Protein AF-0000000087421391 (afdb_homodimer)

Structure (mmCIF, N/CA/C/O backbone):
data_AF-0000000087421391-model_v1
#
loop_
_entity.id
_entity.type
_entity.pdbx_description
1 polymer 'L-lysine cyclodeaminase'
#
loop_
_atom_site.group_PDB
_atom_site.id
_atom_site.type_symbol
_atom_site.label_atom_id
_atom_site.label_alt_id
_atom_site.label_comp_id
_atom_site.label_asym_id
_atom_site.label_entity_id
_atom_site.label_seq_id
_atom_site.pdbx_PDB_ins_code
_atom_site.Cartn_x
_atom_site.Cartn_y
_atom_site.Cartn_z
_atom_site.occupancy
_atom_site.B_iso_or_equiv
_atom_site.auth_seq_id
_atom_site.auth_comp_id
_atom_site.auth_asym_id
_atom_site.auth_atom_id
_atom_site.pdbx_PDB_model_num
ATOM 1 N N . MET A 1 1 ? 13.844 -12.445 12.852 1 53.72 1 MET A N 1
ATOM 2 C CA . MET A 1 1 ? 13.945 -11.016 13.148 1 53.72 1 MET A CA 1
ATOM 3 C C . MET A 1 1 ? 12.586 -10.438 13.508 1 53.72 1 MET A C 1
ATOM 5 O O . MET A 1 1 ? 11.555 -10.891 12.992 1 53.72 1 MET A O 1
ATOM 9 N N . THR A 1 2 ? 12.477 -9.758 14.711 1 73.94 2 THR A N 1
ATOM 10 C CA . THR A 1 2 ? 11.211 -9.219 15.172 1 73.94 2 THR A CA 1
ATOM 11 C C . THR A 1 2 ? 10.891 -7.906 14.461 1 73.94 2 THR A C 1
ATOM 13 O O . THR A 1 2 ? 11.766 -7.059 14.289 1 73.94 2 THR A O 1
ATOM 16 N N . ILE A 1 3 ? 9.828 -7.77 13.797 1 81.69 3 ILE A N 1
ATOM 17 C CA . ILE A 1 3 ? 9.375 -6.562 13.109 1 81.69 3 ILE A CA 1
ATOM 18 C C . ILE A 1 3 ? 8.734 -5.609 14.117 1 81.69 3 ILE A C 1
ATOM 20 O O . ILE A 1 3 ? 7.715 -5.934 14.727 1 81.69 3 ILE A O 1
ATOM 24 N N . PRO A 1 4 ? 9.359 -4.414 14.344 1 91.31 4 PRO A N 1
ATOM 25 C CA . PRO A 1 4 ? 8.75 -3.463 15.273 1 91.31 4 PRO A CA 1
ATOM 26 C C . PRO A 1 4 ? 7.355 -3.02 14.836 1 91.31 4 PRO A C 1
ATOM 28 O O . PRO A 1 4 ? 7.176 -2.576 13.695 1 91.31 4 PRO A O 1
ATOM 31 N N . LEU A 1 5 ? 6.387 -3.213 15.648 1 93.69 5 LEU A N 1
ATOM 32 C CA . LEU A 1 5 ? 5.008 -2.793 15.43 1 93.69 5 LEU A CA 1
ATOM 33 C C . LEU A 1 5 ? 4.574 -1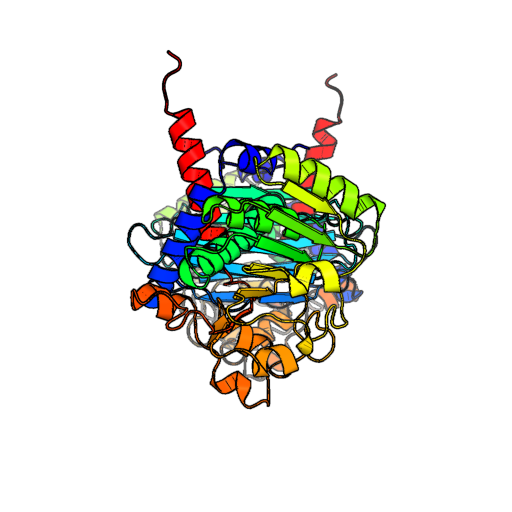.781 16.484 1 93.69 5 LEU A C 1
ATOM 35 O O . LEU A 1 5 ? 4.676 -2.049 17.688 1 93.69 5 LEU A O 1
ATOM 39 N N . PHE A 1 6 ? 4.133 -0.63 16.047 1 94.88 6 PHE A N 1
ATOM 40 C CA . PHE A 1 6 ? 3.711 0.442 16.938 1 94.88 6 PHE A CA 1
ATOM 41 C C . PHE A 1 6 ? 2.227 0.743 16.766 1 94.88 6 PHE A C 1
ATOM 43 O O . PHE A 1 6 ? 1.688 0.603 15.664 1 94.88 6 PHE A O 1
ATOM 50 N N . THR A 1 7 ? 1.595 1.166 17.828 1 93.75 7 THR A N 1
ATOM 51 C CA . THR A 1 7 ? 0.168 1.471 17.828 1 93.75 7 THR A CA 1
ATOM 52 C C . THR A 1 7 ? -0.075 2.926 18.219 1 93.75 7 THR A C 1
ATOM 54 O O . THR A 1 7 ? 0.871 3.664 18.5 1 93.75 7 THR A O 1
ATOM 57 N N . ASP A 1 8 ? -1.325 3.291 18.266 1 93.94 8 ASP A N 1
ATOM 58 C CA . ASP A 1 8 ? -1.699 4.637 18.688 1 93.94 8 ASP A CA 1
ATOM 59 C C . ASP A 1 8 ? -1.192 4.93 20.109 1 93.94 8 ASP A C 1
ATOM 61 O O . ASP A 1 8 ? -0.839 6.07 20.422 1 93.94 8 ASP A O 1
ATOM 65 N N . ASP A 1 9 ? -1.149 3.926 20.922 1 94.69 9 ASP A N 1
ATOM 66 C CA . ASP A 1 9 ? -0.61 4.105 22.266 1 94.69 9 ASP A CA 1
ATOM 67 C C . ASP A 1 9 ? 0.862 4.508 22.219 1 94.69 9 ASP A C 1
ATOM 69 O O . ASP A 1 9 ? 1.299 5.375 22.969 1 94.69 9 ASP A O 1
ATOM 73 N N . ASP A 1 10 ? 1.593 3.877 21.344 1 94.94 10 ASP A N 1
ATOM 74 C CA . ASP A 1 10 ? 2.998 4.234 21.172 1 94.94 10 ASP A CA 1
ATOM 75 C C . ASP A 1 10 ? 3.143 5.668 20.656 1 94.94 10 ASP A C 1
ATOM 77 O O . ASP A 1 10 ? 4 6.418 21.141 1 94.94 10 ASP A O 1
ATOM 81 N N . VAL A 1 11 ? 2.324 6.066 19.688 1 96.38 11 VAL A N 1
ATOM 82 C CA . VAL A 1 11 ? 2.365 7.418 19.156 1 96.38 11 VAL A CA 1
ATOM 83 C C . VAL A 1 11 ? 2.098 8.43 20.266 1 96.38 11 VAL A C 1
ATOM 85 O O . VAL A 1 11 ? 2.834 9.414 20.406 1 96.38 11 VAL A O 1
ATOM 88 N N . ARG A 1 12 ? 1.116 8.133 21.062 1 95.62 12 ARG A N 1
ATOM 89 C CA . ARG A 1 12 ? 0.687 9.023 22.141 1 95.62 12 ARG A CA 1
ATOM 90 C C . ARG A 1 12 ? 1.8 9.227 23.156 1 95.62 12 ARG A C 1
ATOM 92 O O . ARG A 1 12 ? 1.996 10.336 23.656 1 95.62 12 ARG A O 1
ATOM 99 N N . HIS A 1 13 ? 2.578 8.234 23.406 1 95.88 13 HIS A N 1
ATOM 100 C CA . HIS A 1 13 ? 3.488 8.273 24.547 1 95.88 13 HIS A CA 1
ATOM 101 C C . HIS A 1 13 ? 4.914 8.57 24.109 1 95.88 13 HIS A C 1
ATOM 103 O O . HIS A 1 13 ? 5.742 9.016 24.906 1 95.88 13 HIS A O 1
ATOM 109 N N . LYS A 1 14 ? 5.176 8.352 22.812 1 96.44 14 LYS A N 1
ATOM 110 C CA . LYS A 1 14 ? 6.582 8.422 22.422 1 96.44 14 LYS A CA 1
ATOM 111 C C . LYS A 1 14 ? 6.82 9.562 21.438 1 96.44 14 LYS A C 1
ATOM 113 O O . LYS A 1 14 ? 7.965 9.93 21.172 1 96.44 14 LYS A O 1
ATOM 118 N N . LEU A 1 15 ? 5.797 10.156 20.906 1 97.5 15 LEU A N 1
ATOM 119 C CA . LEU A 1 15 ? 5.918 11.211 19.922 1 97.5 15 LEU A CA 1
ATOM 120 C C . LEU A 1 15 ? 5.168 12.469 20.359 1 97.5 15 LEU A C 1
ATOM 122 O O . LEU A 1 15 ? 3.941 12.531 20.266 1 97.5 15 LEU A O 1
ATOM 126 N N . ASP A 1 16 ? 5.902 13.453 20.797 1 97.62 16 ASP A N 1
ATOM 127 C CA . ASP A 1 16 ? 5.238 14.688 21.219 1 97.62 16 ASP A CA 1
ATOM 128 C C . ASP A 1 16 ? 5.09 15.656 20.047 1 97.62 16 ASP A C 1
ATOM 130 O O . ASP A 1 16 ? 5.75 15.5 19.016 1 97.62 16 ASP A O 1
ATOM 134 N N . MET A 1 17 ? 4.27 16.609 20.172 1 98.25 17 MET A N 1
ATOM 135 C CA . MET A 1 17 ? 3.906 17.5 19.078 1 98.25 17 MET A CA 1
ATOM 136 C C . MET A 1 17 ? 5.086 18.391 18.672 1 98.25 17 MET A C 1
ATOM 138 O O . MET A 1 17 ? 5.332 18.594 17.484 1 98.25 17 MET A O 1
ATOM 142 N N . PRO A 1 18 ? 5.859 18.953 19.594 1 98.5 18 PRO A N 1
ATOM 143 C CA . PRO A 1 18 ? 7.031 19.719 19.172 1 98.5 18 PRO A CA 1
ATOM 144 C C . PRO A 1 18 ? 7.977 18.922 18.281 1 98.5 18 PRO A C 1
ATOM 146 O O . PRO A 1 18 ? 8.477 19.453 17.281 1 98.5 18 PRO A O 1
ATOM 149 N N . THR A 1 19 ? 8.156 17.672 18.625 1 98.5 19 THR A N 1
ATOM 150 C CA . THR A 1 19 ? 8.992 16.812 17.797 1 98.5 19 THR A CA 1
ATOM 151 C C . THR A 1 19 ? 8.352 16.609 16.422 1 98.5 19 THR A C 1
ATOM 153 O O . THR A 1 19 ? 9.039 16.672 15.398 1 98.5 19 THR A O 1
ATOM 156 N N . ALA A 1 20 ? 7.07 16.344 16.391 1 98.69 20 ALA A N 1
ATOM 157 C CA . ALA A 1 20 ? 6.359 16.172 15.133 1 98.69 20 ALA A CA 1
ATOM 158 C C . ALA A 1 20 ? 6.484 17.422 14.258 1 98.69 20 ALA A C 1
ATOM 160 O O . ALA A 1 20 ? 6.711 17.312 13.047 1 98.69 20 ALA A O 1
ATOM 161 N N . ILE A 1 21 ? 6.371 18.609 14.859 1 98.69 21 ILE A N 1
ATOM 162 C CA . ILE A 1 21 ? 6.492 19.875 14.133 1 98.69 21 ILE A CA 1
ATOM 163 C C . ILE A 1 21 ? 7.898 20 13.547 1 98.69 21 ILE A C 1
ATOM 165 O O . ILE A 1 21 ? 8.062 20.406 12.398 1 98.69 21 ILE A O 1
ATOM 169 N N . GLU A 1 22 ? 8.867 19.656 14.336 1 98.31 22 GLU A N 1
ATOM 170 C CA . GLU A 1 22 ? 10.25 19.688 13.859 1 98.31 22 GLU A CA 1
ATOM 171 C C . GLU A 1 22 ? 10.43 18.781 12.641 1 98.31 22 GLU A C 1
ATOM 173 O O . GLU A 1 22 ? 11.047 19.188 11.648 1 98.31 22 GLU A O 1
ATOM 178 N N . VAL A 1 23 ? 9.883 17.594 12.688 1 98.25 23 VAL A N 1
ATOM 179 C CA . VAL A 1 23 ? 9.992 16.625 11.594 1 98.25 23 VAL A CA 1
ATOM 180 C C . VAL A 1 23 ? 9.305 17.188 10.352 1 98.25 23 VAL A C 1
ATOM 182 O O . VAL A 1 23 ? 9.828 17.078 9.234 1 98.25 23 VAL A O 1
ATOM 185 N N . MET A 1 24 ? 8.125 17.781 10.531 1 98.12 24 MET A N 1
ATOM 186 C CA . MET A 1 24 ? 7.398 18.328 9.391 1 98.12 24 MET A CA 1
ATOM 187 C C . MET A 1 24 ? 8.133 19.531 8.805 1 98.12 24 MET A C 1
ATOM 189 O O . MET A 1 24 ? 8.156 19.719 7.586 1 98.12 24 MET A O 1
ATOM 193 N N . GLN A 1 25 ? 8.711 20.391 9.656 1 97.25 25 GLN A N 1
ATOM 194 C CA . GLN A 1 25 ? 9.5 21.5 9.148 1 97.25 25 GLN A CA 1
ATOM 195 C C . GLN A 1 25 ? 10.688 21 8.32 1 97.25 25 GLN A C 1
ATOM 197 O O . GLN A 1 25 ? 10.984 21.562 7.262 1 97.25 25 GLN A O 1
ATOM 202 N N . GLN A 1 26 ? 11.328 19.969 8.812 1 96.56 26 GLN A N 1
ATOM 203 C CA . GLN A 1 26 ? 12.422 19.344 8.062 1 96.56 26 GLN A CA 1
ATOM 204 C C . GLN A 1 26 ? 11.93 18.781 6.73 1 96.56 26 GLN A C 1
ATOM 206 O O . GLN A 1 26 ? 12.641 18.828 5.73 1 96.56 26 GLN A O 1
ATOM 211 N N . ALA A 1 27 ? 10.75 18.219 6.746 1 97.06 27 ALA A N 1
ATOM 212 C CA . ALA A 1 27 ? 10.156 17.703 5.516 1 97.06 27 ALA A CA 1
ATOM 213 C C . ALA A 1 27 ? 10.008 18.797 4.469 1 97.06 27 ALA A C 1
ATOM 215 O O . ALA A 1 27 ? 10.32 18.594 3.293 1 97.06 27 ALA A O 1
ATOM 216 N N . PHE A 1 28 ? 9.539 19.953 4.871 1 96.69 28 PHE A N 1
ATOM 217 C CA . PHE A 1 28 ? 9.414 21.078 3.949 1 96.69 28 PHE A CA 1
ATOM 218 C C . PHE A 1 28 ? 10.781 21.531 3.461 1 96.69 28 PHE A C 1
ATOM 220 O O . PHE A 1 28 ? 10.93 21.938 2.305 1 96.69 28 PHE A O 1
ATOM 227 N N . GLY A 1 29 ? 11.758 21.578 4.348 1 94.94 29 GLY A N 1
ATOM 228 C CA . GLY A 1 29 ? 13.125 21.844 3.924 1 94.94 29 GLY A CA 1
ATOM 229 C C . GLY A 1 29 ? 13.617 20.875 2.861 1 94.94 29 GLY A C 1
ATOM 230 O O . GLY A 1 29 ? 14.219 21.281 1.867 1 94.94 29 GLY A O 1
ATOM 231 N N . ARG A 1 30 ? 13.367 19.578 3.07 1 95.19 30 ARG A N 1
ATOM 232 C CA . ARG A 1 30 ? 13.734 18.562 2.1 1 95.19 30 ARG A CA 1
ATOM 233 C C . ARG A 1 30 ? 13.031 18.781 0.768 1 95.19 30 ARG A C 1
ATOM 235 O O . ARG A 1 30 ? 13.617 18.578 -0.296 1 95.19 30 ARG A O 1
ATOM 242 N N . GLN A 1 31 ? 11.75 19.109 0.862 1 94.31 31 GLN A N 1
ATOM 243 C CA . GLN A 1 31 ? 10.992 19.406 -0.351 1 94.31 31 GLN A CA 1
ATOM 244 C C . GLN A 1 31 ? 11.648 20.531 -1.147 1 94.31 31 GLN A C 1
ATOM 246 O O . GLN A 1 31 ? 11.805 20.438 -2.365 1 94.31 31 GLN A O 1
ATOM 251 N N . ALA A 1 32 ? 12.047 21.594 -0.491 1 93.38 32 ALA A N 1
ATOM 252 C CA . ALA A 1 32 ? 12.695 22.734 -1.134 1 93.38 32 ALA A CA 1
ATOM 253 C C . ALA A 1 32 ? 14.039 22.344 -1.732 1 93.38 32 ALA A C 1
ATOM 255 O O . ALA A 1 32 ? 14.414 22.828 -2.799 1 93.38 32 ALA A O 1
ATOM 256 N N . ALA A 1 33 ? 14.75 21.484 -1.057 1 94.19 33 ALA A N 1
ATOM 257 C CA . ALA A 1 33 ? 16.078 21.078 -1.474 1 94.19 33 ALA A CA 1
ATOM 258 C C . ALA A 1 33 ? 16.016 20 -2.553 1 94.19 33 ALA A C 1
ATOM 260 O O . ALA A 1 33 ? 17.031 19.609 -3.125 1 94.19 33 ALA A O 1
ATOM 261 N N . GLY A 1 34 ? 14.836 19.422 -2.771 1 93.69 34 GLY A N 1
ATOM 262 C CA . GLY A 1 34 ? 14.672 18.375 -3.76 1 93.69 34 GLY A CA 1
ATOM 263 C C . GLY A 1 34 ? 15.031 17 -3.23 1 93.69 34 GLY A C 1
ATOM 264 O O . GLY A 1 34 ? 15.32 16.078 -4.008 1 93.69 34 GLY A O 1
ATOM 265 N N . THR A 1 35 ? 15.039 16.859 -1.914 1 95.94 35 THR A N 1
ATOM 266 C CA . THR A 1 35 ? 15.43 15.578 -1.334 1 95.94 35 THR A CA 1
ATOM 267 C C . THR A 1 35 ? 14.242 14.906 -0.654 1 95.94 35 THR A C 1
ATOM 269 O O . THR A 1 35 ? 14.414 14.055 0.221 1 95.94 35 THR A O 1
ATOM 272 N N . LEU A 1 36 ? 13.039 15.305 -0.972 1 95.69 36 LEU A N 1
ATOM 273 C CA . LEU A 1 36 ? 11.797 14.648 -0.575 1 95.69 36 LEU A CA 1
ATOM 274 C C . LEU A 1 36 ? 11.016 14.172 -1.796 1 95.69 36 LEU A C 1
ATOM 276 O O . LEU A 1 36 ? 10.656 14.977 -2.66 1 95.69 36 LEU A O 1
ATOM 280 N N . ALA A 1 37 ? 10.844 12.906 -1.908 1 94.31 37 ALA A N 1
ATOM 281 C CA . ALA A 1 37 ? 9.891 12.367 -2.875 1 94.31 37 ALA A CA 1
ATOM 282 C C . ALA A 1 37 ? 8.508 12.211 -2.25 1 94.31 37 ALA A C 1
ATOM 284 O O . ALA A 1 37 ? 8.336 11.453 -1.294 1 94.31 37 ALA A O 1
ATOM 285 N N . ALA A 1 38 ? 7.586 12.906 -2.701 1 92.31 38 ALA A N 1
ATOM 286 C CA . ALA A 1 38 ? 6.227 12.898 -2.166 1 92.31 38 ALA A CA 1
ATOM 287 C C . ALA A 1 38 ? 5.195 12.992 -3.287 1 92.31 38 ALA A C 1
ATOM 289 O O . ALA A 1 38 ? 4.492 14 -3.412 1 92.31 38 ALA A O 1
ATOM 290 N N . PRO A 1 39 ? 5.039 11.938 -4.043 1 90.69 39 PRO A N 1
ATOM 291 C CA . PRO A 1 39 ? 4.086 11.977 -5.152 1 90.69 39 PRO A CA 1
ATOM 292 C C . PRO A 1 39 ? 2.633 12.047 -4.68 1 90.69 39 PRO A C 1
ATOM 294 O O . PRO A 1 39 ? 2.367 11.977 -3.479 1 90.69 39 PRO A O 1
ATOM 297 N N . ALA A 1 40 ? 1.736 12.258 -5.637 1 87.75 40 ALA A N 1
ATOM 298 C CA . ALA A 1 40 ? 0.306 12.281 -5.34 1 87.75 40 ALA A CA 1
ATOM 299 C C . ALA A 1 40 ? -0.17 10.93 -4.824 1 87.75 40 ALA A C 1
ATOM 301 O O . ALA A 1 40 ? 0.485 9.906 -5.043 1 87.75 40 ALA A O 1
ATOM 302 N N . ARG A 1 41 ? -1.308 10.93 -4.238 1 90.56 41 ARG A N 1
ATOM 303 C CA . ARG A 1 41 ? -1.895 9.727 -3.654 1 90.56 41 ARG A CA 1
ATOM 304 C C . ARG A 1 41 ? -2.246 8.711 -4.738 1 90.56 41 ARG A C 1
ATOM 306 O O . ARG A 1 41 ? -2.564 9.086 -5.867 1 90.56 41 ARG A O 1
ATOM 313 N N . LEU A 1 42 ? -2.145 7.391 -4.414 1 92.19 42 LEU A N 1
ATOM 314 C CA . LEU A 1 42 ? -2.646 6.285 -5.223 1 92.19 42 LEU A CA 1
ATOM 315 C C . LEU A 1 42 ? -3.943 5.734 -4.637 1 92.19 42 LEU A C 1
ATOM 317 O O . LEU A 1 42 ? -4.137 5.746 -3.42 1 92.19 42 LEU A O 1
ATOM 321 N N . GLN A 1 43 ? -4.785 5.273 -5.523 1 91.69 43 GLN A N 1
ATOM 322 C CA . GLN A 1 43 ? -6.055 4.727 -5.059 1 91.69 43 GLN A CA 1
ATOM 323 C C . GLN A 1 43 ? -6.398 3.434 -5.793 1 91.69 43 GLN A C 1
ATOM 325 O O . GLN A 1 43 ? -6.082 3.285 -6.977 1 91.69 43 GLN A O 1
ATOM 330 N N . ALA A 1 44 ? -7 2.486 -5.125 1 92.44 44 ALA A N 1
ATOM 331 C CA . ALA A 1 44 ? -7.57 1.264 -5.684 1 92.44 44 ALA A CA 1
ATOM 332 C C . ALA A 1 44 ? -9.031 1.106 -5.285 1 92.44 44 ALA A C 1
ATOM 334 O O . ALA A 1 44 ? -9.359 1.032 -4.098 1 92.44 44 ALA A O 1
ATOM 335 N N . ASP A 1 45 ? -9.906 1.076 -6.289 1 91.31 45 ASP A N 1
ATOM 336 C CA . ASP A 1 45 ? -11.32 0.796 -6.059 1 91.31 45 ASP A CA 1
ATOM 337 C C . ASP A 1 45 ? -11.602 -0.704 -6.121 1 91.31 45 ASP A C 1
ATOM 339 O O . ASP A 1 45 ? -11.367 -1.342 -7.148 1 91.31 45 ASP A O 1
ATOM 343 N N . LEU A 1 46 ? -12.102 -1.305 -5.078 1 92.81 46 LEU A N 1
ATOM 344 C CA . LEU A 1 46 ? -12.281 -2.75 -4.977 1 92.81 46 LEU A CA 1
ATOM 345 C C . LEU A 1 46 ? -13.75 -3.105 -4.77 1 92.81 46 LEU A C 1
ATOM 347 O O . LEU A 1 46 ? -14.062 -4.09 -4.098 1 92.81 46 LEU A O 1
ATOM 351 N N . GLU A 1 47 ? -14.625 -2.289 -5.254 1 88.38 47 GLU A N 1
ATOM 352 C CA . GLU A 1 47 ? -16.078 -2.498 -5.258 1 88.38 47 GLU A CA 1
ATOM 353 C C . GLU A 1 47 ? -16.641 -2.414 -3.846 1 88.38 47 GLU A C 1
ATOM 355 O O . GLU A 1 47 ? -17.578 -1.639 -3.59 1 88.38 47 GLU A O 1
ATOM 360 N N . VAL A 1 48 ? -16.062 -3.152 -2.902 1 89 48 VAL A N 1
ATOM 361 C CA . VAL A 1 48 ? -16.594 -3.217 -1.542 1 89 48 VAL A CA 1
ATOM 362 C C . VAL A 1 48 ? -15.852 -2.219 -0.654 1 89 48 VAL A C 1
ATOM 364 O O . VAL A 1 48 ? -16.156 -2.092 0.535 1 89 48 VAL A O 1
ATOM 367 N N . GLY A 1 49 ? -14.922 -1.539 -1.237 1 88.44 49 GLY A N 1
ATOM 368 C CA . GLY A 1 49 ? -14.125 -0.542 -0.542 1 88.44 49 GLY A CA 1
ATOM 369 C C . GLY A 1 49 ? -13.039 0.064 -1.408 1 88.44 49 GLY A C 1
ATOM 370 O O . GLY A 1 49 ? -12.867 -0.329 -2.564 1 88.44 49 GLY A O 1
ATOM 371 N N . LYS A 1 50 ? -12.406 1.049 -0.84 1 90.56 50 LYS A N 1
ATOM 372 C CA . LYS A 1 50 ? -11.312 1.726 -1.529 1 90.56 50 LYS A CA 1
ATOM 373 C C . LYS A 1 50 ? -10.078 1.82 -0.638 1 90.56 50 LYS A C 1
ATOM 375 O O . LYS A 1 50 ? -10.195 2.053 0.567 1 90.56 50 LYS A O 1
ATOM 380 N N . LEU A 1 51 ? -8.953 1.531 -1.208 1 92.38 51 LEU A N 1
ATOM 381 C CA . LEU A 1 51 ? -7.684 1.754 -0.522 1 92.38 51 LEU A CA 1
ATOM 382 C C . LEU A 1 51 ? -6.965 2.975 -1.09 1 92.38 51 LEU A C 1
ATOM 384 O O . LEU A 1 51 ? -6.895 3.146 -2.309 1 92.38 51 LEU A O 1
ATOM 388 N N . VAL A 1 52 ? -6.496 3.816 -0.209 1 92.25 52 VAL A N 1
ATOM 389 C CA . VAL A 1 52 ? -5.715 4.984 -0.598 1 92.25 52 VAL A CA 1
ATOM 390 C C . VAL A 1 52 ? -4.297 4.867 -0.045 1 92.25 52 VAL A C 1
ATOM 392 O O . VAL A 1 52 ? -4.105 4.559 1.134 1 92.25 52 VAL A O 1
ATOM 395 N N . PHE A 1 53 ? -3.303 5.109 -0.936 1 95 53 PHE A N 1
ATOM 396 C CA . PHE A 1 53 ? -1.901 5.031 -0.539 1 95 53 PHE A CA 1
ATOM 397 C C . PHE A 1 53 ? -1.228 6.391 -0.663 1 95 53 PHE A C 1
ATOM 399 O O . PHE A 1 53 ? -1.3 7.035 -1.713 1 95 53 PHE A O 1
ATOM 406 N N . THR A 1 54 ? -0.639 6.859 0.408 1 95.38 54 THR A N 1
ATOM 407 C CA . THR A 1 54 ? 0.33 7.949 0.344 1 95.38 54 THR A CA 1
ATOM 408 C C . THR A 1 54 ? 1.753 7.414 0.489 1 95.38 54 THR A C 1
ATOM 410 O O . THR A 1 54 ? 2.029 6.602 1.372 1 95.38 54 THR A O 1
ATOM 413 N N . THR A 1 55 ? 2.615 7.773 -0.468 1 95.94 55 THR A N 1
ATOM 414 C CA . THR A 1 55 ? 3.984 7.27 -0.464 1 95.94 55 THR A CA 1
ATOM 415 C C . THR A 1 55 ? 4.98 8.414 -0.347 1 95.94 55 THR A C 1
ATOM 417 O O . THR A 1 55 ? 4.711 9.531 -0.803 1 95.94 55 THR A O 1
ATOM 420 N N . GLY A 1 56 ? 6.102 8.133 0.283 1 95.62 56 GLY A N 1
ATOM 421 C CA . GLY A 1 56 ? 7.117 9.156 0.451 1 95.62 56 GLY A CA 1
ATOM 422 C C . GLY A 1 56 ? 8.492 8.594 0.745 1 95.62 56 GLY A C 1
ATOM 423 O O . GLY A 1 56 ? 8.625 7.441 1.16 1 95.62 56 GLY A O 1
ATOM 424 N N . ALA A 1 57 ? 9.523 9.438 0.5 1 96.12 57 ALA A N 1
ATOM 425 C CA . ALA A 1 57 ? 10.906 9.055 0.771 1 96.12 57 ALA A CA 1
ATOM 426 C C . ALA A 1 57 ? 11.758 10.273 1.095 1 96.12 57 ALA A C 1
ATOM 428 O O . ALA A 1 57 ? 11.617 11.328 0.464 1 96.12 57 ALA A O 1
ATOM 429 N N . ALA A 1 58 ? 12.484 10.203 2.146 1 96.69 58 ALA A N 1
ATOM 430 C CA . ALA A 1 58 ? 13.664 11.055 2.291 1 96.69 58 ALA A CA 1
ATOM 431 C C . ALA A 1 58 ? 14.836 10.516 1.483 1 96.69 58 ALA A C 1
ATOM 433 O O . ALA A 1 58 ? 15.328 9.422 1.757 1 96.69 58 ALA A O 1
ATOM 434 N N . THR A 1 59 ? 15.32 11.258 0.508 1 94.44 59 THR A N 1
ATOM 435 C CA . THR A 1 59 ? 16.281 10.711 -0.436 1 94.44 59 THR A CA 1
ATOM 436 C C . THR A 1 59 ? 17.703 11.086 -0.035 1 94.44 59 THR A C 1
ATOM 438 O O . THR A 1 59 ? 18.672 10.617 -0.635 1 94.44 59 THR A O 1
ATOM 441 N N . ASP A 1 60 ? 17.797 12.039 0.957 1 93.5 60 ASP A N 1
ATOM 442 C CA . ASP A 1 60 ? 19.109 12.336 1.512 1 93.5 60 ASP A CA 1
ATOM 443 C C . ASP A 1 60 ? 19.625 11.195 2.383 1 93.5 60 ASP A C 1
ATOM 445 O O . ASP A 1 60 ? 18.891 10.242 2.65 1 93.5 60 ASP A O 1
ATOM 449 N N . THR A 1 61 ? 20.891 11.172 2.852 1 88.19 61 THR A N 1
ATOM 450 C CA . THR A 1 61 ? 21.5 10.07 3.588 1 88.19 61 THR A CA 1
ATOM 451 C C . THR A 1 61 ? 21.422 10.312 5.094 1 88.19 61 THR A C 1
ATOM 453 O O . THR A 1 61 ? 21.766 11.391 5.574 1 88.19 61 THR A O 1
ATOM 456 N N . PRO A 1 62 ? 20.938 9.383 5.754 1 90.75 62 PRO A N 1
ATOM 457 C CA . PRO A 1 62 ? 20.438 8.07 5.355 1 90.75 62 PRO A CA 1
ATOM 458 C C . PRO A 1 62 ? 19.047 8.141 4.734 1 90.75 62 PRO A C 1
ATOM 460 O O . PRO A 1 62 ? 18.172 8.867 5.227 1 90.75 62 PRO A O 1
ATOM 463 N N . SER A 1 63 ? 18.812 7.371 3.686 1 93.44 63 SER A N 1
ATOM 464 C CA . SER A 1 63 ? 17.547 7.406 2.955 1 93.44 63 SER A CA 1
ATOM 465 C C . SER A 1 63 ? 16.594 6.316 3.441 1 93.44 63 SER A C 1
ATOM 467 O O . SER A 1 63 ? 17.031 5.285 3.949 1 93.44 63 SER A O 1
ATOM 469 N N . TYR A 1 64 ? 15.398 6.586 3.363 1 94.19 64 TYR A N 1
ATOM 470 C CA . TYR A 1 64 ? 14.328 5.645 3.654 1 94.19 64 TYR A CA 1
ATOM 471 C C . TYR A 1 64 ? 13.055 6.012 2.893 1 94.19 64 TYR A C 1
ATOM 473 O O . TYR A 1 64 ? 12.938 7.117 2.365 1 94.19 64 TYR A O 1
ATOM 481 N N . LEU A 1 65 ? 12.188 5.094 2.717 1 95.12 65 LEU A N 1
ATOM 482 C CA . LEU A 1 65 ? 10.93 5.301 2.01 1 95.12 65 LEU A CA 1
ATOM 483 C C . LEU A 1 65 ? 9.812 4.48 2.641 1 95.12 65 LEU A C 1
ATOM 485 O O . LEU A 1 65 ? 10.062 3.625 3.49 1 95.12 65 LEU A O 1
ATOM 489 N N . GLY A 1 66 ? 8.617 4.77 2.287 1 96.5 66 GLY A N 1
ATOM 490 C CA . GLY A 1 66 ? 7.488 4.031 2.828 1 96.5 66 GLY A CA 1
ATOM 491 C C . GLY A 1 66 ? 6.152 4.504 2.291 1 96.5 66 GLY A C 1
ATOM 492 O O . GLY A 1 66 ? 6.086 5.078 1.202 1 96.5 66 GLY A O 1
ATOM 493 N N . PHE A 1 67 ? 5.105 4.055 3.062 1 96.5 67 PHE A N 1
ATOM 494 C CA . PHE A 1 67 ? 3.754 4.414 2.65 1 96.5 67 PHE A CA 1
ATOM 495 C C . PHE A 1 67 ? 2.809 4.418 3.844 1 96.5 67 PHE A C 1
ATOM 497 O O . PHE A 1 67 ? 3.123 3.854 4.895 1 96.5 67 PHE A O 1
ATOM 504 N N . ARG A 1 68 ? 1.75 5.043 3.674 1 96.75 68 ARG A N 1
ATOM 505 C CA . ARG A 1 68 ? 0.558 4.922 4.508 1 96.75 68 ARG A CA 1
ATOM 506 C C . ARG A 1 68 ? -0.644 4.477 3.682 1 96.75 68 ARG A C 1
ATOM 508 O O . ARG A 1 68 ? -0.83 4.93 2.551 1 96.75 68 ARG A O 1
ATOM 515 N N . VAL A 1 69 ? -1.441 3.57 4.289 1 95.19 69 VAL A N 1
ATOM 516 C CA . VAL A 1 69 ? -2.676 3.152 3.631 1 95.19 69 VAL A CA 1
ATOM 517 C C . VAL A 1 69 ? -3.861 3.373 4.566 1 95.19 69 VAL A C 1
ATOM 519 O O . VAL A 1 69 ? -3.752 3.162 5.777 1 95.19 69 VAL A O 1
ATOM 522 N N . TYR A 1 70 ? -4.902 3.793 4.055 1 87.38 70 TYR A N 1
ATOM 523 C CA . TYR A 1 70 ? -6.16 3.885 4.789 1 87.38 70 TYR A CA 1
ATOM 524 C C . TYR A 1 70 ? -7.344 3.602 3.871 1 87.38 70 TYR A C 1
ATOM 526 O O . TYR A 1 70 ? -7.238 3.73 2.65 1 87.38 70 TYR A O 1
ATOM 534 N N . ASP A 1 71 ? -8.273 2.883 4.43 1 74.62 71 ASP A N 1
ATOM 535 C CA . ASP A 1 71 ? -9.461 2.527 3.662 1 74.62 71 ASP A CA 1
ATOM 536 C C . ASP A 1 71 ? -10.469 3.674 3.65 1 74.62 71 ASP A C 1
ATOM 538 O O . ASP A 1 71 ? -10.508 4.48 4.582 1 74.62 71 ASP A O 1
ATOM 542 N N . VAL A 1 72 ? -11.016 3.729 2.521 1 62.31 72 VAL A N 1
ATOM 543 C CA . VAL A 1 72 ? -12.078 4.723 2.416 1 62.31 72 VAL A CA 1
ATOM 544 C C . VAL A 1 72 ? -13.438 4.02 2.338 1 62.31 72 VAL A C 1
ATOM 546 O O . VAL A 1 72 ? -14.047 3.957 1.271 1 62.31 72 VAL A O 1
ATOM 549 N N . THR A 1 73 ? -13.438 2.912 3.133 1 58.97 73 THR A N 1
ATOM 550 C CA . THR A 1 73 ? -14.781 2.336 3.127 1 58.97 73 THR A CA 1
ATOM 551 C C . THR A 1 73 ? -15.781 3.295 3.756 1 58.97 73 THR A C 1
ATOM 553 O O . THR A 1 73 ? -15.398 4.234 4.457 1 58.97 73 THR A O 1
ATOM 556 N N . GLN A 1 74 ? -16.859 3.377 3.246 1 53.47 74 GLN A N 1
ATOM 557 C CA . GLN A 1 74 ? -17.938 4.266 3.643 1 53.47 74 GLN A CA 1
ATOM 558 C C . GLN A 1 74 ? -18.109 4.293 5.16 1 53.47 74 GLN A C 1
ATOM 560 O O . GLN A 1 74 ? -18.766 5.18 5.703 1 53.47 74 GLN A O 1
ATOM 565 N N . LEU A 1 75 ? -17.484 3.273 5.797 1 49.12 75 LEU A N 1
ATOM 566 C CA . LEU A 1 75 ? -17.844 3.254 7.211 1 49.12 75 LEU A CA 1
ATOM 567 C C . LEU A 1 75 ? -16.812 4.027 8.039 1 49.12 75 LEU A C 1
ATOM 569 O O . LEU A 1 75 ? -15.617 3.732 7.988 1 49.12 75 LEU A O 1
ATOM 573 N N . HIS A 1 76 ? -16.969 5.289 8.07 1 50.84 76 HIS A N 1
ATOM 574 C CA . HIS A 1 76 ? -16.219 6.039 9.07 1 50.84 76 HIS A CA 1
ATOM 575 C C . HIS A 1 76 ? -16.281 5.348 10.43 1 50.84 76 HIS A C 1
ATOM 577 O O . HIS A 1 76 ? -17 5.781 11.328 1 50.84 76 HIS A O 1
ATOM 583 N N . SER A 1 77 ? -15.93 4.094 10.398 1 53.81 77 SER A N 1
ATOM 584 C CA . SER A 1 77 ? -16.047 3.359 11.656 1 53.81 77 SER A CA 1
ATOM 585 C C . SER A 1 77 ? -14.836 3.594 12.547 1 53.81 77 SER A C 1
ATOM 587 O O . SER A 1 77 ? -13.719 3.791 12.055 1 53.81 77 SER A O 1
ATOM 589 N N . PRO A 1 78 ? -15.109 3.916 13.727 1 54.72 78 PRO A N 1
ATOM 590 C CA . PRO A 1 78 ? -14.039 4.059 14.719 1 54.72 78 PRO A CA 1
ATOM 591 C C . PRO A 1 78 ? -12.969 2.971 14.586 1 54.72 78 PRO A C 1
ATOM 593 O O . PRO A 1 78 ? -11.828 3.17 15.016 1 54.72 78 PRO A O 1
ATOM 596 N N . GLY A 1 79 ? -13.25 1.914 13.805 1 58.19 79 GLY A N 1
ATOM 597 C CA . GLY A 1 79 ? -12.312 0.802 13.703 1 58.19 79 GLY A CA 1
ATOM 598 C C . GLY A 1 79 ? -11.453 0.86 12.453 1 58.19 79 GLY A C 1
ATOM 599 O O . GLY A 1 79 ? -10.719 -0.084 12.156 1 58.19 79 GLY A O 1
ATOM 600 N N . ARG A 1 80 ? -11.508 2.016 11.898 1 69.06 80 ARG A N 1
ATOM 601 C CA . ARG A 1 80 ? -10.766 2.127 10.648 1 69.06 80 ARG A CA 1
ATOM 602 C C . ARG A 1 80 ? -9.266 2.105 10.906 1 69.06 80 ARG A C 1
ATOM 604 O O . ARG A 1 80 ? -8.758 2.879 11.719 1 69.06 80 ARG A O 1
ATOM 611 N N . ALA A 1 81 ? -8.742 1.109 10.242 1 79 81 ALA A N 1
ATOM 612 C CA . ALA A 1 81 ? -7.309 0.955 10.492 1 79 81 ALA A CA 1
ATOM 613 C C . ALA A 1 81 ? -6.488 1.668 9.422 1 79 81 ALA A C 1
ATOM 615 O O . ALA A 1 81 ? -6.91 1.761 8.266 1 79 81 ALA A O 1
ATOM 616 N N . GLU A 1 82 ? -5.543 2.371 9.875 1 91.19 82 GLU A N 1
ATOM 617 C CA . GLU A 1 82 ? -4.473 2.92 9.047 1 91.19 82 GLU A CA 1
ATOM 618 C C . GLU A 1 82 ? -3.139 2.25 9.359 1 91.19 82 GLU A C 1
ATOM 620 O O . GLU A 1 82 ? -2.891 1.847 10.492 1 91.19 82 GLU A O 1
ATOM 625 N N . LEU A 1 83 ? -2.434 2.1 8.266 1 95 83 LEU A N 1
ATOM 626 C CA . LEU A 1 83 ? -1.133 1.454 8.398 1 95 83 LEU A CA 1
ATOM 627 C C . LEU A 1 83 ? -0.053 2.254 7.68 1 95 83 LEU A C 1
ATOM 629 O O . LEU A 1 83 ? -0.247 2.68 6.539 1 95 83 LEU A O 1
ATOM 633 N N . THR A 1 84 ? 1.036 2.561 8.445 1 97.12 84 THR A N 1
ATOM 634 C CA . THR A 1 84 ? 2.215 3.189 7.855 1 97.12 84 THR A CA 1
ATOM 635 C C . THR A 1 84 ? 3.434 2.283 7.992 1 97.12 84 THR A C 1
ATOM 637 O O . THR A 1 84 ? 3.721 1.776 9.078 1 97.12 84 THR A O 1
ATOM 640 N N . ALA A 1 85 ? 4.094 2.061 6.895 1 96.44 85 ALA A N 1
ATOM 641 C CA . ALA A 1 85 ? 5.297 1.231 6.914 1 96.44 85 ALA A CA 1
ATOM 642 C C . ALA A 1 85 ? 6.508 2.008 6.398 1 96.44 85 ALA A C 1
ATOM 644 O O . ALA A 1 85 ? 6.387 2.814 5.477 1 96.44 85 ALA A O 1
ATOM 645 N N . VAL A 1 86 ? 7.652 1.745 7.043 1 95.94 86 VAL A N 1
ATOM 646 C CA . VAL A 1 86 ? 8.906 2.393 6.664 1 95.94 86 VAL A CA 1
ATOM 647 C C . VAL A 1 86 ? 9.93 1.336 6.273 1 95.94 86 VAL A C 1
ATOM 649 O O . VAL A 1 86 ? 10.102 0.333 6.973 1 95.94 86 VAL A O 1
ATOM 652 N N . PHE A 1 87 ? 10.617 1.58 5.188 1 92.94 87 PHE A N 1
ATOM 653 C CA . PHE A 1 87 ? 11.641 0.668 4.695 1 92.94 87 PHE A CA 1
ATOM 654 C C . PHE A 1 87 ? 12.992 1.365 4.621 1 92.94 87 PHE A C 1
ATOM 656 O O . PHE A 1 87 ? 13.078 2.543 4.266 1 92.94 87 PHE A O 1
ATOM 663 N N . ASN A 1 88 ? 13.992 0.574 4.938 1 90.5 88 ASN A N 1
ATOM 664 C CA . ASN A 1 88 ? 15.359 1.027 4.684 1 90.5 88 ASN A CA 1
ATOM 665 C C . ASN A 1 88 ? 15.727 0.896 3.211 1 90.5 88 ASN A C 1
ATOM 667 O O . ASN A 1 88 ? 15.539 -0.163 2.609 1 90.5 88 ASN A O 1
ATOM 671 N N . THR A 1 89 ? 16.266 1.958 2.648 1 88.38 89 THR A N 1
ATOM 672 C CA . THR A 1 89 ? 16.516 1.943 1.213 1 88.38 89 THR A CA 1
ATOM 673 C C . THR A 1 89 ? 17.766 1.128 0.9 1 88.38 89 THR A C 1
ATOM 675 O O . THR A 1 89 ? 17.953 0.665 -0.229 1 88.38 89 THR A O 1
ATOM 678 N N . ASP A 1 90 ? 18.688 0.999 1.809 1 84.25 90 ASP A N 1
ATOM 679 C CA . ASP A 1 90 ? 19.969 0.344 1.584 1 84.25 90 ASP A CA 1
ATOM 680 C C . ASP A 1 90 ? 19.781 -1.146 1.302 1 84.25 90 ASP A C 1
ATOM 682 O O . ASP A 1 90 ? 20.453 -1.705 0.431 1 84.25 90 ASP A O 1
ATOM 686 N N . ASP A 1 91 ? 18.844 -1.724 2.061 1 83.25 91 ASP A N 1
ATOM 687 C CA . ASP A 1 91 ? 18.734 -3.172 1.924 1 83.25 91 ASP A CA 1
ATOM 688 C C . ASP A 1 91 ? 17.281 -3.592 1.701 1 83.25 91 ASP A C 1
ATOM 690 O O . ASP A 1 91 ? 16.984 -4.781 1.546 1 83.25 91 ASP A O 1
ATOM 694 N N . GLY A 1 92 ? 16.391 -2.621 1.758 1 85.69 92 GLY A N 1
ATOM 695 C CA . GLY A 1 92 ? 15 -2.926 1.513 1 85.69 92 GLY A CA 1
ATOM 696 C C . GLY A 1 92 ? 14.297 -3.512 2.723 1 85.69 92 GLY A C 1
ATOM 697 O O . GLY A 1 92 ? 13.148 -3.961 2.625 1 85.69 92 GLY A O 1
ATOM 698 N N . ALA A 1 93 ? 14.961 -3.486 3.873 1 87.44 93 ALA A N 1
ATOM 699 C CA . ALA A 1 93 ? 14.398 -4.082 5.082 1 87.44 93 ALA A CA 1
ATOM 700 C C . ALA A 1 93 ? 13.281 -3.211 5.652 1 87.44 93 ALA A C 1
ATOM 702 O O . ALA A 1 93 ? 13.359 -1.981 5.594 1 87.44 93 ALA A O 1
ATOM 703 N N . LEU A 1 94 ? 12.289 -3.859 6.188 1 91.94 94 LEU A N 1
ATOM 704 C CA . LEU A 1 94 ? 11.227 -3.174 6.914 1 91.94 94 LEU A CA 1
ATOM 705 C C . LEU A 1 94 ? 11.734 -2.65 8.25 1 91.94 94 LEU A C 1
ATOM 707 O O . LEU A 1 94 ? 12.172 -3.43 9.102 1 91.94 94 LEU A O 1
ATOM 711 N N . LYS A 1 95 ? 11.742 -1.327 8.445 1 92.69 95 LYS A N 1
ATOM 712 C CA . LYS A 1 95 ? 12.195 -0.716 9.695 1 92.69 95 LYS A CA 1
ATOM 713 C C . LYS A 1 95 ? 11.141 -0.841 10.789 1 92.69 95 LYS A C 1
ATOM 715 O O . LYS A 1 95 ? 11.477 -0.965 11.969 1 92.69 95 LYS A O 1
ATOM 720 N N . GLY A 1 96 ? 9.875 -0.745 10.328 1 94.81 96 GLY A N 1
ATOM 721 C CA . GLY A 1 96 ? 8.781 -0.836 11.281 1 94.81 96 GLY A CA 1
ATOM 722 C C . GLY A 1 96 ? 7.43 -0.502 10.672 1 94.81 96 GLY A C 1
ATOM 723 O O . GLY A 1 96 ? 7.355 -0.063 9.523 1 94.81 96 GLY A O 1
ATOM 724 N N . ILE A 1 97 ? 6.363 -0.795 11.453 1 95.75 97 ILE A N 1
ATOM 725 C CA . ILE A 1 97 ? 4.977 -0.559 11.055 1 95.75 97 ILE A CA 1
ATOM 726 C C . ILE A 1 97 ? 4.25 0.201 12.164 1 95.75 97 ILE A C 1
ATOM 728 O O . ILE A 1 97 ? 4.387 -0.125 13.344 1 95.75 97 ILE A O 1
ATOM 732 N N . VAL A 1 98 ? 3.545 1.202 11.781 1 96.19 98 VAL A N 1
ATOM 733 C CA . VAL A 1 98 ? 2.676 1.917 12.711 1 96.19 98 VAL A CA 1
ATOM 734 C C . VAL A 1 98 ? 1.215 1.699 12.328 1 96.19 98 VAL A C 1
ATOM 736 O O . VAL A 1 98 ? 0.824 1.955 11.18 1 96.19 98 VAL A O 1
ATOM 739 N N . VAL A 1 99 ? 0.418 1.228 13.32 1 94.25 99 VAL A N 1
ATOM 740 C CA . VAL A 1 99 ? -0.989 0.957 13.047 1 94.25 99 VAL A CA 1
ATOM 741 C C . VAL A 1 99 ? -1.867 1.888 13.875 1 94.25 99 VAL A C 1
ATOM 743 O O . VAL A 1 99 ? -1.686 2.002 15.094 1 94.25 99 VAL A O 1
ATOM 746 N N . GLY A 1 100 ? -2.809 2.508 13.172 1 92.25 100 GLY A N 1
ATOM 747 C CA . GLY A 1 100 ? -3.76 3.383 13.836 1 92.25 100 GLY A CA 1
ATOM 748 C C . GLY A 1 100 ? -3.865 4.754 13.195 1 92.25 100 GLY A C 1
ATOM 749 O O . GLY A 1 100 ? -2.975 5.164 12.445 1 92.25 100 GLY A O 1
ATOM 750 N N . PRO A 1 101 ? -4.844 5.477 13.492 1 90.75 101 PRO A N 1
ATOM 751 C CA . PRO A 1 101 ? -5.098 6.758 12.828 1 90.75 101 PRO A CA 1
ATOM 752 C C . PRO A 1 101 ? -4.332 7.914 13.461 1 90.75 101 PRO A C 1
ATOM 754 O O . PRO A 1 101 ? -4.242 8.992 12.875 1 90.75 101 PRO A O 1
ATOM 757 N N . LEU A 1 102 ? -3.736 7.785 14.625 1 94 102 LEU A N 1
ATOM 758 C CA . LEU A 1 102 ? -3.209 8.914 15.383 1 94 102 LEU A CA 1
ATOM 759 C C . LEU A 1 102 ? -1.976 9.5 14.703 1 94 102 LEU A C 1
ATOM 761 O O . LEU A 1 102 ? -1.763 10.711 14.734 1 94 102 LEU A O 1
ATOM 765 N N . LEU A 1 103 ? -1.132 8.672 14.133 1 96.44 103 LEU A N 1
ATOM 766 C CA . LEU A 1 103 ? 0.057 9.18 13.461 1 96.44 103 LEU A CA 1
ATOM 767 C C . LEU A 1 103 ? -0.319 10.188 12.375 1 96.44 103 LEU A C 1
ATOM 769 O O . LEU A 1 103 ? 0.308 11.242 12.258 1 96.44 103 LEU A O 1
ATOM 773 N N . GLY A 1 104 ? -1.34 9.828 11.609 1 94.62 104 GLY A N 1
ATOM 774 C CA . GLY A 1 104 ? -1.811 10.727 10.57 1 94.62 104 GLY A CA 1
ATOM 775 C C . GLY A 1 104 ? -2.355 12.031 11.117 1 94.62 104 GLY A C 1
ATOM 776 O O . GLY A 1 104 ? -2.088 13.102 10.57 1 94.62 104 GLY A O 1
ATOM 777 N N . ALA A 1 105 ? -3.062 11.922 12.188 1 93.88 105 ALA A N 1
ATOM 778 C CA . ALA A 1 105 ? -3.629 13.109 12.805 1 93.88 105 ALA A CA 1
ATOM 779 C C . ALA A 1 105 ? -2.529 14.031 13.328 1 93.88 105 ALA A C 1
ATOM 781 O O . ALA A 1 105 ? -2.578 15.25 13.125 1 93.88 105 ALA A O 1
ATOM 782 N N . VAL A 1 106 ? -1.574 13.438 14.008 1 97.06 106 VAL A N 1
ATOM 783 C CA . VAL A 1 106 ? -0.459 14.203 14.562 1 97.06 106 VAL A CA 1
ATOM 784 C C . VAL A 1 106 ? 0.321 14.867 13.43 1 97.06 106 VAL A C 1
ATOM 786 O O . VAL A 1 106 ? 0.677 16.047 13.516 1 97.06 106 VAL A O 1
ATOM 789 N N . ARG A 1 107 ? 0.53 14.102 12.398 1 97.56 107 ARG A N 1
ATOM 790 C CA . ARG A 1 107 ? 1.218 14.633 11.227 1 97.56 107 ARG A CA 1
ATOM 791 C C . ARG A 1 107 ? 0.466 15.828 10.648 1 97.56 107 ARG A C 1
ATOM 793 O O . ARG A 1 107 ? 1.072 16.844 10.32 1 97.56 107 ARG A O 1
ATOM 800 N N . THR A 1 108 ? -0.822 15.766 10.523 1 96.56 108 THR A N 1
ATOM 801 C CA . THR A 1 108 ? -1.64 16.844 9.984 1 96.56 108 THR A CA 1
ATOM 802 C C . THR A 1 108 ? -1.59 18.062 10.898 1 96.56 108 THR A C 1
ATOM 804 O O . THR A 1 108 ? -1.406 19.188 10.422 1 96.56 108 THR A O 1
ATOM 807 N N . GLY A 1 109 ? -1.712 17.828 12.156 1 97.88 109 GLY A N 1
ATOM 808 C CA . GLY A 1 109 ? -1.568 18.906 13.125 1 97.88 109 GLY A CA 1
ATOM 809 C C . GLY A 1 109 ? -0.213 19.578 13.062 1 97.88 109 GLY A C 1
ATOM 810 O O . GLY A 1 109 ? -0.127 20.812 13.102 1 97.88 109 GLY A O 1
ATOM 811 N N . ALA A 1 110 ? 0.802 18.781 12.961 1 98.62 110 ALA A N 1
ATOM 812 C CA . ALA A 1 110 ? 2.17 19.297 12.93 1 98.62 110 ALA A CA 1
ATOM 813 C C . ALA A 1 110 ? 2.395 20.172 11.711 1 98.62 110 ALA A C 1
ATOM 815 O O . ALA A 1 110 ? 3.064 21.203 11.797 1 98.62 110 ALA A O 1
ATOM 816 N N . ILE A 1 111 ? 1.861 19.797 10.594 1 98.38 111 ILE A N 1
ATOM 817 C CA . ILE A 1 111 ? 1.934 20.641 9.398 1 98.38 111 ILE A CA 1
ATOM 818 C C . ILE A 1 111 ? 1.252 21.984 9.664 1 98.38 111 ILE A C 1
ATOM 820 O O . ILE A 1 111 ? 1.789 23.031 9.32 1 98.38 111 ILE A O 1
ATOM 824 N N . GLY A 1 112 ? 0.11 21.891 10.242 1 98.38 112 GLY A N 1
ATOM 825 C CA . GLY A 1 112 ? -0.558 23.125 10.648 1 98.38 112 GLY A CA 1
ATOM 826 C C . GLY A 1 112 ? 0.276 23.969 11.594 1 98.38 112 GLY A C 1
ATOM 827 O O . GLY A 1 112 ? 0.275 25.203 11.492 1 98.38 112 GLY A O 1
ATOM 828 N N . GLY A 1 113 ? 0.958 23.344 12.516 1 98.44 113 GLY A N 1
ATOM 829 C CA . GLY A 1 113 ? 1.86 24.047 13.414 1 98.44 113 GLY A CA 1
ATOM 830 C C . GLY A 1 113 ? 2.982 24.766 12.695 1 98.44 113 GLY A C 1
ATOM 831 O O . GLY A 1 113 ? 3.322 25.891 13.039 1 98.44 113 GLY A O 1
ATOM 832 N N . VAL A 1 114 ? 3.551 24.109 11.719 1 98.06 114 VAL A N 1
ATOM 833 C CA . VAL A 1 114 ? 4.59 24.75 10.922 1 98.06 114 VAL A CA 1
ATOM 834 C C . VAL A 1 114 ? 4.027 25.984 10.234 1 98.06 114 VAL A C 1
ATOM 836 O O . VAL A 1 114 ? 4.676 27.031 10.211 1 98.06 114 VAL A O 1
ATOM 839 N N . ALA A 1 115 ? 2.844 25.859 9.68 1 97.75 115 ALA A N 1
ATOM 840 C CA . ALA A 1 115 ? 2.207 26.984 9.023 1 97.75 115 ALA A CA 1
ATOM 841 C C . ALA A 1 115 ? 2.002 28.141 10 1 97.75 115 ALA A C 1
ATOM 843 O O . ALA A 1 115 ? 2.326 29.297 9.688 1 97.75 115 ALA A O 1
ATOM 844 N N . VAL A 1 116 ? 1.503 27.906 11.188 1 97.56 116 VAL A N 1
ATOM 845 C CA . VAL A 1 116 ? 1.297 28.938 12.195 1 97.56 116 VAL A CA 1
ATOM 846 C C . VAL A 1 116 ? 2.635 29.578 12.562 1 97.56 116 VAL A C 1
ATOM 848 O O . VAL A 1 116 ? 2.738 30.797 12.633 1 97.56 116 VAL A O 1
ATOM 851 N N . LYS A 1 117 ? 3.635 28.797 12.734 1 96.44 117 LYS A N 1
ATOM 852 C CA . LYS A 1 117 ? 4.961 29.266 13.125 1 96.44 117 LYS A CA 1
ATOM 853 C C . LYS A 1 117 ? 5.516 30.25 12.102 1 96.44 117 LYS A C 1
ATOM 855 O O . LYS A 1 117 ? 6.098 31.281 12.477 1 96.44 117 LYS A O 1
ATOM 860 N N . TRP A 1 118 ? 5.277 29.984 10.898 1 95.69 118 TRP A N 1
ATOM 861 C CA . TRP A 1 118 ? 5.969 30.734 9.852 1 95.69 118 TRP A CA 1
ATOM 862 C C . TRP A 1 118 ? 5.082 31.844 9.305 1 95.69 118 TRP A C 1
ATOM 864 O O . TRP A 1 118 ? 5.578 32.812 8.703 1 95.69 118 TRP A O 1
ATOM 874 N N . LEU A 1 119 ? 3.738 31.672 9.5 1 95.44 119 LEU A N 1
ATOM 875 C CA . LEU A 1 119 ? 2.867 32.562 8.711 1 95.44 119 LEU A CA 1
ATOM 876 C C . LEU A 1 119 ? 2.078 33.5 9.625 1 95.44 119 LEU A C 1
ATOM 878 O O . LEU A 1 119 ? 1.515 34.469 9.156 1 95.44 119 LEU A O 1
ATOM 882 N N . SER A 1 120 ? 1.968 33.188 10.875 1 95 120 SER A N 1
ATOM 883 C CA . SER A 1 120 ? 1.236 34.062 11.773 1 95 120 SER A CA 1
ATOM 884 C C . SER A 1 120 ? 2.162 35.094 12.414 1 95 120 SER A C 1
ATOM 886 O O . SER A 1 120 ? 3.377 34.906 12.469 1 95 120 SER A O 1
ATOM 888 N N . ARG A 1 121 ? 1.613 36.156 12.875 1 92.88 121 ARG A N 1
ATOM 889 C CA . ARG A 1 121 ? 2.391 37.156 13.594 1 92.88 121 ARG A CA 1
ATOM 890 C C . ARG A 1 121 ? 2.949 36.594 14.898 1 92.88 121 ARG A C 1
ATOM 892 O O . ARG A 1 121 ? 2.26 35.844 15.602 1 92.88 121 ARG A O 1
ATOM 899 N N . PRO A 1 122 ? 4.156 36.938 15.25 1 91.12 122 PRO A N 1
ATOM 900 C CA . PRO A 1 122 ? 4.766 36.406 16.469 1 91.12 122 PRO A CA 1
ATOM 901 C C . PRO A 1 122 ? 4.043 36.844 17.734 1 91.12 122 PRO A C 1
ATOM 903 O O . PRO A 1 122 ? 4.129 36.188 18.766 1 91.12 122 PRO A O 1
ATOM 906 N N . ASP A 1 123 ? 3.283 37.969 17.609 1 92.62 123 ASP A N 1
ATOM 907 C CA . ASP A 1 123 ? 2.629 38.5 18.797 1 92.62 123 ASP A CA 1
ATOM 908 C C . ASP A 1 123 ? 1.154 38.094 18.844 1 92.62 123 ASP A C 1
ATOM 910 O O . ASP A 1 123 ? 0.364 38.719 19.562 1 92.62 123 ASP A O 1
ATOM 914 N N . ALA A 1 124 ? 0.795 37.156 18.016 1 95.19 124 ALA A N 1
ATOM 915 C CA . ALA A 1 124 ? -0.577 36.656 18.062 1 95.19 124 ALA A CA 1
ATOM 916 C C . ALA A 1 124 ? -0.964 36.219 19.469 1 95.19 124 ALA A C 1
ATOM 918 O O . ALA A 1 124 ? -0.188 35.531 20.156 1 95.19 124 ALA A O 1
ATOM 919 N N . ARG A 1 125 ? -2.195 36.562 19.891 1 96.94 125 ARG A N 1
ATOM 920 C CA . ARG A 1 125 ? -2.584 36.281 21.266 1 96.94 125 ARG A CA 1
ATOM 921 C C . ARG A 1 125 ? -3.893 35.5 21.328 1 96.94 125 ARG A C 1
ATOM 923 O O . ARG A 1 125 ? -4.18 34.844 22.328 1 96.94 125 ARG A O 1
ATOM 930 N N . VAL A 1 126 ? -4.668 35.594 20.297 1 98.5 126 VAL A N 1
ATOM 931 C CA . VAL A 1 126 ? -5.973 34.938 20.312 1 98.5 126 VAL A CA 1
ATOM 932 C C . VAL A 1 126 ? -6.027 33.844 19.25 1 98.5 126 VAL A C 1
ATOM 934 O O . VAL A 1 126 ? -5.832 34.125 18.062 1 98.5 126 VAL A O 1
ATOM 937 N N . LEU A 1 127 ? -6.285 32.625 19.688 1 98.75 127 LEU A N 1
ATOM 938 C CA . LEU A 1 127 ? -6.484 31.5 18.797 1 98.75 127 LEU A CA 1
ATOM 939 C C . LEU A 1 127 ? -7.969 31.188 18.656 1 98.75 127 LEU A C 1
ATOM 941 O O . LEU A 1 127 ? -8.672 30.984 19.641 1 98.75 127 LEU A O 1
ATOM 945 N N . GLY A 1 128 ? -8.453 31.234 17.469 1 98.88 128 GLY A N 1
ATOM 946 C CA . GLY A 1 128 ? -9.797 30.781 17.156 1 98.88 128 GLY A CA 1
ATOM 947 C C . GLY A 1 128 ? -9.82 29.406 16.5 1 98.88 128 GLY A C 1
ATOM 948 O O . GLY A 1 128 ? -8.984 29.125 15.641 1 98.88 128 GLY A O 1
ATOM 949 N N . ILE A 1 129 ? -10.742 28.578 16.891 1 98.81 129 ILE A N 1
ATOM 950 C CA . ILE A 1 129 ? -10.891 27.25 16.297 1 98.81 129 ILE A CA 1
ATOM 951 C C . ILE A 1 129 ? -12.352 27 15.938 1 98.81 129 ILE A C 1
ATOM 953 O O . ILE A 1 129 ? -13.234 27.109 16.781 1 98.81 129 ILE A O 1
ATOM 957 N N . LEU A 1 130 ? -12.578 26.812 14.695 1 98.75 130 LEU A N 1
ATOM 958 C CA . LEU A 1 130 ? -13.875 26.312 14.234 1 98.75 130 LEU A CA 1
ATOM 959 C C . LEU A 1 130 ? -13.828 24.812 13.992 1 98.75 130 LEU A C 1
ATOM 961 O O . LEU A 1 130 ? -13.18 24.344 13.047 1 98.75 130 LEU A O 1
ATOM 965 N N . GLY A 1 131 ? -14.562 24.047 14.805 1 98.06 131 GLY A N 1
ATOM 966 C CA . GLY A 1 131 ? -14.5 22.594 14.836 1 98.06 131 GLY A CA 1
ATOM 967 C C . GLY A 1 131 ? -14.008 22.047 16.156 1 98.06 131 GLY A C 1
ATOM 968 O O . GLY A 1 131 ? -13.18 22.672 16.828 1 98.06 131 GLY A O 1
ATOM 969 N N . SER A 1 132 ? -14.508 20.906 16.562 1 96.81 132 SER A N 1
ATOM 970 C CA . SER A 1 132 ? -14.133 20.297 17.844 1 96.81 132 SER A CA 1
ATOM 971 C C . SER A 1 132 ? -13.859 18.797 17.672 1 96.81 132 SER A C 1
ATOM 973 O O . SER A 1 132 ? -14.07 18.016 18.609 1 96.81 132 SER A O 1
ATOM 975 N N . GLY A 1 133 ? -13.523 18.391 16.469 1 92.12 133 GLY A N 1
ATOM 976 C CA . GLY A 1 133 ? -13.273 16.984 16.172 1 92.12 133 GLY A CA 1
ATOM 977 C C . GLY A 1 133 ? -11.828 16.578 16.391 1 92.12 133 GLY A C 1
ATOM 978 O O . GLY A 1 133 ? -11.086 17.266 17.094 1 92.12 133 GLY A O 1
ATOM 979 N N . TYR A 1 134 ? -11.539 15.469 15.805 1 87.81 134 TYR A N 1
ATOM 980 C CA . TYR A 1 134 ? -10.25 14.789 15.953 1 87.81 134 TYR A CA 1
ATOM 981 C C . TYR A 1 134 ? -9.117 15.664 15.43 1 87.81 134 TYR A C 1
ATOM 983 O O . TYR A 1 134 ? -8.102 15.836 16.109 1 87.81 134 TYR A O 1
ATOM 991 N N . GLN A 1 135 ? -9.273 16.297 14.328 1 93.69 135 GLN A N 1
ATOM 992 C CA . GLN A 1 135 ? -8.25 17.156 13.734 1 93.69 135 GLN A CA 1
ATOM 993 C C . GLN A 1 135 ? -8.07 18.438 14.539 1 93.69 135 GLN A C 1
ATOM 995 O O . GLN A 1 135 ? -6.953 18.922 14.703 1 93.69 135 GLN A O 1
ATOM 1000 N N . ALA A 1 136 ? -9.156 18.953 15.039 1 97.06 136 ALA A N 1
ATOM 1001 C CA . ALA A 1 136 ? -9.086 20.188 15.828 1 97.06 136 ALA A CA 1
ATOM 1002 C C . ALA A 1 136 ? -8.148 20.016 17.016 1 97.06 136 ALA A C 1
ATOM 1004 O O . ALA A 1 136 ? -7.406 20.938 17.359 1 97.06 136 ALA A O 1
ATOM 1005 N N . ARG A 1 137 ? -8.141 18.891 17.578 1 96.06 137 ARG A N 1
ATOM 1006 C CA . ARG A 1 137 ? -7.34 18.625 18.766 1 96.06 137 ARG A CA 1
ATOM 1007 C C . ARG A 1 137 ? -5.852 18.703 18.453 1 96.06 137 ARG A C 1
ATOM 1009 O O . ARG A 1 137 ? -5.09 19.359 19.156 1 96.06 137 ARG A O 1
ATOM 1016 N N . THR A 1 138 ? -5.434 18.031 17.391 1 97.38 138 THR A N 1
ATOM 1017 C CA . THR A 1 138 ? -4.016 18.031 17.047 1 97.38 138 THR A CA 1
ATOM 1018 C C . THR A 1 138 ? -3.586 19.406 16.547 1 97.38 138 THR A C 1
ATOM 1020 O O . THR A 1 138 ? -2.451 19.828 16.766 1 97.38 138 THR A O 1
ATOM 1023 N N . GLN A 1 139 ? -4.48 20.109 15.906 1 98.44 139 GLN A N 1
ATOM 1024 C CA . GLN A 1 139 ? -4.188 21.469 15.469 1 98.44 139 GLN A CA 1
ATOM 1025 C C . GLN A 1 139 ? -3.992 22.406 16.656 1 98.44 139 GLN A C 1
ATOM 1027 O O . GLN A 1 139 ? -3.1 23.25 16.656 1 98.44 139 GLN A O 1
ATOM 1032 N N . LEU A 1 140 ? -4.82 22.203 17.641 1 98.56 140 LEU A N 1
ATOM 1033 C CA . LEU A 1 140 ? -4.688 22.984 18.875 1 98.56 140 LEU A CA 1
ATOM 1034 C C . LEU A 1 140 ? -3.336 22.734 19.531 1 98.56 140 LEU A C 1
ATOM 1036 O O . LEU A 1 140 ? -2.611 23.672 19.859 1 98.56 140 LEU A O 1
ATOM 1040 N N . GLU A 1 141 ? -3.023 21.5 19.672 1 98.12 141 GLU A N 1
ATOM 1041 C CA . GLU A 1 141 ? -1.75 21.125 20.297 1 98.12 141 GLU A CA 1
ATOM 1042 C C . GLU A 1 141 ? -0.575 21.75 19.531 1 98.12 141 GLU A C 1
ATOM 1044 O O . GLU A 1 141 ? 0.367 22.25 20.141 1 98.12 141 GLU A O 1
ATOM 1049 N N . ALA A 1 142 ? -0.688 21.703 18.266 1 98.69 142 ALA A N 1
ATOM 1050 C CA . ALA A 1 142 ? 0.385 22.219 17.422 1 98.69 142 ALA A CA 1
ATOM 1051 C C . ALA A 1 142 ? 0.499 23.734 17.547 1 98.69 142 ALA A C 1
ATOM 1053 O O . ALA A 1 142 ? 1.6 24.266 17.703 1 98.69 142 ALA A O 1
ATOM 1054 N N . ALA A 1 143 ? -0.604 24.438 17.5 1 98.62 143 ALA A N 1
ATOM 1055 C CA . ALA A 1 143 ? -0.588 25.906 17.625 1 98.62 143 ALA A CA 1
ATOM 1056 C C . ALA A 1 143 ? 0.012 26.328 18.953 1 98.62 143 ALA A C 1
ATOM 1058 O O . ALA A 1 143 ? 0.841 27.234 19 1 98.62 143 ALA A O 1
ATOM 1059 N N . LEU A 1 144 ? -0.353 25.609 20.031 1 98.31 144 LEU A N 1
ATOM 1060 C CA . LEU A 1 144 ? 0.128 25.922 21.359 1 98.31 144 LEU A CA 1
ATOM 1061 C C . LEU A 1 144 ? 1.627 25.672 21.484 1 98.31 144 LEU A C 1
ATOM 1063 O O . LEU A 1 144 ? 2.295 26.234 22.344 1 98.31 144 LEU A O 1
ATOM 1067 N N . SER A 1 145 ? 2.152 24.828 20.641 1 98.19 145 SER A N 1
ATOM 1068 C CA . SER A 1 145 ? 3.564 24.469 20.688 1 98.19 145 SER A CA 1
ATOM 1069 C C . SER A 1 145 ? 4.434 25.547 20.047 1 98.19 145 SER A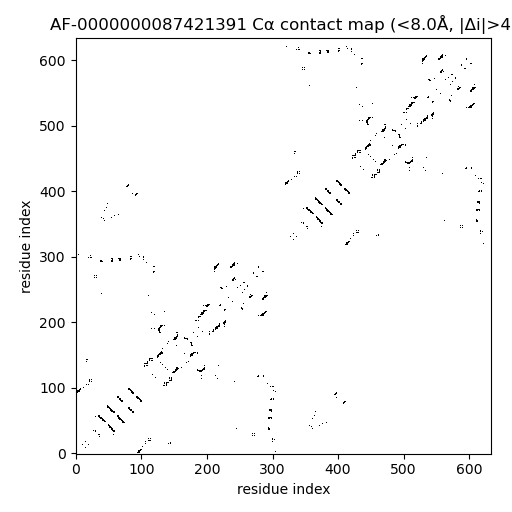 C 1
ATOM 1071 O O . SER A 1 145 ? 5.648 25.562 20.234 1 98.19 145 SER A O 1
ATOM 1073 N N . VAL A 1 146 ? 3.787 26.516 19.281 1 97.75 146 VAL A N 1
ATOM 1074 C CA . VAL A 1 146 ? 4.645 27.391 18.469 1 97.75 146 VAL A CA 1
ATOM 1075 C C . VAL A 1 146 ? 4.316 28.844 18.766 1 97.75 146 VAL A C 1
ATOM 1077 O O . VAL A 1 146 ? 5.07 29.75 18.391 1 97.75 146 VAL A O 1
ATOM 1080 N N . ARG A 1 147 ? 3.186 29.109 19.438 1 97.19 147 ARG A N 1
ATOM 1081 C CA . ARG A 1 147 ? 2.809 30.453 19.844 1 97.19 147 ARG A CA 1
ATOM 1082 C C . ARG A 1 147 ? 2.262 30.453 21.266 1 97.19 147 ARG A C 1
ATOM 1084 O O . ARG A 1 147 ? 1.726 29.453 21.734 1 97.19 147 ARG A O 1
ATOM 1091 N N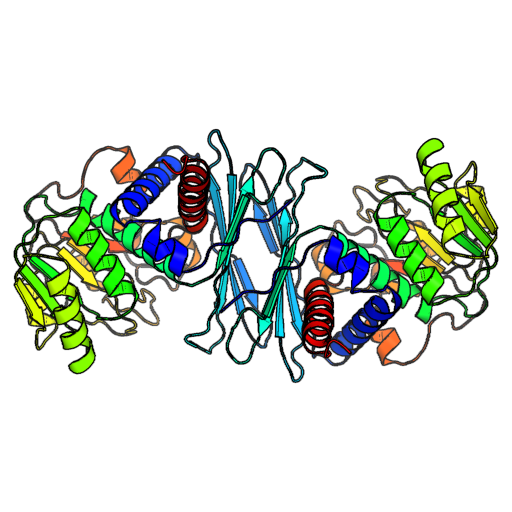 . SER A 1 148 ? 2.385 31.594 21.891 1 97.12 148 SER A N 1
ATOM 1092 C CA . SER A 1 148 ? 1.833 31.797 23.234 1 97.12 148 SER A CA 1
ATOM 1093 C C . SER A 1 148 ? 0.518 32.562 23.188 1 97.12 148 SER A C 1
ATOM 1095 O O . SER A 1 148 ? 0.516 33.781 23.047 1 97.12 148 SER A O 1
ATOM 1097 N N . PHE A 1 149 ? -0.552 31.891 23.328 1 98.19 149 PHE A N 1
ATOM 1098 C CA . PHE A 1 149 ? -1.873 32.5 23.297 1 98.19 149 PHE A CA 1
ATOM 1099 C C . PHE A 1 149 ? -2.365 32.812 24.703 1 98.19 149 PHE A C 1
ATOM 1101 O O . PHE A 1 149 ? -2.123 32.062 25.641 1 98.19 149 PHE A O 1
ATOM 1108 N N . SER A 1 150 ? -3.049 33.906 24.828 1 98.5 150 SER A N 1
ATOM 1109 C CA . SER A 1 150 ? -3.678 34.25 26.109 1 98.5 150 SER A CA 1
ATOM 1110 C C . SER A 1 150 ? -5.148 33.844 26.125 1 98.5 150 SER A C 1
ATOM 1112 O O . SER A 1 150 ? -5.75 33.688 27.188 1 98.5 150 SER A O 1
ATOM 1114 N N . GLU A 1 151 ? -5.672 33.719 24.891 1 98.69 151 GLU A N 1
ATOM 1115 C CA . GLU A 1 151 ? -7.086 33.406 24.75 1 98.69 151 GLU A CA 1
ATOM 1116 C C . GLU A 1 151 ? -7.316 32.406 23.594 1 98.69 151 GLU A C 1
ATOM 1118 O O . GLU A 1 151 ? -6.688 32.531 22.547 1 98.69 151 GLU A O 1
ATOM 1123 N N . ILE A 1 152 ? -8.211 31.469 23.875 1 98.81 152 ILE A N 1
ATOM 1124 C CA . ILE A 1 152 ? -8.633 30.5 22.859 1 98.81 152 ILE A CA 1
ATOM 1125 C C . ILE A 1 152 ? -10.156 30.484 22.781 1 98.81 152 ILE A C 1
ATOM 1127 O O . ILE A 1 152 ? -10.844 30.328 23.797 1 98.81 152 ILE A O 1
ATOM 1131 N N . ARG A 1 153 ? -10.664 30.703 21.609 1 98.81 153 ARG A N 1
ATOM 1132 C CA . ARG A 1 153 ? -12.102 30.656 21.359 1 98.81 153 ARG A CA 1
ATOM 1133 C C . ARG A 1 153 ? -12.453 29.516 20.406 1 98.81 153 ARG A C 1
ATOM 1135 O O . ARG A 1 153 ? -11.812 29.359 19.375 1 98.81 153 ARG A O 1
ATOM 1142 N N . VAL A 1 154 ? -13.438 28.75 20.781 1 98.69 154 VAL A N 1
ATOM 1143 C CA . VAL A 1 154 ? -13.797 27.578 19.969 1 98.69 154 VAL A CA 1
ATOM 1144 C C . VAL A 1 154 ? -15.297 27.609 19.688 1 98.69 154 VAL A C 1
ATOM 1146 O O . VAL A 1 154 ? -16.094 28.031 20.531 1 98.69 154 VAL A O 1
ATOM 1149 N N . HIS A 1 155 ? -15.617 27.188 18.516 1 98.69 155 HIS A N 1
ATOM 1150 C CA . HIS A 1 155 ? -17.016 26.969 18.172 1 98.69 155 HIS A CA 1
ATOM 1151 C C . HIS A 1 155 ? -17.188 25.75 17.266 1 98.69 155 HIS A C 1
ATOM 1153 O O . HIS A 1 155 ? -16.375 25.516 16.375 1 98.69 155 HIS A O 1
ATOM 1159 N N . SER A 1 156 ? -18.156 24.984 17.516 1 98.06 156 SER A N 1
ATOM 1160 C CA . SER A 1 156 ? -18.625 23.938 16.625 1 98.06 156 SER A CA 1
ATOM 1161 C C . SER A 1 156 ? -20.141 23.781 16.703 1 98.06 156 SER A C 1
ATOM 1163 O O . SER A 1 156 ? -20.781 24.344 17.594 1 98.06 156 SER A O 1
ATOM 1165 N N . ARG A 1 157 ? -20.766 23.047 15.836 1 94.06 157 ARG A N 1
ATOM 1166 C CA . ARG A 1 157 ? -22.219 22.906 15.727 1 94.06 157 ARG A CA 1
ATOM 1167 C C . ARG A 1 157 ? -22.812 22.234 16.953 1 94.06 157 ARG A C 1
ATOM 1169 O O . ARG A 1 157 ? -23.859 22.641 17.453 1 94.06 157 ARG A O 1
ATOM 1176 N N . SER A 1 158 ? -22.078 21.234 17.469 1 95.69 158 SER A N 1
ATOM 1177 C CA . SER A 1 158 ? -22.562 20.547 18.656 1 95.69 158 SER A CA 1
ATOM 1178 C C . SER A 1 158 ? -22.109 21.266 19.922 1 95.69 158 SER A C 1
ATOM 1180 O O . SER A 1 158 ? -20.922 21.281 20.25 1 95.69 158 SER A O 1
ATOM 1182 N N . VAL A 1 159 ? -23.062 21.656 20.703 1 96.25 159 VAL A N 1
ATOM 1183 C CA . VAL A 1 159 ? -22.781 22.406 21.922 1 96.25 159 VAL A CA 1
ATOM 1184 C C . VAL A 1 159 ? -22.016 21.531 22.906 1 96.25 159 VAL A C 1
ATOM 1186 O O . VAL A 1 159 ? -21.047 21.969 23.516 1 96.25 159 VAL A O 1
ATOM 1189 N N . GLU A 1 160 ? -22.469 20.344 22.969 1 97.25 160 GLU A N 1
ATOM 1190 C CA . GLU A 1 160 ? -21.859 19.406 23.906 1 97.25 160 GLU A CA 1
ATOM 1191 C C . GLU A 1 160 ? -20.406 19.094 23.516 1 97.25 160 GLU A C 1
ATOM 1193 O O . GLU A 1 160 ? -19.516 19.125 24.359 1 97.25 160 GLU A O 1
ATOM 1198 N N . ARG A 1 161 ? -20.188 18.859 22.266 1 96 161 ARG A N 1
ATOM 1199 C CA . ARG A 1 161 ? -18.844 18.547 21.781 1 96 161 ARG A CA 1
ATOM 1200 C C . ARG A 1 161 ? -17.938 19.766 21.906 1 96 161 ARG A C 1
ATOM 1202 O O . ARG A 1 161 ? -16.75 19.641 22.234 1 96 161 ARG A O 1
ATOM 1209 N N . CYS A 1 162 ? -18.5 20.922 21.641 1 97.75 162 CYS A N 1
ATOM 1210 C CA . CYS A 1 162 ? -17.75 22.172 21.75 1 97.75 162 CYS A CA 1
ATOM 1211 C C . CYS A 1 162 ? -17.297 22.391 23.188 1 97.75 162 CYS A C 1
ATOM 1213 O O . CYS A 1 162 ? -16.125 22.703 23.438 1 97.75 162 CYS A O 1
ATOM 1215 N N . ALA A 1 163 ? -18.188 22.172 24.109 1 98 163 ALA A N 1
ATOM 1216 C CA . ALA A 1 163 ? -17.891 22.359 25.531 1 98 163 ALA A CA 1
ATOM 1217 C C . ALA A 1 163 ? -16.844 21.359 26 1 98 163 ALA A C 1
ATOM 1219 O O . ALA A 1 163 ? -15.93 21.703 26.75 1 98 163 ALA A O 1
ATOM 1220 N N . ALA A 1 164 ? -17.031 20.172 25.594 1 97.88 164 ALA A N 1
ATOM 1221 C CA . ALA A 1 164 ? -16.078 19.125 25.953 1 97.88 164 ALA A CA 1
ATOM 1222 C C . ALA A 1 164 ? -14.68 19.438 25.422 1 97.88 164 ALA A C 1
ATOM 1224 O O . ALA A 1 164 ? -13.68 19.266 26.141 1 97.88 164 ALA A O 1
ATOM 1225 N N . PHE A 1 165 ? -14.648 19.859 24.25 1 97.88 165 PHE A N 1
ATOM 1226 C CA . PHE A 1 165 ? -13.383 20.25 23.641 1 97.88 165 PHE A CA 1
ATOM 1227 C C . PHE A 1 165 ? -12.734 21.375 24.422 1 97.88 165 PHE A C 1
ATOM 1229 O O . PHE A 1 165 ? -11.539 21.328 24.719 1 97.88 165 PHE A O 1
ATOM 1236 N N . ALA A 1 166 ? -13.484 22.406 24.703 1 98.31 166 ALA A N 1
ATOM 1237 C CA . ALA A 1 166 ? -12.969 23.547 25.438 1 98.31 166 ALA A CA 1
ATOM 1238 C C . ALA A 1 166 ? -12.422 23.125 26.797 1 98.31 166 ALA A C 1
ATOM 1240 O O . ALA A 1 166 ? -11.375 23.609 27.234 1 98.31 166 ALA A O 1
ATOM 1241 N N . LYS A 1 167 ? -13.125 22.25 27.438 1 97.81 167 LYS A N 1
ATOM 1242 C CA . LYS A 1 167 ? -12.68 21.734 28.734 1 97.81 167 LYS A CA 1
ATOM 1243 C C . LYS A 1 167 ? -11.344 21.016 28.609 1 97.81 167 LYS A C 1
ATOM 1245 O O . LYS A 1 167 ? -10.438 21.219 29.422 1 97.81 167 LYS A O 1
ATOM 1250 N N . GLN A 1 168 ? -11.258 20.219 27.625 1 96.81 168 GLN A N 1
ATOM 1251 C CA . GLN A 1 168 ? -10.008 19.5 27.391 1 96.81 168 GLN A CA 1
ATOM 1252 C C . GLN A 1 168 ? -8.875 20.469 27.047 1 96.81 168 GLN A C 1
ATOM 1254 O O . GLN A 1 168 ? -7.75 20.297 27.531 1 96.81 168 GLN A O 1
ATOM 1259 N N . ALA A 1 169 ? -9.195 21.375 26.219 1 97.25 169 ALA A N 1
ATOM 1260 C CA . ALA A 1 169 ? -8.203 22.375 25.828 1 97.25 169 ALA A CA 1
ATOM 1261 C C . ALA A 1 169 ? -7.676 23.125 27.047 1 97.25 169 ALA A C 1
ATOM 1263 O O . ALA A 1 169 ? -6.48 23.438 27.125 1 97.25 169 ALA A O 1
ATOM 1264 N N . SER A 1 170 ? -8.539 23.391 27.984 1 97.5 170 SER A N 1
ATOM 1265 C CA . SER A 1 170 ? -8.164 24.172 29.172 1 97.5 170 SER A CA 1
ATOM 1266 C C . SER A 1 170 ? -7.121 23.438 30 1 97.5 170 SER A C 1
ATOM 1268 O O . SER A 1 170 ? -6.34 24.062 30.719 1 97.5 170 SER A O 1
ATOM 1270 N N . LYS A 1 171 ? -7.051 22.172 29.859 1 96.69 171 LYS A N 1
ATOM 1271 C CA . LYS A 1 171 ? -6.094 21.375 30.609 1 96.69 171 LYS A CA 1
ATOM 1272 C C . LYS A 1 171 ? -4.711 21.422 29.969 1 96.69 171 LYS A C 1
ATOM 1274 O O . LYS A 1 171 ? -3.717 21.047 30.594 1 96.69 171 LYS A O 1
ATOM 1279 N N . MET A 1 172 ? -4.621 21.953 28.781 1 95 172 MET A N 1
ATOM 1280 C CA . MET A 1 172 ? -3.375 21.922 28.016 1 95 172 MET A CA 1
ATOM 1281 C C . MET A 1 172 ? -2.658 23.266 28.094 1 95 172 MET A C 1
ATOM 1283 O O . MET A 1 172 ? -1.536 23.406 27.609 1 95 172 MET A O 1
ATOM 1287 N N . THR A 1 173 ? -3.348 24.234 28.656 1 96.88 173 THR A N 1
ATOM 1288 C CA . THR A 1 173 ? -2.801 25.578 28.562 1 96.88 173 THR A CA 1
ATOM 1289 C C . THR A 1 173 ? -3.258 26.438 29.75 1 96.88 173 THR A C 1
ATOM 1291 O O . THR A 1 173 ? -4.195 26.062 30.453 1 96.88 173 THR A O 1
ATOM 1294 N N . THR A 1 174 ? -2.572 27.531 29.891 1 96.94 174 THR A N 1
ATOM 1295 C CA . THR A 1 174 ? -2.969 28.516 30.891 1 96.94 174 THR A CA 1
ATOM 1296 C C . THR A 1 174 ? -3.838 29.609 30.281 1 96.94 174 THR A C 1
ATOM 1298 O O . THR A 1 174 ? -4.387 30.438 31 1 96.94 174 THR A O 1
ATOM 1301 N N . ALA A 1 175 ? -4 29.578 28.984 1 97.94 175 ALA A N 1
ATOM 1302 C CA . ALA A 1 175 ? -4.859 30.547 28.312 1 97.94 175 ALA A CA 1
ATOM 1303 C C . ALA A 1 175 ? -6.316 30.375 28.75 1 97.94 175 ALA A C 1
ATOM 1305 O O . ALA A 1 175 ? -6.727 29.297 29.172 1 97.94 175 ALA A O 1
ATOM 1306 N N . THR A 1 176 ? -7.062 31.469 28.656 1 98.38 176 THR A N 1
ATOM 1307 C CA . THR A 1 176 ? -8.508 31.359 28.812 1 98.38 176 THR A CA 1
ATOM 1308 C C . THR A 1 176 ? -9.141 30.688 27.609 1 98.38 176 THR A C 1
ATOM 1310 O O . THR A 1 176 ? -8.922 31.109 26.469 1 98.38 176 THR A O 1
ATOM 1313 N N . VAL A 1 177 ? -9.859 29.656 27.875 1 98.56 177 VAL A N 1
ATOM 1314 C CA . VAL A 1 177 ? -10.516 28.922 26.797 1 98.56 177 VAL A CA 1
ATOM 1315 C C . VAL A 1 177 ? -12.031 29.109 26.891 1 98.56 177 VAL A C 1
ATOM 1317 O O . VAL A 1 177 ? -12.625 28.875 27.953 1 98.56 177 VAL A O 1
ATOM 1320 N N . GLN A 1 178 ? -12.625 29.484 25.812 1 98.06 178 GLN A N 1
ATOM 1321 C CA . GLN A 1 178 ? -14.055 29.766 25.812 1 98.06 178 GLN A CA 1
ATOM 1322 C C . GLN A 1 178 ? -14.758 29.016 24.672 1 98.06 178 GLN A C 1
ATOM 1324 O O . GLN A 1 178 ? -14.344 29.109 23.516 1 98.06 178 GLN A O 1
ATOM 1329 N N . ALA A 1 179 ? -15.789 28.25 25 1 98.5 179 ALA A N 1
ATOM 1330 C CA . ALA A 1 179 ? -16.734 27.75 24.016 1 98.5 179 ALA A CA 1
ATOM 1331 C C . ALA A 1 179 ? -17.719 28.844 23.594 1 98.5 179 ALA A C 1
ATOM 1333 O O . ALA A 1 179 ? -18.562 29.281 24.391 1 98.5 179 ALA A O 1
ATOM 1334 N N . CYS A 1 180 ? -17.641 29.234 22.375 1 98.5 180 CYS A N 1
ATOM 1335 C CA . CYS A 1 180 ? -18.438 30.359 21.906 1 98.5 180 CYS A CA 1
ATOM 1336 C C . CYS A 1 180 ? -19.766 29.891 21.344 1 98.5 180 CYS A C 1
ATOM 1338 O O . CYS A 1 180 ? -19.906 28.734 20.953 1 98.5 180 CYS A O 1
ATOM 1340 N N . ARG A 1 181 ? -20.703 30.781 21.203 1 97 181 ARG A N 1
ATOM 1341 C CA . ARG A 1 181 ? -22.047 30.453 20.766 1 97 181 ARG A CA 1
ATOM 1342 C C . ARG A 1 181 ? -22.172 30.531 19.25 1 97 181 ARG A C 1
ATOM 1344 O O . ARG A 1 181 ? -23.109 29.984 18.656 1 97 181 ARG A O 1
ATOM 1351 N N . SER A 1 182 ? -21.219 31.281 18.672 1 97.88 182 SER A N 1
ATOM 1352 C CA . SER A 1 182 ? -21.281 31.422 17.234 1 97.88 182 SER A CA 1
ATOM 1353 C C . SER A 1 182 ? -19.875 31.453 16.609 1 97.88 182 SER A C 1
ATOM 1355 O O . SER A 1 182 ? -18.906 31.797 17.297 1 97.88 182 SER A O 1
ATOM 1357 N N . ALA A 1 183 ? -19.875 31.141 15.359 1 98.56 183 ALA A N 1
ATOM 1358 C CA . ALA A 1 183 ? -18.609 31.219 14.617 1 98.56 183 ALA A CA 1
ATOM 1359 C C . ALA A 1 183 ? -18.109 32.656 14.562 1 98.56 183 ALA A C 1
ATOM 1361 O O . ALA A 1 183 ? -16.906 32.906 14.594 1 98.56 183 ALA A O 1
ATOM 1362 N N . ARG A 1 184 ? -19.016 33.594 14.5 1 98.56 184 ARG A N 1
ATOM 1363 C CA . ARG A 1 184 ? -18.656 35 14.391 1 98.56 184 ARG A CA 1
ATOM 1364 C C . ARG A 1 184 ? -17.844 35.469 15.594 1 98.56 184 ARG A C 1
ATOM 1366 O O . ARG A 1 184 ? -16.844 36.188 15.438 1 98.56 184 ARG A O 1
ATOM 1373 N N . GLU A 1 185 ? -18.219 35.031 16.75 1 98.44 185 GLU A N 1
ATOM 1374 C CA . GLU A 1 185 ? -17.5 35.375 17.984 1 98.44 185 GLU A CA 1
ATOM 1375 C C . 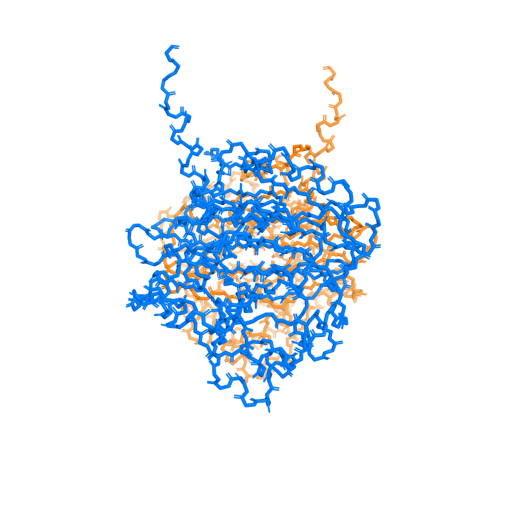GLU A 1 185 ? -16.047 34.906 17.922 1 98.44 185 GLU A C 1
ATOM 1377 O O . GLU A 1 185 ? -15.156 35.562 18.453 1 98.44 185 GLU A O 1
ATOM 1382 N N . VAL A 1 186 ? -15.82 33.812 17.281 1 98.75 186 VAL A N 1
ATOM 1383 C CA . VAL A 1 186 ? -14.492 33.219 17.156 1 98.75 186 VAL A CA 1
ATOM 1384 C C . VAL A 1 186 ? -13.688 33.969 16.094 1 98.75 186 VAL A C 1
ATOM 1386 O O . VAL A 1 186 ? -12.57 34.438 16.375 1 98.75 186 VAL A O 1
ATOM 1389 N N . VAL A 1 187 ? -14.289 34.188 14.953 1 98.75 187 VAL A N 1
ATOM 1390 C CA . VAL A 1 187 ? -13.594 34.719 13.781 1 98.75 187 VAL A CA 1
ATOM 1391 C C . VAL A 1 187 ? -13.219 36.156 14.008 1 98.75 187 VAL A C 1
ATOM 1393 O O . VAL A 1 187 ? -12.094 36.594 13.711 1 98.75 187 VAL A O 1
ATOM 1396 N N . GLU A 1 188 ? -14.031 36.938 14.625 1 98.38 188 GLU A N 1
ATOM 1397 C CA . GLU A 1 188 ? -13.828 38.375 14.797 1 98.38 188 GLU A CA 1
ATOM 1398 C C . GLU A 1 188 ? -12.727 38.656 15.805 1 98.38 188 GLU A C 1
ATOM 1400 O O . GLU A 1 188 ? -12.164 39.75 15.828 1 98.38 188 GLU A O 1
ATOM 1405 N N . ALA A 1 189 ? -12.375 37.688 16.578 1 97.94 189 ALA A N 1
ATOM 1406 C CA . ALA A 1 189 ? -11.398 37.938 17.641 1 97.94 189 ALA A CA 1
ATOM 1407 C C . ALA A 1 189 ? -10.055 37.281 17.297 1 97.94 189 ALA A C 1
ATOM 1409 O O . ALA A 1 189 ? -9.039 37.594 17.938 1 97.94 189 ALA A O 1
ATOM 1410 N N . ALA A 1 190 ? -9.969 36.5 16.328 1 98.31 190 ALA A N 1
ATOM 1411 C CA . ALA A 1 190 ? -8.852 35.594 16.156 1 98.31 190 ALA A CA 1
ATOM 1412 C C . ALA A 1 190 ? -7.664 36.281 15.5 1 98.31 190 ALA A C 1
ATOM 1414 O O . ALA A 1 190 ? -7.824 36.969 14.492 1 98.31 190 ALA A O 1
ATOM 1415 N N . ASP A 1 191 ? -6.438 36.094 16.078 1 97.56 191 ASP A N 1
ATOM 1416 C CA . ASP A 1 191 ? -5.18 36.406 15.406 1 97.56 191 ASP A CA 1
ATOM 1417 C C . ASP A 1 191 ? -4.754 35.25 14.508 1 97.56 191 ASP A C 1
ATOM 1419 O O . ASP A 1 191 ? -4.133 35.438 13.469 1 97.56 191 ASP A O 1
ATOM 1423 N N . VAL A 1 192 ? -5.031 34.094 14.984 1 98.31 192 VAL A N 1
ATOM 1424 C CA . VAL A 1 192 ? -4.875 32.844 14.258 1 98.31 192 VAL A CA 1
ATOM 1425 C C . VAL A 1 192 ? -6.195 32.062 14.25 1 98.31 192 VAL A C 1
ATOM 1427 O O . VAL A 1 192 ? -6.812 31.875 15.305 1 98.31 192 VAL A O 1
ATOM 1430 N N . LEU A 1 193 ? -6.613 31.703 13.078 1 98.88 193 LEU A N 1
ATOM 1431 C CA . LEU A 1 193 ? -7.875 30.984 12.922 1 98.88 193 LEU A CA 1
ATOM 1432 C C . LEU A 1 193 ? -7.645 29.609 12.312 1 98.88 193 LEU A C 1
ATOM 1434 O O . LEU A 1 193 ? -7.078 29.5 11.219 1 98.88 193 LEU A O 1
ATOM 1438 N N . ILE A 1 194 ? -8.094 28.578 13.023 1 98.81 194 ILE A N 1
ATOM 1439 C CA . ILE A 1 194 ? -8.031 27.203 12.523 1 98.81 194 ILE A CA 1
ATOM 1440 C C . ILE A 1 194 ? -9.438 26.719 12.164 1 98.81 194 ILE A C 1
ATOM 1442 O O . ILE A 1 194 ? -10.328 26.719 13.016 1 98.81 194 ILE A O 1
ATOM 1446 N N . CYS A 1 195 ? -9.57 26.359 10.969 1 98.56 195 CYS A N 1
ATOM 1447 C CA . CYS A 1 195 ? -10.82 25.766 10.516 1 98.56 195 CYS A CA 1
ATOM 1448 C C . CYS A 1 195 ? -10.641 24.266 10.281 1 98.56 195 CYS A C 1
ATOM 1450 O O . CYS A 1 195 ? -9.992 23.859 9.312 1 98.56 195 CYS A O 1
ATOM 1452 N N . ALA A 1 196 ? -11.203 23.484 11.094 1 97.44 196 ALA A N 1
ATOM 1453 C CA . ALA A 1 196 ? -11.102 22.016 11.047 1 97.44 196 ALA A CA 1
ATOM 1454 C C . ALA A 1 196 ? -12.469 21.375 11.18 1 97.44 196 ALA A C 1
ATOM 1456 O O . ALA A 1 196 ? -12.711 20.594 12.109 1 97.44 196 ALA A O 1
ATOM 1457 N N . THR A 1 197 ? -13.312 21.641 10.219 1 96.19 197 THR A N 1
ATOM 1458 C CA . THR A 1 197 ? -14.664 21.094 10.219 1 96.19 197 THR A CA 1
ATOM 1459 C C . THR A 1 197 ? -14.859 20.125 9.055 1 96.19 197 THR A C 1
ATOM 1461 O O . THR A 1 197 ? -14.016 20.062 8.156 1 96.19 197 THR A O 1
ATOM 1464 N N . ALA A 1 198 ? -15.93 19.359 9.125 1 92.94 198 ALA A N 1
ATOM 1465 C CA . ALA A 1 198 ? -16.297 18.484 8.023 1 92.94 198 ALA A CA 1
ATOM 1466 C C . ALA A 1 198 ? -17.344 19.125 7.125 1 92.94 198 ALA A C 1
ATOM 1468 O O . ALA A 1 198 ? -17.922 18.469 6.258 1 92.94 198 ALA A O 1
ATOM 1469 N N . SER A 1 199 ? -17.562 20.422 7.293 1 95 199 SER A N 1
ATOM 1470 C CA . SER A 1 199 ? -18.656 21.094 6.605 1 95 199 SER A CA 1
ATOM 1471 C C . SER A 1 199 ? -18.375 21.219 5.113 1 95 199 SER A C 1
ATOM 1473 O O . SER A 1 199 ? -17.266 21.562 4.711 1 95 199 SER A O 1
ATOM 1475 N N . GLY A 1 200 ? -19.406 20.953 4.375 1 95.81 200 GLY A N 1
ATOM 1476 C CA . GLY A 1 200 ? -19.344 21.219 2.945 1 95.81 200 GLY A CA 1
ATOM 1477 C C . GLY A 1 200 ? -19.781 22.609 2.568 1 95.81 200 GLY A C 1
ATOM 1478 O O . GLY A 1 200 ? -19.797 22.969 1.388 1 95.81 200 GLY A O 1
ATOM 1479 N N . GLU A 1 201 ? -20.172 23.312 3.572 1 96.88 201 GLU A N 1
ATOM 1480 C CA . GLU A 1 201 ? -20.578 24.703 3.402 1 96.88 201 GLU A CA 1
ATOM 1481 C C . GLU A 1 201 ? -19.719 25.641 4.234 1 96.88 201 GLU A C 1
ATOM 1483 O O . GLU A 1 201 ? -19.25 25.266 5.309 1 96.88 201 GLU A O 1
ATOM 1488 N N . PRO A 1 202 ? -19.562 26.891 3.703 1 97.44 202 PRO A N 1
ATOM 1489 C CA . PRO A 1 202 ? -18.734 27.828 4.445 1 97.44 202 PRO A CA 1
ATOM 1490 C C . PRO A 1 202 ? -19.203 28.031 5.883 1 97.44 202 PRO A C 1
ATOM 1492 O O . PRO A 1 202 ? -20.406 28.188 6.125 1 97.44 202 PRO A O 1
ATOM 1495 N N . VAL A 1 203 ? -18.281 28.109 6.762 1 97.88 203 VAL A N 1
ATOM 1496 C CA . VAL A 1 203 ? -18.641 28.125 8.172 1 97.88 203 VAL A CA 1
ATOM 1497 C C . VAL A 1 203 ? -18.547 29.562 8.719 1 97.88 203 VAL A C 1
ATOM 1499 O O . VAL A 1 203 ? -18.906 29.812 9.867 1 97.88 203 VAL A O 1
ATOM 1502 N N . PHE A 1 204 ? -18.031 30.5 7.941 1 97.69 204 PHE A N 1
ATOM 1503 C CA . PHE A 1 204 ? -18.016 31.891 8.344 1 97.69 204 PHE A CA 1
ATOM 1504 C C . PHE A 1 204 ? -18 32.812 7.121 1 97.69 204 PHE A C 1
ATOM 1506 O O . PHE A 1 204 ? -17.766 32.344 6.004 1 97.69 204 PHE A O 1
ATOM 1513 N N . ASP A 1 205 ? -18.375 34.062 7.355 1 97.19 205 ASP A N 1
ATOM 1514 C CA . ASP A 1 205 ? -18.328 35.094 6.332 1 97.19 205 ASP A CA 1
ATOM 1515 C C . ASP A 1 205 ? -16.969 35.781 6.301 1 97.19 205 ASP A C 1
ATOM 1517 O O . ASP A 1 205 ? -16.453 36.188 7.344 1 97.19 205 ASP A O 1
ATOM 1521 N N . SER A 1 206 ? -16.453 35.906 5.07 1 96.94 206 SER A N 1
ATOM 1522 C CA . SER A 1 206 ? -15.125 36.5 4.918 1 96.94 206 SER A CA 1
ATOM 1523 C C . SER A 1 206 ? -15.07 37.906 5.477 1 96.94 206 SER A C 1
ATOM 1525 O O . SER A 1 206 ? -14.008 38.375 5.871 1 96.94 206 SER A O 1
ATOM 1527 N N . ALA A 1 207 ? -16.188 38.531 5.609 1 96.75 207 ALA A N 1
ATOM 1528 C CA . ALA A 1 207 ? -16.266 39.906 6.098 1 96.75 207 ALA A CA 1
ATOM 1529 C C . ALA A 1 207 ? -15.961 39.969 7.594 1 96.75 207 ALA A C 1
ATOM 1531 O O . ALA A 1 207 ? -15.703 41.031 8.133 1 96.75 207 ALA A O 1
ATOM 1532 N N . TRP A 1 208 ? -16 38.812 8.203 1 98 208 TRP A N 1
ATOM 1533 C CA . TRP A 1 208 ? -15.797 38.781 9.648 1 98 208 TRP A CA 1
ATOM 1534 C C . TRP A 1 208 ? -14.312 38.812 9.984 1 98 208 TRP A C 1
ATOM 1536 O O . TRP A 1 208 ? -13.93 39.031 11.133 1 98 208 TRP A O 1
ATOM 1546 N N . LEU A 1 209 ? -13.43 38.594 9.008 1 97.75 209 LEU A N 1
ATOM 1547 C CA . LEU A 1 209 ? -12 38.438 9.25 1 97.75 209 LEU A CA 1
ATOM 1548 C C . LEU A 1 209 ? -11.359 39.75 9.695 1 97.75 209 LEU A C 1
ATOM 1550 O O . LEU A 1 209 ? -11.625 40.781 9.109 1 97.75 209 LEU A O 1
ATOM 1554 N N . ARG A 1 210 ? -10.531 39.625 10.625 1 94.69 210 ARG A N 1
ATOM 1555 C CA . ARG A 1 210 ? -9.734 40.781 11.062 1 94.69 210 ARG A CA 1
ATOM 1556 C C . ARG A 1 210 ? -8.5 40.938 10.188 1 94.69 210 ARG A C 1
ATOM 1558 O O . ARG A 1 210 ? -7.988 39.969 9.633 1 94.69 210 ARG A O 1
ATOM 1565 N N . ARG A 1 211 ? -8.086 42.188 10.203 1 93.94 211 ARG A N 1
ATOM 1566 C CA . ARG A 1 211 ? -6.793 42.406 9.57 1 93.94 211 ARG A CA 1
ATOM 1567 C C . ARG A 1 211 ? -5.684 41.688 10.32 1 93.94 211 ARG A C 1
ATOM 1569 O O . ARG A 1 211 ? -5.715 41.594 11.547 1 93.94 211 ARG A O 1
ATOM 1576 N N . GLY A 1 212 ? -4.758 41.125 9.555 1 94.94 212 GLY A N 1
ATOM 1577 C CA . GLY A 1 212 ? -3.572 40.5 10.133 1 94.94 212 GLY A CA 1
ATOM 1578 C C . GLY A 1 212 ? -3.781 39.062 10.539 1 94.94 212 GLY A C 1
ATOM 1579 O O . GLY A 1 212 ? -2.838 38.375 10.953 1 94.94 212 GLY A O 1
ATOM 1580 N N . VAL A 1 213 ? -4.969 38.5 10.352 1 97.25 213 VAL A N 1
ATOM 1581 C CA . VAL A 1 213 ? -5.281 37.156 10.797 1 97.25 213 VAL A CA 1
ATOM 1582 C C . VAL A 1 213 ? -4.566 36.125 9.906 1 97.25 213 VAL A C 1
ATOM 1584 O O . VAL A 1 213 ? -4.457 36.344 8.695 1 97.25 213 VAL A O 1
ATOM 1587 N N . HIS A 1 214 ? -4.039 35.125 10.523 1 97.38 214 HIS A N 1
ATOM 1588 C CA . HIS A 1 214 ? -3.605 33.906 9.805 1 97.38 214 HIS A CA 1
ATOM 1589 C C . HIS A 1 214 ? -4.664 32.812 9.875 1 97.38 214 HIS A C 1
ATOM 1591 O O . HIS A 1 214 ? -5.195 32.531 10.945 1 97.38 214 HIS A O 1
ATOM 1597 N N . ILE A 1 215 ? -4.906 32.156 8.719 1 98.44 215 ILE A N 1
ATOM 1598 C CA . ILE A 1 215 ? -5.957 31.141 8.656 1 98.44 215 ILE A CA 1
ATOM 1599 C C . ILE A 1 215 ? -5.363 29.797 8.195 1 98.44 215 ILE A C 1
ATOM 1601 O O . ILE A 1 215 ? -4.688 29.734 7.168 1 98.44 215 ILE A O 1
ATOM 1605 N N . ASN A 1 216 ? -5.613 28.734 8.992 1 98.5 216 ASN A N 1
ATOM 1606 C CA . ASN A 1 216 ? -5.418 27.359 8.562 1 98.5 216 ASN A CA 1
ATOM 1607 C C . ASN A 1 216 ? -6.746 26.688 8.219 1 98.5 216 ASN A C 1
ATOM 1609 O O . ASN A 1 216 ? -7.648 26.625 9.055 1 98.5 216 ASN A O 1
ATOM 1613 N N . THR A 1 217 ? -6.84 26.156 7.039 1 98.44 217 THR A N 1
ATOM 1614 C CA . THR A 1 217 ? -8.016 25.375 6.688 1 98.44 217 THR A CA 1
ATOM 1615 C C . THR A 1 217 ? -7.648 23.906 6.473 1 98.44 217 THR A C 1
ATOM 1617 O O . THR A 1 217 ? -6.785 23.594 5.652 1 98.44 217 THR A O 1
ATOM 1620 N N . ILE A 1 218 ? -8.344 23.016 7.168 1 97.25 218 ILE A N 1
ATOM 1621 C CA . ILE A 1 218 ? -8.062 21.578 7.152 1 97.25 218 ILE A CA 1
ATOM 1622 C C . ILE A 1 218 ? -9.211 20.844 6.465 1 97.25 218 ILE A C 1
ATOM 1624 O O . ILE A 1 218 ? -8.984 19.859 5.746 1 97.25 218 ILE A O 1
ATOM 1628 N N . GLY A 1 219 ? -10.367 21.281 6.551 1 95.56 219 GLY A N 1
ATOM 1629 C CA . GLY A 1 219 ? -11.562 20.609 6.062 1 95.56 219 GLY A CA 1
ATOM 1630 C C . GLY A 1 219 ? -11.672 20.609 4.547 1 95.56 219 GLY A C 1
ATOM 1631 O O . GLY A 1 219 ? -10.68 20.828 3.85 1 95.56 219 GLY A O 1
ATOM 1632 N N . PRO A 1 220 ? -12.859 20.328 4.086 1 95.25 220 PRO A N 1
ATOM 1633 C CA . PRO A 1 220 ? -13.07 20.25 2.637 1 95.25 220 PRO A CA 1
ATOM 1634 C C . PRO A 1 220 ? -12.773 21.562 1.921 1 95.25 220 PRO A C 1
ATOM 1636 O O . PRO A 1 220 ? -13.07 22.641 2.447 1 95.25 220 PRO A O 1
ATOM 1639 N N . LYS A 1 221 ? -12.219 21.5 0.811 1 95.62 221 LYS A N 1
ATOM 1640 C CA . LYS A 1 221 ? -11.844 22.672 0.018 1 95.62 221 LYS A CA 1
ATOM 1641 C C . LYS A 1 221 ? -12.031 22.406 -1.473 1 95.62 221 LYS A C 1
ATOM 1643 O O . LYS A 1 221 ? -11.117 22.625 -2.27 1 95.62 221 LYS A O 1
ATOM 1648 N N . PHE A 1 222 ? -13.164 21.906 -1.776 1 94.38 222 PHE A N 1
ATOM 1649 C CA . PHE A 1 222 ? -13.594 21.594 -3.135 1 94.38 222 PHE A CA 1
ATOM 1650 C C . PHE A 1 222 ? -14.711 22.531 -3.578 1 94.38 222 PHE A C 1
ATOM 1652 O O . PHE A 1 222 ? -15.367 23.156 -2.746 1 94.38 222 PHE A O 1
ATOM 1659 N N . HIS A 1 223 ? -14.883 22.578 -4.926 1 92.75 223 HIS A N 1
ATOM 1660 C CA . HIS A 1 223 ? -16.031 23.312 -5.441 1 92.75 223 HIS A CA 1
ATOM 1661 C C . HIS A 1 223 ? -17.344 22.719 -4.949 1 92.75 223 HIS A C 1
ATOM 1663 O O . HIS A 1 223 ? -18.281 23.453 -4.629 1 92.75 223 HIS A O 1
ATOM 1669 N N . SER A 1 224 ? -17.328 21.406 -4.855 1 91.38 224 SER A N 1
ATOM 1670 C CA . SER A 1 224 ? -18.531 20.688 -4.457 1 91.38 224 SER A CA 1
ATOM 1671 C C . SER A 1 224 ? -18.781 20.812 -2.959 1 91.38 224 SER A C 1
ATOM 1673 O O . SER A 1 224 ? -19.922 20.688 -2.496 1 91.38 224 SER A O 1
ATOM 1675 N N . ALA A 1 225 ? -17.75 21.031 -2.189 1 94.5 225 ALA A N 1
ATOM 1676 C CA . ALA A 1 225 ? -17.844 21.109 -0.733 1 94.5 225 ALA A CA 1
ATOM 1677 C C . ALA A 1 225 ? -16.625 21.828 -0.145 1 94.5 225 ALA A C 1
ATOM 1679 O O . ALA A 1 225 ? -15.492 21.406 -0.349 1 94.5 225 ALA A O 1
ATOM 1680 N N . SER A 1 226 ? -16.953 22.875 0.542 1 95.94 226 SER A N 1
ATOM 1681 C CA . SER A 1 226 ? -15.844 23.594 1.151 1 95.94 226 SER A CA 1
ATOM 1682 C C . SER A 1 226 ? -16.266 24.25 2.465 1 95.94 226 SER A C 1
ATOM 1684 O O . SER A 1 226 ? -17.328 24.875 2.541 1 95.94 226 SER A O 1
ATOM 1686 N N . GLU A 1 227 ? -15.352 24.172 3.412 1 97.06 227 GLU A N 1
ATOM 1687 C CA . GLU A 1 227 ? -15.633 24.812 4.695 1 97.06 227 GLU A CA 1
ATOM 1688 C C . GLU A 1 227 ? -15.383 26.312 4.633 1 97.06 227 GLU A C 1
ATOM 1690 O O . GLU A 1 227 ? -15.805 27.062 5.527 1 97.06 227 GLU A O 1
ATOM 1695 N N . LEU A 1 228 ? -14.695 26.75 3.576 1 96.81 228 LEU A N 1
ATOM 1696 C CA . LEU A 1 228 ? -14.477 28.172 3.346 1 96.81 228 LEU A CA 1
ATOM 1697 C C . LEU A 1 228 ? -15.086 28.609 2.018 1 96.81 228 LEU A C 1
ATOM 1699 O O . LEU A 1 228 ? -15.102 27.844 1.056 1 96.81 228 LEU A O 1
ATOM 1703 N N . GLU A 1 229 ? -15.5 29.844 2.037 1 93.25 229 GLU A N 1
ATOM 1704 C CA . GLU A 1 229 ? -15.852 30.438 0.751 1 93.25 229 GLU A CA 1
ATOM 1705 C C . GLU A 1 229 ? -14.609 30.844 -0.024 1 93.25 229 GLU A C 1
ATOM 1707 O O . GLU A 1 229 ? -13.594 31.219 0.572 1 93.25 229 GLU A O 1
ATOM 1712 N N . ALA A 1 230 ? -14.766 30.859 -1.36 1 90.19 230 ALA A N 1
ATOM 1713 C CA . ALA A 1 230 ? -13.648 31.25 -2.219 1 90.19 230 ALA A CA 1
ATOM 1714 C C . ALA A 1 230 ? -13.227 32.688 -1.943 1 90.19 230 ALA A C 1
ATOM 1716 O O . ALA A 1 230 ? -12.055 33.062 -2.119 1 90.19 230 ALA A O 1
ATOM 1717 N N . SER A 1 231 ? -14.148 33.469 -1.463 1 92.12 231 SER A N 1
ATOM 1718 C CA . SER A 1 231 ? -13.898 34.906 -1.229 1 92.12 231 SER A CA 1
ATOM 1719 C C . SER A 1 231 ? -12.867 35.094 -0.127 1 92.12 231 SER A C 1
ATOM 1721 O O . SER A 1 231 ? -12.25 36.156 -0.036 1 92.12 231 SER A O 1
ATOM 1723 N N . VAL A 1 232 ? -12.68 34.094 0.697 1 96.25 232 VAL A N 1
ATOM 1724 C CA . VAL A 1 232 ? -11.68 34.188 1.754 1 96.25 232 VAL A CA 1
ATOM 1725 C C . VAL A 1 232 ? -10.289 34.344 1.137 1 96.25 232 VAL A C 1
ATOM 1727 O O . VAL A 1 232 ? -9.484 35.156 1.604 1 96.25 232 VAL A O 1
ATOM 1730 N N . ALA A 1 233 ? -10.062 33.625 0.089 1 96.12 233 ALA A N 1
ATOM 1731 C CA . ALA A 1 233 ? -8.789 33.75 -0.613 1 96.12 233 ALA A CA 1
ATOM 1732 C C . ALA A 1 233 ? -8.602 35.156 -1.195 1 96.12 233 ALA A C 1
ATOM 1734 O O . ALA A 1 233 ? -7.484 35.656 -1.218 1 96.12 233 ALA A O 1
ATOM 1735 N N . GLY A 1 234 ? -9.68 35.719 -1.596 1 94.38 234 GLY A N 1
ATOM 1736 C CA . GLY A 1 234 ? -9.625 37.062 -2.143 1 94.38 234 GLY A CA 1
ATOM 1737 C C . GLY A 1 234 ? -9.195 38.094 -1.124 1 94.38 234 GLY A C 1
ATOM 1738 O O . GLY A 1 234 ? -8.633 39.125 -1.485 1 94.38 234 GLY A O 1
ATOM 1739 N N . ARG A 1 235 ? -9.391 37.812 0.115 1 94.81 235 ARG A N 1
ATOM 1740 C CA . ARG A 1 235 ? -9.047 38.75 1.19 1 94.81 235 ARG A CA 1
ATOM 1741 C C . ARG A 1 235 ? -7.594 38.562 1.623 1 94.81 235 ARG A C 1
ATOM 1743 O O . ARG A 1 235 ? -7.031 39.438 2.287 1 94.81 235 ARG A O 1
ATOM 1750 N N . ALA A 1 236 ? -6.992 37.531 1.261 1 95.81 236 ALA A N 1
ATOM 1751 C CA . ALA A 1 236 ? -5.664 37.188 1.755 1 95.81 236 ALA A CA 1
ATOM 1752 C C . ALA A 1 236 ? -4.574 37.75 0.84 1 95.81 236 ALA A C 1
ATOM 1754 O O . ALA A 1 236 ? -4.668 37.625 -0.384 1 95.81 236 ALA A O 1
ATOM 1755 N N . GLN A 1 237 ? -3.635 38.312 1.397 1 93.62 237 GLN A N 1
ATOM 1756 C CA . GLN A 1 237 ? -2.486 38.781 0.634 1 93.62 237 GLN A CA 1
ATOM 1757 C C . GLN A 1 237 ? -1.558 37.625 0.263 1 93.62 237 GLN A C 1
ATOM 1759 O O . GLN A 1 237 ? -0.88 37.688 -0.766 1 93.62 237 GLN A O 1
ATOM 1764 N N . ARG A 1 238 ? -1.586 36.625 1.104 1 93.88 238 ARG A N 1
ATOM 1765 C CA . ARG A 1 238 ? -0.776 35.438 0.848 1 93.88 238 ARG A CA 1
ATOM 1766 C C . ARG A 1 238 ? -1.619 34.156 0.941 1 93.88 238 ARG A C 1
ATOM 1768 O O . ARG A 1 238 ? -2.344 33.969 1.918 1 93.88 238 ARG A O 1
ATOM 1775 N N . ILE A 1 239 ? -1.524 33.406 -0.105 1 96.31 239 ILE A N 1
ATOM 1776 C CA . ILE A 1 239 ? -2.191 32.125 -0.165 1 96.31 239 ILE A CA 1
ATOM 1777 C C . ILE A 1 239 ? -1.15 31 -0.296 1 96.31 239 ILE A C 1
ATOM 1779 O O . ILE A 1 239 ? -0.396 30.969 -1.271 1 96.31 239 ILE A O 1
ATOM 1783 N N . ILE A 1 240 ? -1.089 30.141 0.736 1 96.31 240 ILE A N 1
ATOM 1784 C CA . ILE A 1 240 ? -0.009 29.172 0.848 1 96.31 240 ILE A CA 1
ATOM 1785 C C . ILE A 1 240 ? -0.592 27.766 0.96 1 96.31 240 ILE A C 1
ATOM 1787 O O . ILE A 1 240 ? -1.716 27.578 1.436 1 96.31 240 ILE A O 1
ATOM 1791 N N . THR A 1 241 ? 0.133 26.781 0.459 1 96.88 241 THR A N 1
ATOM 1792 C CA . THR A 1 241 ? -0.246 25.375 0.632 1 96.88 241 THR A CA 1
ATOM 1793 C C . THR A 1 241 ? 0.972 24.531 0.974 1 96.88 241 THR A C 1
ATOM 1795 O O . THR A 1 241 ? 2.111 24.969 0.794 1 96.88 241 THR A O 1
ATOM 1798 N N . ASP A 1 242 ? 0.664 23.391 1.518 1 96.56 242 ASP A N 1
ATOM 1799 C CA . ASP A 1 242 ? 1.725 22.438 1.832 1 96.56 242 ASP A CA 1
ATOM 1800 C C . ASP A 1 242 ? 2.082 21.594 0.613 1 96.56 242 ASP A C 1
ATOM 1802 O O . ASP A 1 242 ? 3.143 20.969 0.576 1 96.56 242 ASP A O 1
ATOM 1806 N N . SER A 1 243 ? 1.225 21.578 -0.37 1 93.5 243 SER A N 1
ATOM 1807 C CA . SER A 1 243 ? 1.521 20.703 -1.505 1 93.5 243 SER A CA 1
ATOM 1808 C C . SER A 1 243 ? 0.879 21.234 -2.785 1 93.5 243 SER A C 1
ATOM 1810 O O . SER A 1 243 ? -0.317 21.031 -3.012 1 93.5 243 SER A O 1
ATOM 1812 N N . LEU A 1 244 ? 1.701 21.797 -3.629 1 90.31 244 LEU A N 1
ATOM 1813 C CA . LEU A 1 244 ? 1.224 22.203 -4.945 1 90.31 244 LEU A CA 1
ATOM 1814 C C . LEU A 1 244 ? 0.827 20.984 -5.781 1 90.31 244 LEU A C 1
ATOM 1816 O O . LEU A 1 244 ? -0.127 21.062 -6.562 1 90.31 244 LEU A O 1
ATOM 1820 N N . ALA A 1 245 ? 1.55 19.891 -5.539 1 85.25 245 ALA A N 1
ATOM 1821 C CA . ALA A 1 245 ? 1.252 18.641 -6.258 1 85.25 245 ALA A CA 1
ATOM 1822 C C . ALA A 1 245 ? -0.156 18.156 -5.938 1 85.25 245 ALA A C 1
ATOM 1824 O O . ALA A 1 245 ? -0.887 17.719 -6.832 1 85.25 245 ALA A O 1
ATOM 1825 N N . GLN A 1 246 ? -0.505 18.188 -4.695 1 88.06 246 GLN A N 1
ATOM 1826 C CA . GLN A 1 246 ? -1.844 17.75 -4.301 1 88.06 246 GLN A CA 1
ATOM 1827 C C . GLN A 1 246 ? -2.906 18.703 -4.84 1 88.06 246 GLN A C 1
ATOM 1829 O O . GLN A 1 246 ? -3.994 18.281 -5.227 1 88.06 246 GLN A O 1
ATOM 1834 N N . ALA A 1 247 ? -2.621 20 -4.816 1 89.81 247 ALA A N 1
ATOM 1835 C CA . ALA A 1 247 ? -3.545 20.969 -5.398 1 89.81 247 ALA A CA 1
ATOM 1836 C C . ALA A 1 247 ? -3.793 20.672 -6.875 1 89.81 247 ALA A C 1
ATOM 1838 O O . ALA A 1 247 ? -4.934 20.719 -7.336 1 89.81 247 ALA A O 1
ATOM 1839 N N . ALA A 1 248 ? -2.758 20.344 -7.551 1 86.69 248 ALA A N 1
ATOM 1840 C CA . ALA A 1 248 ? -2.857 20.016 -8.969 1 86.69 248 ALA A CA 1
ATOM 1841 C C . ALA A 1 248 ? -3.631 18.703 -9.172 1 86.69 248 ALA A C 1
ATOM 1843 O O . ALA A 1 248 ? -4.426 18.594 -10.102 1 86.69 248 ALA A O 1
ATOM 1844 N N . ALA A 1 249 ? -3.402 17.812 -8.305 1 84.62 249 ALA A N 1
ATOM 1845 C CA . ALA A 1 249 ? -4.031 16.5 -8.422 1 84.62 249 ALA A CA 1
ATOM 1846 C C . ALA A 1 249 ? -5.539 16.594 -8.203 1 84.62 249 ALA A C 1
ATOM 1848 O O . ALA A 1 249 ? -6.309 15.875 -8.836 1 84.62 249 ALA A O 1
ATOM 1849 N N . VAL A 1 250 ? -5.934 17.406 -7.215 1 85.5 250 VAL A N 1
ATOM 1850 C CA . VAL A 1 250 ? -7.359 17.641 -7.023 1 85.5 250 VAL A CA 1
ATOM 1851 C C . VAL A 1 250 ? -7.965 18.234 -8.297 1 85.5 250 VAL A C 1
ATOM 1853 O O . VAL A 1 250 ? -9.117 17.938 -8.633 1 85.5 250 VAL A O 1
ATOM 1856 N N . GLY A 1 251 ? -7.141 19.031 -8.984 1 87.62 251 GLY A N 1
ATOM 1857 C CA . GLY A 1 251 ? -7.496 19.516 -10.305 1 87.62 251 GLY A CA 1
ATOM 1858 C C . GLY A 1 251 ? -8.641 20.516 -10.281 1 87.62 251 GLY A C 1
ATOM 1859 O O . GLY A 1 251 ? -8.625 21.469 -9.508 1 87.62 251 GLY A O 1
ATOM 1860 N N . GLU A 1 252 ? -9.633 20.219 -11.109 1 87.06 252 GLU A N 1
ATOM 1861 C CA . GLU A 1 252 ? -10.727 21.156 -11.359 1 87.06 252 GLU A CA 1
ATOM 1862 C C . GLU A 1 252 ? -11.641 21.266 -10.148 1 87.06 252 GLU A C 1
ATOM 1864 O O . GLU A 1 252 ? -12.406 22.234 -10.023 1 87.06 252 GLU A O 1
ATOM 1869 N N . ASP A 1 253 ? -11.477 20.375 -9.297 1 92.94 253 ASP A N 1
ATOM 1870 C CA . ASP A 1 253 ? -12.391 20.375 -8.156 1 92.94 253 ASP A CA 1
ATOM 1871 C C . ASP A 1 253 ? -11.82 21.188 -6.992 1 92.94 253 ASP A C 1
ATOM 1873 O O . ASP A 1 253 ? -12.516 21.453 -6.012 1 92.94 253 ASP A O 1
ATOM 1877 N N . PHE A 1 254 ? -10.578 21.594 -7.098 1 93.81 254 PHE A N 1
ATOM 1878 C CA . PHE A 1 254 ? -10.016 22.438 -6.051 1 93.81 254 PHE A CA 1
ATOM 1879 C C . PHE A 1 254 ? -10.711 23.797 -6.02 1 93.81 254 PHE A C 1
ATOM 1881 O O . PHE A 1 254 ? -10.914 24.422 -7.062 1 93.81 254 PHE A O 1
ATOM 1888 N N . ILE A 1 255 ? -10.961 24.312 -4.91 1 94.38 255 ILE A N 1
ATOM 1889 C CA . ILE A 1 255 ? -11.852 25.453 -4.719 1 94.38 255 ILE A CA 1
ATOM 1890 C C . ILE A 1 255 ? -11.273 26.672 -5.418 1 94.38 255 ILE A C 1
ATOM 1892 O O . ILE A 1 255 ? -12.016 27.562 -5.855 1 94.38 255 ILE A O 1
ATOM 1896 N N . LEU A 1 256 ? -9.969 26.75 -5.547 1 94.06 256 LEU A N 1
ATOM 1897 C CA . LEU A 1 256 ? -9.359 27.938 -6.148 1 94.06 256 LEU A CA 1
ATOM 1898 C C . LEU A 1 256 ? -9.156 27.734 -7.645 1 94.06 256 LEU A C 1
ATOM 1900 O O . LEU A 1 256 ? -8.758 28.672 -8.352 1 94.06 256 LEU A O 1
ATOM 1904 N N . HIS A 1 257 ? -9.375 26.5 -8.023 1 90.88 257 HIS A N 1
ATOM 1905 C CA . HIS A 1 257 ? -9.156 26.25 -9.438 1 90.88 257 HIS A CA 1
ATOM 1906 C C . HIS A 1 257 ? -10 27.172 -10.305 1 90.88 257 HIS A C 1
ATOM 1908 O O . HIS A 1 257 ? -11.195 27.344 -10.062 1 90.88 257 HIS A O 1
ATOM 1914 N N . GLY A 1 258 ? -9.367 27.734 -11.406 1 85.88 258 GLY A N 1
ATOM 1915 C CA . GLY A 1 258 ? -10.07 28.594 -12.336 1 85.88 258 GLY A CA 1
ATOM 1916 C C . GLY A 1 258 ? -10.18 30.031 -11.844 1 85.88 258 GLY A C 1
ATOM 1917 O O . GLY A 1 258 ? -10.656 30.906 -12.57 1 85.88 258 GLY A O 1
ATOM 1918 N N . SER A 1 259 ? -9.805 30.281 -10.633 1 88.44 259 SER A N 1
ATOM 1919 C CA . SER A 1 259 ? -9.836 31.625 -10.102 1 88.44 259 SER A CA 1
ATOM 1920 C C . SER A 1 259 ? -8.469 32.281 -10.203 1 88.44 259 SER A C 1
ATOM 1922 O O . SER A 1 259 ? -7.453 31.625 -10.391 1 88.44 259 SER A O 1
ATOM 1924 N N . ASP A 1 260 ? -8.43 33.594 -10.078 1 90.06 260 ASP A N 1
ATOM 1925 C CA . ASP A 1 260 ? -7.191 34.344 -10.109 1 90.06 260 ASP A CA 1
ATOM 1926 C C . ASP A 1 260 ? -6.32 34.031 -8.898 1 90.06 260 ASP A C 1
ATOM 1928 O O . ASP A 1 260 ? -5.098 34.188 -8.945 1 90.06 260 ASP A O 1
ATOM 1932 N N . ASP A 1 261 ? -6.965 33.531 -7.938 1 92 261 ASP A N 1
ATOM 1933 C CA . ASP A 1 261 ? -6.25 33.281 -6.691 1 92 261 ASP A CA 1
ATOM 1934 C C . ASP A 1 261 ? -5.406 32.031 -6.785 1 92 261 ASP A C 1
ATOM 1936 O O . ASP A 1 261 ? -4.457 31.844 -6.02 1 92 261 ASP A O 1
ATOM 1940 N N . PHE A 1 262 ? -5.77 31.156 -7.695 1 91.62 262 PHE A N 1
ATOM 1941 C CA . PHE A 1 262 ? -4.996 29.938 -7.867 1 91.62 262 PHE A CA 1
ATOM 1942 C C . PHE A 1 262 ? -3.559 30.25 -8.266 1 91.62 262 PHE A C 1
ATOM 1944 O O . PHE A 1 262 ? -2.619 29.609 -7.801 1 91.62 262 PHE A O 1
ATOM 1951 N N . ALA A 1 263 ? -3.41 31.25 -9.078 1 91.5 263 ALA A N 1
ATOM 1952 C CA . ALA A 1 263 ? -2.09 31.656 -9.562 1 91.5 263 ALA A CA 1
ATOM 1953 C C . ALA A 1 263 ? -1.237 32.219 -8.438 1 91.5 263 ALA A C 1
ATOM 1955 O O . ALA A 1 263 ? -0.01 32.281 -8.547 1 91.5 263 ALA A O 1
ATOM 1956 N N . ARG A 1 264 ? -1.871 32.656 -7.348 1 93.44 264 ARG A N 1
ATOM 1957 C CA . ARG A 1 264 ? -1.166 33.281 -6.219 1 93.44 264 ARG A CA 1
ATOM 1958 C C . ARG A 1 264 ? -0.728 32.219 -5.215 1 93.44 264 ARG A C 1
ATOM 1960 O O . ARG A 1 264 ? -0.018 32.5 -4.254 1 93.44 264 ARG A O 1
ATOM 1967 N N . LEU A 1 265 ? -1.204 31.016 -5.438 1 94.25 265 LEU A N 1
ATOM 1968 C CA . LEU A 1 265 ? -0.908 29.938 -4.516 1 94.25 265 LEU A CA 1
ATOM 1969 C C . LEU A 1 265 ? 0.584 29.625 -4.508 1 94.25 265 LEU A C 1
ATOM 1971 O O . LEU A 1 265 ? 1.18 29.375 -5.559 1 94.25 265 LEU A O 1
ATOM 1975 N N . THR A 1 266 ? 1.201 29.703 -3.309 1 93.5 266 THR A N 1
ATOM 1976 C CA . THR A 1 266 ? 2.617 29.391 -3.156 1 93.5 266 THR A CA 1
ATOM 1977 C C . THR A 1 266 ? 2.812 28.25 -2.16 1 93.5 266 THR A C 1
ATOM 1979 O O . THR A 1 266 ? 1.897 27.922 -1.407 1 93.5 266 THR A O 1
ATOM 1982 N N . SER A 1 267 ? 3.99 27.719 -2.143 1 94.81 267 SER A N 1
ATOM 1983 C CA . SER A 1 267 ? 4.277 26.578 -1.285 1 94.81 267 SER A CA 1
ATOM 1984 C C . SER A 1 267 ? 4.898 27.016 0.035 1 94.81 267 SER A C 1
ATOM 1986 O O . SER A 1 267 ? 5.734 27.922 0.061 1 94.81 267 SER A O 1
ATOM 1988 N N . LEU A 1 268 ? 4.445 26.375 1.085 1 95.94 268 LEU A N 1
ATOM 1989 C CA . LEU A 1 268 ? 5.043 26.609 2.396 1 95.94 268 LEU A CA 1
ATOM 1990 C C . LEU A 1 268 ? 6.539 26.312 2.371 1 95.94 268 LEU A C 1
ATOM 1992 O O . LEU A 1 268 ? 7.324 27 3.031 1 95.94 268 LEU A O 1
ATOM 1996 N N . SER A 1 269 ? 6.934 25.312 1.589 1 95 269 SER A N 1
ATOM 1997 C CA . SER A 1 269 ? 8.336 24.938 1.444 1 95 269 SER A CA 1
ATOM 1998 C C . SER A 1 269 ? 9.172 26.109 0.916 1 95 269 SER A C 1
ATOM 2000 O O . SER A 1 269 ? 10.32 26.297 1.328 1 95 269 SER A O 1
ATOM 2002 N N . ASP A 1 270 ? 8.617 26.844 -0.006 1 92.56 270 ASP A N 1
ATOM 2003 C CA . ASP A 1 270 ? 9.32 28 -0.568 1 92.56 270 ASP A CA 1
ATOM 2004 C C . ASP A 1 270 ? 9.547 29.078 0.491 1 92.56 270 ASP A C 1
ATOM 2006 O O . ASP A 1 270 ? 10.609 29.703 0.528 1 92.56 270 ASP A O 1
ATOM 2010 N N . ILE A 1 271 ? 8.609 29.25 1.285 1 92.12 271 ILE A N 1
ATOM 2011 C CA . ILE A 1 271 ? 8.695 30.25 2.34 1 92.12 271 ILE A CA 1
ATOM 2012 C C . ILE A 1 271 ? 9.758 29.844 3.357 1 92.12 271 ILE A C 1
ATOM 2014 O O . ILE A 1 271 ? 10.586 30.672 3.754 1 92.12 271 ILE A O 1
ATOM 2018 N N . ILE A 1 272 ? 9.719 28.656 3.73 1 92.06 272 ILE A N 1
ATOM 2019 C CA . ILE A 1 272 ? 10.656 28.141 4.715 1 92.06 272 ILE A CA 1
ATOM 2020 C C . ILE A 1 272 ? 12.078 28.188 4.152 1 92.06 272 ILE A C 1
ATOM 2022 O O . ILE A 1 272 ? 13.016 28.594 4.84 1 92.06 272 ILE A O 1
ATOM 2026 N N . SER A 1 273 ? 12.234 27.812 2.955 1 91.31 273 SER A N 1
ATOM 2027 C CA . SER A 1 273 ? 13.547 27.797 2.312 1 91.31 273 SER A CA 1
ATOM 2028 C C . SER A 1 273 ? 14.117 29.203 2.174 1 91.31 273 SER A C 1
ATOM 2030 O O . SER A 1 273 ? 15.328 29.406 2.271 1 91.31 273 SER A O 1
ATOM 2032 N N . ALA A 1 274 ? 13.25 30.109 1.9 1 89.12 274 ALA A N 1
ATOM 2033 C CA . ALA A 1 274 ? 13.68 31.484 1.736 1 89.12 274 ALA A CA 1
ATOM 2034 C C . ALA A 1 274 ? 13.977 32.125 3.088 1 89.12 274 ALA A C 1
ATOM 2036 O O . ALA A 1 274 ? 14.555 33.219 3.148 1 89.12 274 ALA A O 1
ATOM 2037 N N . ASN A 1 275 ? 13.727 31.422 4.086 1 84.56 275 ASN A N 1
ATOM 2038 C CA . ASN A 1 275 ? 13.875 31.938 5.441 1 84.56 275 ASN A CA 1
ATOM 2039 C C . ASN A 1 275 ? 13.227 33.312 5.582 1 84.56 275 ASN A C 1
ATOM 2041 O O . ASN A 1 275 ? 13.828 34.219 6.145 1 84.56 275 ASN A O 1
ATOM 2045 N N . GLU A 1 276 ? 12.18 33.562 4.879 1 76.81 276 GLU A N 1
ATOM 2046 C CA . GLU A 1 276 ? 11.414 34.781 4.957 1 76.81 276 GLU A CA 1
ATOM 2047 C C . GLU A 1 276 ? 10.031 34.531 5.547 1 76.81 276 GLU A C 1
ATOM 2049 O O . GLU A 1 276 ? 9.062 34.312 4.812 1 76.81 276 GLU A O 1
ATOM 2054 N N . PRO A 1 277 ? 10.125 34.5 6.836 1 66.75 277 PRO A N 1
ATOM 2055 C CA . PRO A 1 277 ? 8.805 34.312 7.434 1 66.75 277 PRO A CA 1
ATOM 2056 C C . PRO A 1 277 ? 7.777 35.312 6.938 1 66.75 277 PRO A C 1
ATOM 2058 O O . PRO A 1 277 ? 8.141 36.438 6.598 1 66.75 277 PRO A O 1
ATOM 2061 N N . ALA A 1 278 ? 6.461 34.625 6.656 1 60.75 278 ALA A N 1
ATOM 2062 C CA . ALA A 1 278 ? 5.379 35.5 6.211 1 60.75 278 ALA A CA 1
ATOM 2063 C C . ALA A 1 278 ? 4.562 36 7.391 1 60.75 278 ALA A C 1
ATOM 2065 O O . ALA A 1 278 ? 4.402 35.312 8.398 1 60.75 278 ALA A O 1
ATOM 2066 N N . PRO A 1 279 ? 3.91 37.281 7.742 1 61.28 279 PRO A N 1
ATOM 2067 C CA . PRO A 1 279 ? 3.402 38.594 7.375 1 61.28 279 PRO A CA 1
ATOM 2068 C C . PRO A 1 279 ? 4.504 39.656 7.301 1 61.28 279 PRO A C 1
ATOM 2070 O O . PRO A 1 279 ? 5.32 39.781 8.219 1 61.28 279 PRO A O 1
ATOM 2073 N N . ARG A 1 280 ? 4.625 40.062 6.113 1 64.62 280 ARG A N 1
ATOM 2074 C CA . ARG A 1 280 ? 5.555 41.156 5.867 1 64.62 280 ARG A CA 1
ATOM 2075 C C . ARG A 1 280 ? 5.051 42.469 6.508 1 64.62 280 ARG A C 1
ATOM 2077 O O . ARG A 1 280 ? 5.848 43.281 6.953 1 64.62 280 ARG A O 1
ATOM 2084 N N . ALA A 1 281 ? 3.621 42.406 6.684 1 74.62 281 ALA A N 1
ATOM 2085 C CA . ALA A 1 281 ? 3 43.562 7.328 1 74.62 281 ALA A CA 1
ATOM 2086 C C . ALA A 1 281 ? 1.962 43.125 8.359 1 74.62 281 ALA A C 1
ATOM 2088 O O . ALA A 1 281 ? 1.319 42.094 8.195 1 74.62 281 ALA A O 1
ATOM 2089 N N . ALA A 1 282 ? 1.824 43.812 9.43 1 81.94 282 ALA A N 1
ATOM 2090 C CA . ALA A 1 282 ? 0.958 43.5 10.562 1 81.94 282 ALA A CA 1
ATOM 2091 C C . ALA A 1 282 ? -0.491 43.312 10.109 1 81.94 282 ALA A C 1
ATOM 2093 O O . ALA A 1 282 ? -1.259 42.594 10.734 1 81.94 282 ALA A O 1
ATOM 2094 N N . GLU A 1 283 ? -0.789 43.844 8.992 1 90.06 283 GLU A N 1
ATOM 2095 C CA . GLU A 1 283 ? -2.189 43.844 8.578 1 90.06 283 GLU A CA 1
ATOM 2096 C C . GLU A 1 283 ? -2.447 42.781 7.512 1 90.06 283 GLU A C 1
ATOM 2098 O O . GLU A 1 283 ? -3.594 42.531 7.129 1 90.06 283 GLU A O 1
ATOM 2103 N N . GLU A 1 284 ? -1.453 42.094 7.137 1 92.31 284 GLU A N 1
ATOM 2104 C CA . GLU A 1 284 ? -1.6 41.125 6.055 1 92.31 284 GLU A CA 1
ATOM 2105 C C . GLU A 1 284 ? -2.295 39.844 6.539 1 92.31 284 GLU A C 1
ATOM 2107 O O . GLU A 1 284 ? -1.932 39.281 7.578 1 92.31 284 GLU A O 1
ATOM 2112 N N . ILE A 1 285 ? -3.293 39.469 5.746 1 95.88 285 ILE A N 1
ATOM 2113 C CA . ILE A 1 285 ? -3.975 38.188 5.984 1 95.88 285 ILE A CA 1
ATOM 2114 C C . ILE A 1 285 ? -3.262 37.062 5.227 1 95.88 285 ILE A C 1
ATOM 2116 O O . ILE A 1 285 ? -2.934 37.219 4.047 1 95.88 285 ILE A O 1
ATOM 2120 N N . SER A 1 286 ? -2.922 36.031 5.91 1 96.12 286 SER A N 1
ATOM 2121 C CA . SER A 1 286 ? -2.363 34.844 5.273 1 96.12 286 SER A CA 1
ATOM 2122 C C . SER A 1 286 ? -3.309 33.656 5.395 1 96.12 286 SER A C 1
ATOM 2124 O O . SER A 1 286 ? -3.955 33.469 6.43 1 96.12 286 SER A O 1
ATOM 2126 N N . LEU A 1 287 ? -3.428 32.938 4.309 1 97.31 287 LEU A N 1
ATOM 2127 C CA . LEU A 1 287 ? -4.316 31.781 4.207 1 97.31 287 LEU A CA 1
ATOM 2128 C C . LEU A 1 287 ? -3.543 30.531 3.811 1 97.31 287 LEU A C 1
ATOM 2130 O O . LEU A 1 287 ? -2.912 30.5 2.75 1 97.31 287 LEU A O 1
ATOM 2134 N N . PHE A 1 288 ? -3.6 29.531 4.68 1 97.5 288 PHE A N 1
ATOM 2135 C CA . PHE A 1 288 ? -2.914 28.266 4.441 1 97.5 288 PHE A CA 1
ATOM 2136 C C . PHE A 1 288 ? -3.914 27.156 4.145 1 97.5 288 PHE A C 1
ATOM 2138 O O . PHE A 1 288 ? -4.715 26.781 5.004 1 97.5 288 PHE A O 1
ATOM 2145 N N . TYR A 1 289 ? -3.877 26.641 2.932 1 97.56 289 TYR A N 1
ATOM 2146 C CA . TYR A 1 289 ? -4.648 25.453 2.543 1 97.56 289 TYR A CA 1
ATOM 2147 C C . TYR A 1 289 ? -3.873 24.172 2.834 1 97.56 289 TYR A C 1
ATOM 2149 O O . TYR A 1 289 ? -2.947 23.828 2.102 1 97.56 289 TYR A O 1
ATOM 2157 N N . SER A 1 290 ? -4.293 23.5 3.863 1 97.19 290 SER A N 1
ATOM 2158 C CA . SER A 1 290 ? -3.691 22.203 4.148 1 97.19 290 SER A CA 1
ATOM 2159 C C . SER A 1 290 ? -4.281 21.109 3.262 1 97.19 290 SER A C 1
ATOM 2161 O O . SER A 1 290 ? -5.434 20.703 3.441 1 97.19 290 SER A O 1
ATOM 2163 N N . LEU A 1 291 ? -3.533 20.656 2.371 1 92.75 291 LEU A N 1
ATOM 2164 C CA . LEU A 1 291 ? -3.98 19.609 1.448 1 92.75 291 LEU A CA 1
ATOM 2165 C C . LEU A 1 291 ? -3.322 18.281 1.773 1 92.75 291 LEU A C 1
ATOM 2167 O O . LEU A 1 291 ? -3.781 17.219 1.318 1 92.75 291 LEU A O 1
ATOM 2171 N N . GLY A 1 292 ? -2.375 18.328 2.574 1 89.81 292 GLY A N 1
ATOM 2172 C CA . GLY A 1 292 ? -1.625 17.141 2.934 1 89.81 292 GLY A CA 1
ATOM 2173 C C . GLY A 1 292 ? -0.422 16.891 2.043 1 89.81 292 GLY A C 1
ATOM 2174 O O . GLY A 1 292 ? -0.57 16.5 0.882 1 89.81 292 GLY A O 1
ATOM 2175 N N . LEU A 1 293 ? 0.739 17.203 2.506 1 90.44 293 LEU A N 1
ATOM 2176 C CA . LEU A 1 293 ? 1.955 16.797 1.812 1 90.44 293 LEU A CA 1
ATOM 2177 C C . LEU A 1 293 ? 2.143 15.289 1.894 1 90.44 293 LEU A C 1
ATOM 2179 O O . LEU A 1 293 ? 2.74 14.781 2.848 1 90.44 293 LEU A O 1
ATOM 2183 N N . ALA A 1 294 ? 1.612 14.555 0.889 1 85.75 294 ALA A N 1
ATOM 2184 C CA . ALA A 1 294 ? 1.561 13.094 0.9 1 85.75 294 ALA A CA 1
ATOM 2185 C C . ALA A 1 294 ? 2.945 12.5 1.146 1 85.75 294 ALA A C 1
ATOM 2187 O O . ALA A 1 294 ? 3.951 13.031 0.677 1 85.75 294 ALA A O 1
ATOM 2188 N N . GLY A 1 295 ? 2.943 11.438 1.942 1 89.56 295 GLY A N 1
ATOM 2189 C CA . GLY A 1 295 ? 4.176 10.695 2.158 1 89.56 295 GLY A CA 1
ATOM 2190 C C . GLY A 1 295 ? 4.926 11.133 3.4 1 89.56 295 GLY A C 1
ATOM 2191 O O . GLY A 1 295 ? 5.832 10.43 3.863 1 89.56 295 GLY A O 1
ATOM 2192 N N . THR A 1 296 ? 4.492 12.312 3.967 1 96.19 296 THR A N 1
ATOM 2193 C CA . THR A 1 296 ? 5.23 12.82 5.117 1 96.19 296 THR A CA 1
ATOM 2194 C C . THR A 1 296 ? 4.91 12 6.367 1 96.19 296 THR A C 1
ATOM 2196 O O . THR A 1 296 ? 5.609 12.102 7.379 1 96.19 296 THR A O 1
ATOM 2199 N N . GLU A 1 297 ? 3.826 11.195 6.387 1 97.06 297 GLU A N 1
ATOM 2200 C CA . GLU A 1 297 ? 3.592 10.242 7.469 1 97.06 297 GLU A CA 1
ATOM 2201 C C . GLU A 1 297 ? 4.766 9.281 7.617 1 97.06 297 GLU A C 1
ATOM 2203 O O . GLU A 1 297 ? 5.082 8.844 8.727 1 97.06 297 GLU A O 1
ATOM 2208 N N . VAL A 1 298 ? 5.434 8.984 6.516 1 97.75 298 VAL A N 1
ATOM 2209 C CA . VAL A 1 298 ? 6.57 8.078 6.516 1 97.75 298 VAL A CA 1
ATOM 2210 C C . VAL A 1 298 ? 7.719 8.68 7.324 1 97.75 298 VAL A C 1
ATOM 2212 O O . VAL A 1 298 ? 8.375 7.984 8.102 1 97.75 298 VAL A O 1
ATOM 2215 N N . LEU A 1 299 ? 7.941 9.984 7.141 1 98.25 299 LEU A N 1
ATOM 2216 C CA . LEU A 1 299 ? 9.008 10.664 7.871 1 98.25 299 LEU A CA 1
ATOM 2217 C C . LEU A 1 299 ? 8.711 10.68 9.367 1 98.25 299 LEU A C 1
ATOM 2219 O O . LEU A 1 299 ? 9.609 10.445 10.188 1 98.25 299 LEU A O 1
ATOM 2223 N N . LEU A 1 300 ? 7.477 10.945 9.695 1 98.56 300 LEU A N 1
ATOM 2224 C CA . LEU A 1 300 ? 7.094 10.977 11.102 1 98.56 300 LEU A CA 1
ATOM 2225 C C . LEU A 1 300 ? 7.168 9.578 11.711 1 98.56 300 LEU A C 1
ATOM 2227 O O . LEU A 1 300 ? 7.625 9.414 12.844 1 98.56 300 LEU A O 1
ATOM 2231 N N . ALA A 1 301 ? 6.727 8.57 10.992 1 98.5 301 ALA A N 1
ATOM 2232 C CA . ALA A 1 301 ? 6.824 7.188 11.453 1 98.5 301 ALA A CA 1
ATOM 2233 C C . ALA A 1 301 ? 8.273 6.793 11.703 1 98.5 301 ALA A C 1
ATOM 2235 O O . ALA A 1 301 ? 8.586 6.133 12.695 1 98.5 301 ALA A O 1
ATOM 2236 N N . ASN A 1 302 ? 9.125 7.148 10.773 1 97.88 302 ASN A N 1
ATOM 2237 C CA . ASN A 1 302 ? 10.547 6.852 10.945 1 97.88 302 ASN A CA 1
ATOM 2238 C C . ASN A 1 302 ? 11.086 7.445 12.25 1 97.88 302 ASN A C 1
ATOM 2240 O O . ASN A 1 302 ? 11.828 6.785 12.969 1 97.88 302 ASN A O 1
ATOM 2244 N N . ARG A 1 303 ? 10.75 8.695 12.523 1 98 303 ARG A N 1
ATOM 2245 C CA . ARG A 1 303 ? 11.18 9.344 13.758 1 98 303 ARG A CA 1
ATOM 2246 C C . ARG A 1 303 ? 10.664 8.594 14.984 1 98 303 ARG A C 1
ATOM 2248 O O . ARG A 1 303 ? 11.391 8.398 15.953 1 98 303 ARG A O 1
ATOM 2255 N N . LEU A 1 304 ? 9.359 8.203 14.969 1 98.06 304 LEU A N 1
ATOM 2256 C CA . LEU A 1 304 ? 8.781 7.418 16.047 1 98.06 304 LEU A CA 1
ATOM 2257 C C . LEU A 1 304 ? 9.586 6.141 16.281 1 98.06 304 LEU A C 1
ATOM 2259 O O . LEU A 1 304 ? 9.891 5.789 17.422 1 98.06 304 LEU A O 1
ATOM 2263 N N . ILE A 1 305 ? 9.953 5.445 15.195 1 96.5 305 ILE A N 1
ATOM 2264 C CA . ILE A 1 305 ? 10.703 4.195 15.266 1 96.5 305 ILE A CA 1
ATOM 2265 C C . ILE A 1 305 ? 12.07 4.449 15.891 1 96.5 305 ILE A C 1
ATOM 2267 O O . ILE A 1 305 ? 12.516 3.682 16.75 1 96.5 305 ILE A O 1
ATOM 2271 N N . GLU A 1 306 ? 12.703 5.527 15.508 1 95.62 306 GLU A N 1
ATOM 2272 C CA . GLU A 1 306 ? 14 5.891 16.078 1 95.62 306 GLU A CA 1
ATOM 2273 C C . GLU A 1 306 ? 13.891 6.164 17.562 1 95.62 306 GLU A C 1
ATOM 2275 O O . GLU A 1 306 ? 14.727 5.707 18.344 1 95.62 306 GLU A O 1
ATOM 2280 N N . LEU A 1 307 ? 12.898 6.906 17.969 1 95.5 307 LEU A N 1
ATOM 2281 C CA . LEU A 1 307 ? 12.695 7.246 19.359 1 95.5 307 LEU A CA 1
ATOM 2282 C C . LEU A 1 307 ? 12.43 5.996 20.203 1 95.5 307 LEU A C 1
ATOM 2284 O O . LEU A 1 307 ? 12.898 5.887 21.328 1 95.5 307 LEU A O 1
ATOM 2288 N N . ALA A 1 308 ? 11.641 5.102 19.625 1 91.75 308 ALA A N 1
ATOM 2289 C CA . ALA A 1 308 ? 11.25 3.891 20.344 1 91.75 308 ALA A CA 1
ATOM 2290 C C . ALA A 1 308 ? 12.422 2.928 20.484 1 91.75 308 ALA A C 1
ATOM 2292 O O . ALA A 1 308 ? 12.531 2.205 21.469 1 91.75 308 ALA A O 1
ATOM 2293 N N . THR A 1 309 ? 13.234 2.775 19.469 1 84.5 309 THR A N 1
ATOM 2294 C CA . THR A 1 309 ? 14.367 1.86 19.5 1 84.5 309 THR A CA 1
ATOM 2295 C C . THR A 1 309 ? 15.477 2.404 20.391 1 84.5 309 THR A C 1
ATOM 2297 O O . THR A 1 309 ? 16.203 1.635 21.016 1 84.5 309 THR A O 1
ATOM 2300 N N . ALA A 1 310 ? 15.695 3.695 20.438 1 78.88 310 ALA A N 1
ATOM 2301 C CA . ALA A 1 310 ? 16.672 4.32 21.312 1 78.88 310 ALA A CA 1
ATOM 2302 C C . ALA A 1 310 ? 16.297 4.121 22.781 1 78.88 310 ALA A C 1
ATOM 2304 O O . ALA A 1 310 ? 17.172 3.936 23.641 1 78.88 310 ALA A O 1
ATOM 2305 N N . ALA A 1 311 ? 15.086 4.164 23.109 1 68.81 311 ALA A N 1
ATOM 2306 C CA . ALA A 1 311 ? 14.633 3.975 24.484 1 68.81 311 ALA A CA 1
ATOM 2307 C C . ALA A 1 311 ? 14.844 2.533 24.938 1 68.81 311 ALA A C 1
ATOM 2309 O O . ALA A 1 311 ? 15.133 2.283 26.109 1 68.81 311 ALA A O 1
ATOM 2310 N N . ASP A 1 312 ? 14.617 1.638 24.062 1 60.88 312 ASP A N 1
ATOM 2311 C CA . ASP A 1 312 ? 14.828 0.239 24.422 1 60.88 312 ASP A CA 1
ATOM 2312 C C . ASP A 1 312 ? 16.312 -0.045 24.672 1 60.88 312 ASP A C 1
ATOM 2314 O O . ASP A 1 312 ? 16.641 -0.919 25.469 1 60.88 312 ASP A O 1
ATOM 2318 N N . ASP A 1 313 ? 17.172 0.76 24.047 1 53.53 313 ASP A N 1
ATOM 2319 C CA . ASP A 1 313 ? 18.609 0.612 24.281 1 53.53 313 ASP A CA 1
ATOM 2320 C C . ASP A 1 313 ? 19.047 1.336 25.547 1 53.53 313 ASP A C 1
ATOM 2322 O O . ASP A 1 313 ? 20.203 1.245 25.953 1 53.53 313 ASP A O 1
ATOM 2326 N N . SER A 1 314 ? 18.234 2.311 26.109 1 47.44 314 SER A N 1
ATOM 2327 C CA . SER A 1 314 ? 18.672 2.943 27.359 1 47.44 314 SER A CA 1
ATOM 2328 C C . SER A 1 314 ? 18.609 1.965 28.531 1 47.44 314 SER A C 1
ATOM 2330 O O . SER A 1 314 ? 17.562 1.373 28.797 1 47.44 314 SER A O 1
ATOM 2332 N N . PRO A 1 315 ? 19.844 1.617 29.281 1 39.97 315 PRO A N 1
ATOM 2333 C CA . PRO A 1 315 ? 19.922 0.731 30.438 1 39.97 315 PRO A CA 1
ATOM 2334 C C . PRO A 1 315 ? 18.938 1.115 31.547 1 39.97 315 PRO A C 1
ATOM 2336 O O . PRO A 1 315 ? 18.641 2.299 31.734 1 39.97 315 PRO A O 1
ATOM 2339 N N . LEU A 1 316 ? 18.125 0.164 32.031 1 30.39 316 LEU A N 1
ATOM 2340 C CA . LEU A 1 316 ? 17.578 0.322 33.375 1 30.39 316 LEU A CA 1
ATOM 2341 C C . LEU A 1 316 ? 18.672 0.711 34.375 1 30.39 316 LEU A C 1
ATOM 2343 O O . LEU A 1 316 ? 19.656 -0.018 34.531 1 30.39 316 LEU A O 1
ATOM 2347 N N . LYS A 1 317 ? 18.766 1.967 34.719 1 24.38 317 LYS A N 1
ATOM 2348 C CA . LYS A 1 317 ? 19.469 2.193 36 1 24.38 317 LYS A CA 1
ATOM 2349 C C . LYS A 1 317 ? 18.672 1.618 37.156 1 24.38 317 LYS A C 1
ATOM 2351 O O . LYS A 1 317 ? 17.484 1.884 37.312 1 24.38 317 LYS A O 1
ATOM 2356 N N . MET B 1 1 ? -6.035 -3.564 21.375 1 53.62 1 MET B N 1
ATOM 2357 C CA . MET B 1 1 ? -6.238 -4.754 20.562 1 53.62 1 MET B CA 1
ATOM 2358 C C . MET B 1 1 ? -4.949 -5.16 19.859 1 53.62 1 MET B C 1
ATOM 2360 O O . MET B 1 1 ? -4.121 -4.305 19.531 1 53.62 1 MET B O 1
ATOM 2364 N N . THR B 1 2 ? -4.523 -6.457 20.016 1 73.81 2 THR B N 1
ATOM 2365 C CA . THR B 1 2 ? -3.273 -6.934 19.438 1 73.81 2 THR B CA 1
ATOM 2366 C C . THR B 1 2 ? -3.436 -7.211 17.953 1 73.81 2 THR B C 1
ATOM 2368 O O . THR B 1 2 ? -4.445 -7.781 17.531 1 73.81 2 THR B O 1
ATOM 2371 N N . ILE B 1 3 ? -2.721 -6.637 17.094 1 81.38 3 ILE B N 1
ATOM 2372 C CA . ILE B 1 3 ? -2.734 -6.836 15.648 1 81.38 3 ILE B CA 1
ATOM 2373 C C . ILE B 1 3 ? -1.954 -8.102 15.297 1 81.38 3 ILE B C 1
ATOM 2375 O O . ILE B 1 3 ? -0.749 -8.18 15.547 1 81.38 3 ILE B O 1
ATOM 2379 N N . PRO B 1 4 ? -2.645 -9.148 14.758 1 91.19 4 PRO B N 1
ATOM 2380 C CA . PRO B 1 4 ? -1.917 -10.359 14.375 1 91.19 4 PRO B CA 1
ATOM 2381 C C . PRO B 1 4 ? -0.854 -10.102 13.312 1 91.19 4 PRO B C 1
ATOM 2383 O O . PRO B 1 4 ? -1.153 -9.523 12.258 1 91.19 4 PRO B O 1
ATOM 2386 N N . LEU B 1 5 ? 0.344 -10.43 13.578 1 93.62 5 LEU B N 1
ATOM 2387 C CA . LEU B 1 5 ? 1.476 -10.32 12.664 1 93.62 5 LEU B CA 1
ATOM 2388 C C . LEU B 1 5 ? 2.074 -11.688 12.375 1 93.62 5 LEU B C 1
ATOM 2390 O O . LEU B 1 5 ? 2.434 -12.422 13.297 1 93.62 5 LEU B O 1
ATOM 2394 N N . PHE B 1 6 ? 2.137 -12.031 11.109 1 94.94 6 PHE B N 1
ATOM 2395 C CA . PHE B 1 6 ? 2.66 -13.328 10.68 1 94.94 6 PHE B CA 1
ATOM 2396 C C . PHE B 1 6 ? 3.922 -13.148 9.844 1 94.94 6 PHE B C 1
ATOM 2398 O O . PHE B 1 6 ? 4.07 -12.148 9.141 1 94.94 6 PHE B O 1
ATOM 2405 N N . THR B 1 7 ? 4.801 -14.125 9.914 1 93.81 7 THR B N 1
ATOM 2406 C CA . THR B 1 7 ? 6.07 -14.086 9.195 1 93.81 7 THR B CA 1
ATOM 2407 C C . THR B 1 7 ? 6.199 -15.281 8.258 1 93.81 7 THR B C 1
ATOM 2409 O O . THR B 1 7 ? 5.301 -16.125 8.195 1 93.81 7 THR B O 1
ATOM 2412 N N . ASP B 1 8 ? 7.32 -15.352 7.586 1 94 8 ASP B N 1
ATOM 2413 C CA . ASP B 1 8 ? 7.594 -16.484 6.703 1 94 8 ASP B CA 1
ATOM 2414 C C . ASP B 1 8 ? 7.566 -17.797 7.469 1 94 8 ASP B C 1
ATOM 2416 O O . ASP B 1 8 ? 7.164 -18.828 6.926 1 94 8 ASP B O 1
ATOM 2420 N N . ASP B 1 9 ? 7.977 -17.75 8.703 1 94.69 9 ASP B N 1
ATOM 2421 C CA . ASP B 1 9 ? 7.914 -18.953 9.523 1 94.69 9 ASP B CA 1
ATOM 2422 C C . ASP B 1 9 ? 6.473 -19.422 9.711 1 94.69 9 ASP B C 1
ATOM 2424 O O . ASP B 1 9 ? 6.188 -20.625 9.656 1 94.69 9 ASP B O 1
ATOM 2428 N N . ASP B 1 10 ? 5.598 -18.484 9.922 1 94.94 10 ASP B N 1
ATOM 2429 C CA . ASP B 1 10 ? 4.184 -18.828 10.047 1 94.94 10 ASP B CA 1
ATOM 2430 C C . ASP B 1 10 ? 3.637 -19.406 8.742 1 94.94 10 ASP B C 1
ATOM 2432 O O . ASP B 1 10 ? 2.891 -20.375 8.758 1 94.94 10 ASP B O 1
ATOM 2436 N N . VAL B 1 11 ? 3.986 -18.797 7.613 1 96.38 11 VAL B N 1
ATOM 2437 C CA . VAL B 1 11 ? 3.541 -19.281 6.312 1 96.38 11 VAL B CA 1
ATOM 2438 C C . VAL B 1 11 ? 4.008 -20.719 6.109 1 96.38 11 VAL B C 1
ATOM 2440 O O . VAL B 1 11 ? 3.221 -21.594 5.723 1 96.38 11 VAL B O 1
ATOM 2443 N N . ARG B 1 12 ? 5.246 -20.969 6.449 1 95.62 12 ARG B N 1
ATOM 2444 C CA . ARG B 1 12 ? 5.871 -22.281 6.254 1 95.62 12 ARG B CA 1
ATOM 2445 C C . ARG B 1 12 ? 5.164 -23.344 7.07 1 95.62 12 ARG B C 1
ATOM 2447 O O . ARG B 1 12 ? 4.98 -24.469 6.602 1 95.62 12 ARG B O 1
ATOM 2454 N N . HIS B 1 13 ? 4.688 -23.016 8.219 1 95.88 13 HIS B N 1
ATOM 2455 C CA . HIS B 1 13 ? 4.23 -24.047 9.156 1 95.88 13 HIS B CA 1
ATOM 2456 C C . HIS B 1 13 ? 2.711 -24.141 9.172 1 95.88 13 HIS B C 1
ATOM 2458 O O . HIS B 1 13 ? 2.152 -25.156 9.578 1 95.88 13 HIS B O 1
ATOM 2464 N N . LYS B 1 14 ? 2.059 -23.078 8.688 1 96.44 14 LYS B N 1
ATOM 2465 C CA . LYS B 1 14 ? 0.613 -23.062 8.898 1 96.44 14 LYS B CA 1
ATOM 2466 C C . LYS B 1 14 ? -0.134 -23.109 7.57 1 96.44 14 LYS B C 1
ATOM 2468 O O . LYS B 1 14 ? -1.345 -23.344 7.539 1 96.44 14 LYS B O 1
ATOM 2473 N N . LEU B 1 15 ? 0.539 -22.938 6.473 1 97.5 15 LEU B N 1
ATOM 2474 C CA . LEU B 1 15 ? -0.091 -22.922 5.16 1 97.5 15 LEU B CA 1
ATOM 2475 C C . LEU B 1 15 ? 0.556 -23.938 4.227 1 97.5 15 LEU B C 1
ATOM 2477 O O . LEU B 1 15 ? 1.648 -23.703 3.703 1 97.5 15 LEU B O 1
ATOM 2481 N N . ASP B 1 16 ? -0.126 -25.016 3.982 1 97.62 16 ASP B N 1
ATOM 2482 C CA . ASP B 1 16 ? 0.436 -26.016 3.078 1 97.62 16 ASP B CA 1
ATOM 2483 C C . ASP B 1 16 ? 0.011 -25.75 1.636 1 97.62 16 ASP B C 1
ATOM 2485 O O . ASP B 1 16 ? -0.933 -25 1.39 1 97.62 16 ASP B O 1
ATOM 2489 N N . MET B 1 17 ? 0.661 -26.328 0.715 1 98.19 17 MET B N 1
ATOM 2490 C CA . MET B 1 17 ? 0.473 -26.031 -0.703 1 98.19 17 MET B CA 1
ATOM 2491 C C . MET B 1 17 ? -0.898 -26.5 -1.18 1 98.19 17 MET B C 1
ATOM 2493 O O . MET B 1 17 ? -1.573 -25.797 -1.93 1 98.19 17 MET B O 1
ATOM 2497 N N . PRO B 1 18 ? -1.396 -27.672 -0.813 1 98.5 18 PRO B N 1
ATOM 2498 C CA . PRO B 1 18 ? -2.748 -28.062 -1.224 1 98.5 18 PRO B CA 1
ATOM 2499 C C . PRO B 1 18 ? -3.805 -27.047 -0.817 1 98.5 18 PRO B C 1
ATOM 2501 O O . PRO B 1 18 ? -4.695 -26.719 -1.608 1 98.5 18 PRO B O 1
ATOM 2504 N N . THR B 1 19 ? -3.652 -26.516 0.381 1 98.5 19 THR B N 1
ATOM 2505 C CA . THR B 1 19 ? -4.57 -25.484 0.83 1 98.5 19 THR B CA 1
ATOM 2506 C C . THR B 1 19 ? -4.426 -24.219 -0.027 1 98.5 19 THR B C 1
ATOM 2508 O O . THR B 1 19 ? -5.422 -23.609 -0.413 1 98.5 19 THR B O 1
ATOM 2511 N N . ALA B 1 20 ? -3.199 -23.812 -0.285 1 98.69 20 ALA B N 1
ATOM 2512 C CA . ALA B 1 20 ? -2.955 -22.656 -1.126 1 98.69 20 ALA B CA 1
ATOM 2513 C C . ALA B 1 20 ? -3.576 -22.828 -2.508 1 98.69 20 ALA B C 1
ATOM 2515 O O . ALA B 1 20 ? -4.188 -21.906 -3.045 1 98.69 20 ALA B O 1
ATOM 2516 N N . ILE B 1 21 ? -3.459 -24.031 -3.092 1 98.69 21 ILE B N 1
ATOM 2517 C CA . ILE B 1 21 ? -4.027 -24.328 -4.402 1 98.69 21 ILE B CA 1
ATOM 2518 C C . ILE B 1 21 ? -5.547 -24.203 -4.344 1 98.69 21 ILE B C 1
ATOM 2520 O O . ILE B 1 21 ? -6.168 -23.641 -5.25 1 98.69 21 ILE B O 1
ATOM 2524 N N . GLU B 1 22 ? -6.117 -24.734 -3.299 1 98.31 22 GLU B N 1
ATOM 2525 C CA . GLU B 1 22 ? -7.562 -24.625 -3.121 1 98.31 22 GLU B CA 1
ATOM 2526 C C . GLU B 1 22 ? -8.008 -23.156 -3.088 1 98.31 22 GLU B C 1
ATOM 2528 O O . GLU B 1 22 ? -8.984 -22.797 -3.744 1 98.31 22 GLU B O 1
ATOM 2533 N N . VAL B 1 23 ? -7.289 -22.328 -2.359 1 98.31 23 VAL B N 1
ATOM 2534 C CA . VAL B 1 23 ? -7.613 -20.906 -2.238 1 98.31 23 VAL B CA 1
ATOM 2535 C C . VAL B 1 23 ? -7.5 -20.234 -3.604 1 98.31 23 VAL B C 1
ATOM 2537 O O . VAL B 1 23 ? -8.344 -19.422 -3.975 1 98.31 23 VAL B O 1
ATOM 2540 N N . MET B 1 24 ? -6.441 -20.562 -4.344 1 98.19 24 MET B N 1
ATOM 2541 C CA . MET B 1 24 ? -6.258 -19.953 -5.656 1 98.19 24 MET B CA 1
ATOM 2542 C C . MET B 1 24 ? -7.336 -20.422 -6.629 1 98.19 24 MET B C 1
ATOM 2544 O O . MET B 1 24 ? -7.812 -19.641 -7.457 1 98.19 24 MET B O 1
ATOM 2548 N N . GLN B 1 25 ? -7.711 -21.703 -6.578 1 97.25 25 GLN B N 1
ATOM 2549 C CA . GLN B 1 25 ? -8.797 -22.172 -7.43 1 97.25 25 GLN B CA 1
ATOM 2550 C C . GLN B 1 25 ? -10.102 -21.438 -7.121 1 97.25 25 GLN B C 1
ATOM 2552 O O . GLN B 1 25 ? -10.836 -21.062 -8.031 1 97.25 25 GLN B O 1
ATOM 2557 N N . GLN B 1 26 ? -10.352 -21.234 -5.852 1 96.62 26 GLN B N 1
ATOM 2558 C CA . GLN B 1 26 ? -11.523 -20.469 -5.445 1 96.62 26 GLN B CA 1
ATOM 2559 C C . GLN B 1 26 ? -11.438 -19.031 -5.957 1 96.62 26 GLN B C 1
ATOM 2561 O O . GLN B 1 26 ? -12.453 -18.422 -6.316 1 96.62 26 GLN B O 1
ATOM 2566 N N . ALA B 1 27 ? -10.25 -18.484 -5.941 1 97.12 27 ALA B N 1
ATOM 2567 C CA . ALA B 1 27 ? -10.047 -17.125 -6.457 1 97.12 27 ALA B CA 1
ATOM 2568 C C . ALA B 1 27 ? -10.445 -17.047 -7.926 1 97.12 27 ALA B C 1
ATOM 2570 O O . ALA B 1 27 ? -11.109 -16.094 -8.336 1 97.12 27 ALA B O 1
ATOM 2571 N N . PHE B 1 28 ? -10.062 -18 -8.719 1 96.75 28 PHE B N 1
ATOM 2572 C CA . PHE B 1 28 ? -10.453 -18.031 -10.125 1 96.75 28 PHE B CA 1
ATOM 2573 C C . PHE B 1 28 ? -11.961 -18.188 -10.266 1 96.75 28 PHE B C 1
ATOM 2575 O O . PHE B 1 28 ? -12.562 -17.625 -11.172 1 96.75 28 PHE B O 1
ATOM 2582 N N . GLY B 1 29 ? -12.555 -19.031 -9.453 1 94.94 29 GLY B N 1
ATOM 2583 C CA . GLY B 1 29 ? -14.008 -19.109 -9.414 1 94.94 29 GLY B CA 1
ATOM 2584 C C . GLY B 1 29 ? -14.672 -17.781 -9.141 1 94.94 29 GLY B C 1
ATOM 2585 O O . GLY B 1 29 ? -15.641 -17.406 -9.805 1 94.94 29 GLY B O 1
ATOM 2586 N N . ARG B 1 30 ? -14.156 -17.062 -8.141 1 95.25 30 ARG B N 1
ATOM 2587 C CA . ARG B 1 30 ? -14.672 -15.742 -7.809 1 95.25 30 ARG B CA 1
ATOM 2588 C C . ARG B 1 30 ? -14.516 -14.781 -8.984 1 95.25 30 ARG B C 1
ATOM 2590 O O . ARG B 1 30 ? -15.398 -13.953 -9.234 1 95.25 30 ARG B O 1
ATOM 2597 N N . GLN B 1 31 ? -13.359 -14.859 -9.617 1 94.38 31 GLN B N 1
ATOM 2598 C CA . GLN B 1 31 ? -13.125 -14.023 -10.797 1 94.38 31 GLN B CA 1
ATOM 2599 C C . GLN B 1 31 ? -14.188 -14.273 -11.859 1 94.38 31 GLN B C 1
ATOM 2601 O O . GLN B 1 31 ? -14.742 -13.328 -12.422 1 94.38 31 GLN B O 1
ATOM 2606 N N . ALA B 1 32 ? -14.5 -15.508 -12.133 1 93.38 32 ALA B N 1
ATOM 2607 C CA . ALA B 1 32 ? -15.508 -15.883 -13.125 1 93.38 32 ALA B CA 1
ATOM 2608 C C . ALA B 1 32 ? -16.891 -15.406 -12.711 1 93.38 32 ALA B C 1
ATOM 2610 O O . ALA B 1 32 ? -17.688 -14.992 -13.555 1 93.38 32 ALA B O 1
ATOM 2611 N N . ALA B 1 33 ? -17.172 -15.469 -11.453 1 94.25 33 ALA B N 1
ATOM 2612 C CA . ALA B 1 33 ? -18.484 -15.109 -10.922 1 94.25 33 ALA B CA 1
ATOM 2613 C C . ALA B 1 33 ? -18.625 -13.594 -10.766 1 94.25 33 ALA B C 1
ATOM 2615 O O . ALA B 1 33 ? -19.703 -13.086 -10.453 1 94.25 33 ALA B O 1
ATOM 2616 N N . GLY B 1 34 ? -17.516 -12.867 -10.867 1 93.81 34 GLY B N 1
ATOM 2617 C CA . GLY B 1 34 ? -17.547 -11.422 -10.711 1 93.81 34 GLY B CA 1
ATOM 2618 C C . GLY B 1 34 ? -17.469 -10.977 -9.258 1 93.81 34 GLY B C 1
ATOM 2619 O O . GLY B 1 34 ? -17.844 -9.852 -8.93 1 93.81 34 GLY B O 1
ATOM 2620 N N . THR B 1 35 ? -16.984 -11.875 -8.406 1 95.94 35 THR B N 1
ATOM 2621 C CA . THR B 1 35 ? -16.953 -11.539 -6.988 1 95.94 35 THR B CA 1
ATOM 2622 C C . THR B 1 35 ? -15.508 -11.406 -6.508 1 95.94 35 THR B C 1
ATOM 2624 O O . THR B 1 35 ? -15.227 -11.523 -5.312 1 95.94 35 THR B O 1
ATOM 2627 N N . LEU B 1 36 ? -14.57 -11.242 -7.398 1 95.81 36 LEU B N 1
ATOM 2628 C CA . LEU B 1 36 ? -13.18 -10.906 -7.113 1 95.81 36 LEU B CA 1
ATOM 2629 C C . LEU B 1 36 ? -12.812 -9.562 -7.73 1 95.81 36 LEU B C 1
ATOM 2631 O O . LEU B 1 36 ? -12.906 -9.383 -8.945 1 95.81 36 LEU B O 1
ATOM 2635 N N . ALA B 1 37 ? -12.484 -8.625 -6.914 1 94.5 37 ALA B N 1
ATOM 2636 C CA . ALA B 1 37 ? -11.852 -7.402 -7.406 1 94.5 37 ALA B CA 1
ATOM 2637 C C . ALA B 1 37 ? -10.328 -7.539 -7.41 1 94.5 37 ALA B C 1
ATOM 2639 O O . ALA B 1 37 ? -9.711 -7.723 -6.359 1 94.5 37 ALA B O 1
ATOM 2640 N N . ALA B 1 38 ? -9.742 -7.504 -8.5 1 92.44 38 ALA B N 1
ATOM 2641 C CA . ALA B 1 38 ? -8.297 -7.68 -8.664 1 92.44 38 ALA B CA 1
ATOM 2642 C C . ALA B 1 38 ? -7.746 -6.746 -9.734 1 92.44 38 ALA B C 1
ATOM 2644 O O . ALA B 1 38 ? -7.309 -7.195 -10.797 1 92.44 38 ALA B O 1
ATOM 2645 N N . PRO B 1 39 ? -7.688 -5.465 -9.438 1 91.06 39 PRO B N 1
ATOM 2646 C CA . PRO B 1 39 ? -7.199 -4.516 -10.438 1 91.06 39 PRO B CA 1
ATOM 2647 C C . PRO B 1 39 ? -5.707 -4.676 -10.727 1 91.06 39 PRO B C 1
ATOM 2649 O O . PRO B 1 39 ? -5.031 -5.469 -10.07 1 91.06 39 PRO B O 1
ATOM 2652 N N . ALA B 1 40 ? -5.246 -3.973 -11.75 1 88.25 40 ALA B N 1
ATOM 2653 C CA . ALA B 1 40 ? -3.826 -3.975 -12.086 1 88.25 40 ALA B CA 1
ATOM 2654 C C . ALA B 1 40 ? -2.988 -3.395 -10.953 1 88.25 40 ALA B C 1
ATOM 2656 O O . ALA B 1 40 ? -3.506 -2.676 -10.094 1 88.25 40 ALA B O 1
ATOM 2657 N N . ARG B 1 41 ? -1.727 -3.641 -11.008 1 90.94 41 ARG B N 1
ATOM 2658 C CA . ARG B 1 41 ? -0.788 -3.191 -9.984 1 90.94 41 ARG B CA 1
ATOM 2659 C C . ARG B 1 41 ? -0.673 -1.671 -9.977 1 90.94 41 ARG B C 1
ATOM 2661 O O . ARG B 1 41 ? -0.828 -1.026 -11.016 1 90.94 41 ARG B O 1
ATOM 2668 N N . LEU B 1 42 ? -0.452 -1.07 -8.773 1 92.31 42 LEU B N 1
ATOM 2669 C CA . LEU B 1 42 ? -0.087 0.33 -8.594 1 92.31 42 LEU B CA 1
ATOM 2670 C C . LEU B 1 42 ? 1.403 0.47 -8.297 1 92.31 42 LEU B C 1
ATOM 2672 O O . LEU B 1 42 ? 2.004 -0.411 -7.68 1 92.31 42 LEU B O 1
ATOM 2676 N N . GLN B 1 43 ? 1.958 1.561 -8.758 1 91.88 43 GLN B N 1
ATOM 2677 C CA . GLN B 1 43 ? 3.381 1.778 -8.516 1 91.88 43 GLN B CA 1
ATOM 2678 C C . GLN B 1 43 ? 3.654 3.221 -8.102 1 91.88 43 GLN B C 1
ATOM 2680 O O . GLN B 1 43 ? 2.973 4.145 -8.555 1 91.88 43 GLN B O 1
ATOM 2685 N N . ALA B 1 44 ? 4.594 3.441 -7.227 1 92.31 44 ALA B N 1
ATOM 2686 C CA . ALA B 1 44 ? 5.125 4.746 -6.84 1 92.31 44 ALA B CA 1
ATOM 2687 C C . ALA B 1 44 ? 6.641 4.789 -6.996 1 92.31 44 ALA B C 1
ATOM 2689 O O . ALA B 1 44 ? 7.359 4.012 -6.363 1 92.31 44 ALA B O 1
ATOM 2690 N N . ASP B 1 45 ? 7.109 5.68 -7.852 1 91.31 45 ASP B N 1
ATOM 2691 C CA . ASP B 1 45 ? 8.539 5.918 -8 1 91.31 45 ASP B CA 1
ATOM 2692 C C . ASP B 1 45 ? 9.023 6.996 -7.027 1 91.31 45 ASP B C 1
ATOM 2694 O O . ASP B 1 45 ? 8.547 8.133 -7.074 1 91.31 45 ASP B O 1
ATOM 2698 N N . LEU B 1 46 ? 9.945 6.703 -6.145 1 92.75 46 LEU B N 1
ATOM 2699 C CA . LEU B 1 46 ? 10.367 7.609 -5.082 1 92.75 46 LEU B CA 1
ATOM 2700 C C . LEU B 1 46 ? 11.859 7.93 -5.207 1 92.75 46 LEU B C 1
ATOM 2702 O O . LEU B 1 46 ? 12.539 8.141 -4.203 1 92.75 46 LEU B O 1
ATOM 2706 N N . GLU B 1 47 ? 12.367 7.895 -6.398 1 88.5 47 GLU B N 1
ATOM 2707 C CA . GLU B 1 47 ? 13.734 8.266 -6.746 1 88.5 47 GLU B CA 1
ATOM 2708 C C . GLU B 1 47 ? 14.734 7.262 -6.191 1 88.5 47 GLU B C 1
ATOM 2710 O O . GLU B 1 47 ? 15.547 6.707 -6.941 1 88.5 47 GLU B O 1
ATOM 2715 N N . VAL B 1 48 ? 14.656 6.945 -4.902 1 89.31 48 VAL B N 1
ATOM 2716 C CA . VAL B 1 48 ? 15.625 6.07 -4.254 1 89.31 48 VAL B CA 1
ATOM 2717 C C . VAL B 1 48 ? 15.094 4.637 -4.23 1 89.31 48 VAL B C 1
ATOM 2719 O O . VAL B 1 48 ? 15.766 3.727 -3.744 1 89.31 48 VAL B O 1
ATOM 2722 N N . GLY B 1 49 ? 13.922 4.469 -4.742 1 88.44 49 GLY B N 1
ATOM 2723 C CA . GLY B 1 49 ? 13.266 3.172 -4.805 1 88.44 49 GLY B CA 1
ATOM 2724 C C . GLY B 1 49 ? 11.859 3.242 -5.371 1 88.44 49 GLY B C 1
ATOM 2725 O O . GLY B 1 49 ? 11.367 4.324 -5.691 1 88.44 49 GLY B O 1
ATOM 2726 N N . LYS B 1 50 ? 11.32 2.068 -5.547 1 90.62 50 LYS B N 1
ATOM 2727 C CA . LYS B 1 50 ? 9.953 1.964 -6.066 1 90.62 50 LYS B CA 1
ATOM 2728 C C . LYS B 1 50 ? 9.102 1.053 -5.191 1 90.62 50 LYS B C 1
ATOM 2730 O O . LYS B 1 50 ? 9.578 0.029 -4.695 1 90.62 50 LYS B O 1
ATOM 2735 N N . LEU B 1 51 ? 7.902 1.475 -4.934 1 92.31 51 LEU B N 1
ATOM 2736 C CA . LEU B 1 51 ? 6.922 0.622 -4.27 1 92.31 51 LEU B CA 1
ATOM 2737 C C . LEU B 1 51 ? 5.875 0.125 -5.258 1 92.31 51 LEU B C 1
ATOM 2739 O O . LEU B 1 51 ? 5.355 0.903 -6.059 1 92.31 51 LEU B O 1
ATOM 2743 N N . VAL B 1 52 ? 5.617 -1.153 -5.215 1 92.44 52 VAL B N 1
ATOM 2744 C CA . VAL B 1 52 ? 4.57 -1.756 -6.035 1 92.44 52 VAL B CA 1
ATOM 2745 C C . VAL B 1 52 ? 3.473 -2.322 -5.137 1 92.44 52 VAL B C 1
ATOM 2747 O O . VAL B 1 52 ? 3.756 -3.031 -4.172 1 92.44 52 VAL B O 1
ATOM 2750 N N . PHE B 1 53 ? 2.217 -1.986 -5.488 1 95.06 53 PHE B N 1
ATOM 2751 C CA . PHE B 1 53 ? 1.073 -2.459 -4.715 1 95.06 53 PHE B CA 1
ATOM 2752 C C . PHE B 1 53 ? 0.183 -3.361 -5.559 1 95.06 53 PHE B C 1
ATOM 2754 O O . PHE B 1 53 ? -0.214 -2.99 -6.668 1 95.06 53 PHE B O 1
ATOM 2761 N N . THR B 1 54 ? -0.072 -4.543 -5.078 1 95.44 54 THR B N 1
ATOM 2762 C CA . THR B 1 54 ? -1.174 -5.355 -5.582 1 95.44 54 THR B CA 1
ATOM 2763 C C . THR B 1 54 ? -2.348 -5.34 -4.609 1 95.44 54 THR B C 1
ATOM 2765 O O . THR B 1 54 ? -2.16 -5.488 -3.4 1 95.44 54 THR B O 1
ATOM 2768 N N . THR B 1 55 ? -3.537 -5.016 -5.133 1 96.06 55 THR B N 1
ATOM 2769 C CA . THR B 1 55 ? -4.719 -4.91 -4.281 1 96.06 55 THR B CA 1
ATOM 2770 C C . THR B 1 55 ? -5.789 -5.91 -4.715 1 96.06 55 THR B C 1
ATOM 2772 O O . THR B 1 55 ? -5.887 -6.246 -5.898 1 96.06 55 THR B O 1
ATOM 2775 N N . GLY B 1 56 ? -6.555 -6.371 -3.744 1 95.75 56 GLY B N 1
ATOM 2776 C CA . GLY B 1 56 ? -7.602 -7.332 -4.055 1 95.75 56 GLY B CA 1
ATOM 2777 C C . GLY B 1 56 ? -8.68 -7.398 -2.992 1 95.75 56 GLY B C 1
ATOM 2778 O O . GLY B 1 56 ? -8.469 -6.977 -1.854 1 95.75 56 GLY B O 1
ATOM 2779 N N . ALA B 1 57 ? -9.859 -7.934 -3.42 1 96.19 57 ALA B N 1
ATOM 2780 C CA . ALA B 1 57 ? -10.977 -8.109 -2.502 1 96.19 57 ALA B CA 1
ATOM 2781 C C . ALA B 1 57 ? -11.852 -9.281 -2.924 1 96.19 57 ALA B C 1
ATOM 2783 O O . ALA B 1 57 ? -12.109 -9.477 -4.113 1 96.19 57 ALA B O 1
ATOM 2784 N N . ALA B 1 58 ? -12.141 -10.125 -2.008 1 96.69 58 ALA B N 1
ATOM 2785 C CA . ALA B 1 58 ? -13.312 -10.984 -2.152 1 96.69 58 ALA B CA 1
ATOM 2786 C C . ALA B 1 58 ? -14.594 -10.227 -1.812 1 96.69 58 ALA B C 1
ATOM 2788 O O . ALA B 1 58 ? -14.781 -9.797 -0.673 1 96.69 58 ALA B O 1
ATOM 2789 N N . THR B 1 59 ? -15.508 -10.078 -2.758 1 94.56 59 THR B N 1
ATOM 2790 C CA . THR B 1 59 ? -16.641 -9.18 -2.562 1 94.56 59 THR B CA 1
ATOM 2791 C C . THR B 1 59 ? -17.875 -9.961 -2.125 1 94.56 59 THR B C 1
ATOM 2793 O O . THR B 1 59 ? -18.906 -9.367 -1.784 1 94.56 59 THR B O 1
ATOM 2796 N N . ASP B 1 60 ? -17.766 -11.32 -2.23 1 93.62 60 ASP B N 1
ATOM 2797 C CA . ASP B 1 60 ? -18.828 -12.141 -1.682 1 93.62 60 ASP B CA 1
ATOM 2798 C C . ASP B 1 60 ? -18.812 -12.125 -0.154 1 93.62 60 ASP B C 1
ATOM 2800 O O . ASP B 1 60 ? -17.891 -11.578 0.453 1 93.62 60 ASP B O 1
ATOM 2804 N N . THR B 1 61 ? -19.812 -12.688 0.573 1 88.5 61 THR B N 1
ATOM 2805 C CA . THR B 1 61 ? -19.938 -12.617 2.025 1 88.5 61 THR B CA 1
ATOM 2806 C C . THR B 1 61 ? -19.375 -13.875 2.682 1 88.5 61 THR B C 1
ATOM 2808 O O . THR B 1 61 ? -19.719 -14.992 2.285 1 88.5 61 THR B O 1
ATOM 2811 N N . PRO B 1 62 ? -18.578 -13.68 3.576 1 90.69 62 PRO B N 1
ATOM 2812 C CA . PRO B 1 62 ? -18.031 -12.438 4.145 1 90.69 62 PRO B CA 1
ATOM 2813 C C . PRO B 1 62 ? -16.984 -11.789 3.248 1 90.69 62 PRO B C 1
ATOM 2815 O O . PRO B 1 62 ? -16.141 -12.484 2.674 1 90.69 62 PRO B O 1
ATOM 2818 N N . SER B 1 63 ? -16.984 -10.469 3.152 1 93.56 63 SER B N 1
ATOM 2819 C CA . SER B 1 63 ? -16.094 -9.742 2.27 1 93.56 63 SER B CA 1
ATOM 2820 C C . SER B 1 63 ? -14.867 -9.234 3.027 1 93.56 63 SER B C 1
ATOM 2822 O O . SER B 1 63 ? -14.93 -9.008 4.238 1 93.56 63 SER B O 1
ATOM 2824 N N . TYR B 1 64 ? -13.836 -9.156 2.379 1 94.25 64 TYR B N 1
ATOM 2825 C CA . TYR B 1 64 ? -12.586 -8.586 2.873 1 94.25 64 TYR B CA 1
ATOM 2826 C C . TYR B 1 64 ? -11.742 -8.047 1.725 1 94.25 64 TYR B C 1
ATOM 2828 O O . TYR B 1 64 ? -11.992 -8.359 0.559 1 94.25 64 TYR B O 1
ATOM 2836 N N . LEU B 1 65 ? -10.852 -7.18 2.01 1 95.12 65 LEU B N 1
ATOM 2837 C CA . LEU B 1 65 ? -9.969 -6.586 1.014 1 95.12 65 LEU B CA 1
ATOM 2838 C C . LEU B 1 65 ? -8.578 -6.344 1.595 1 95.12 65 LEU B C 1
ATOM 2840 O O . LEU B 1 65 ? -8.383 -6.461 2.807 1 95.12 65 LEU B O 1
ATOM 2844 N N . GLY B 1 66 ? -7.645 -6.07 0.765 1 96.5 66 GLY B N 1
ATOM 2845 C CA . GLY B 1 66 ? -6.293 -5.816 1.233 1 96.5 66 GLY B CA 1
ATOM 2846 C C . GLY B 1 66 ? -5.32 -5.504 0.111 1 96.5 66 GLY B C 1
ATOM 2847 O O . GLY B 1 66 ? -5.73 -5.059 -0.964 1 96.5 66 GLY B O 1
ATOM 2848 N N . PHE B 1 67 ? -4.016 -5.609 0.519 1 96.44 67 PHE B N 1
ATOM 2849 C CA . PHE B 1 67 ? -2.965 -5.316 -0.452 1 96.44 67 PHE B CA 1
ATOM 2850 C C . PHE B 1 67 ? -1.678 -6.051 -0.096 1 96.44 67 PHE B C 1
ATOM 2852 O O . PHE B 1 67 ? -1.518 -6.523 1.031 1 96.44 67 PHE B O 1
ATOM 2859 N N . ARG B 1 68 ? -0.851 -6.152 -1.02 1 96.81 68 ARG B N 1
ATOM 2860 C CA . ARG B 1 68 ? 0.558 -6.5 -0.864 1 96.81 68 ARG B CA 1
ATOM 2861 C C . ARG B 1 68 ? 1.458 -5.406 -1.428 1 96.81 68 ARG B C 1
ATOM 2863 O O . ARG B 1 68 ? 1.164 -4.832 -2.479 1 96.81 68 ARG B O 1
ATOM 2870 N N . VAL B 1 69 ? 2.533 -5.133 -0.683 1 95.19 69 VAL B N 1
ATOM 2871 C CA . VAL B 1 69 ? 3.516 -4.176 -1.185 1 95.19 69 VAL B CA 1
ATOM 2872 C C . VAL B 1 69 ? 4.898 -4.828 -1.218 1 95.19 69 VAL B C 1
ATOM 2874 O O . VAL B 1 69 ? 5.25 -5.598 -0.321 1 95.19 69 VAL B O 1
ATOM 2877 N N . TYR B 1 70 ? 5.602 -4.539 -2.154 1 87.62 70 TYR B N 1
ATOM 2878 C CA . TYR B 1 70 ? 7.004 -4.934 -2.234 1 87.62 70 TYR B CA 1
ATOM 2879 C C . TYR B 1 70 ? 7.832 -3.867 -2.945 1 87.62 70 TYR B C 1
ATOM 2881 O O . TYR B 1 70 ? 7.285 -3.039 -3.68 1 87.62 70 TYR B O 1
ATOM 2889 N N . ASP B 1 71 ? 8.969 -3.684 -2.4 1 74.44 71 ASP B N 1
ATOM 2890 C CA . ASP B 1 71 ? 9.875 -2.699 -2.984 1 74.44 71 ASP B CA 1
ATOM 2891 C C . ASP B 1 71 ? 10.641 -3.289 -4.168 1 74.44 71 ASP B C 1
ATOM 2893 O O . ASP B 1 71 ? 10.93 -4.488 -4.191 1 74.44 71 ASP B O 1
ATOM 2897 N N . VAL B 1 72 ? 10.625 -2.43 -5.129 1 62.38 72 VAL B N 1
ATOM 2898 C CA . VAL B 1 72 ? 11.414 -2.842 -6.289 1 62.38 72 VAL B CA 1
ATOM 2899 C C . VAL B 1 72 ? 12.711 -2.039 -6.344 1 62.38 72 VAL B C 1
ATOM 2901 O O . VAL B 1 72 ? 12.789 -1.023 -7.039 1 62.38 72 VAL B O 1
ATOM 2904 N N . THR B 1 73 ? 13.266 -1.973 -5.086 1 59.53 73 THR B N 1
ATOM 2905 C CA . THR B 1 73 ? 14.578 -1.339 -5.176 1 59.53 73 THR B CA 1
ATOM 2906 C C . THR B 1 73 ? 15.555 -2.23 -5.93 1 59.53 73 THR B C 1
ATOM 2908 O O . THR B 1 73 ? 15.297 -3.42 -6.125 1 59.53 73 THR B O 1
ATOM 2911 N N . GLN B 1 74 ? 16.375 -1.665 -6.656 1 54.09 74 GLN B N 1
ATOM 2912 C CA . GLN B 1 74 ? 17.375 -2.365 -7.461 1 54.09 74 GLN B CA 1
ATOM 2913 C C . GLN B 1 74 ? 18.078 -3.447 -6.645 1 54.09 74 GLN B C 1
ATOM 2915 O O . GLN B 1 74 ? 18.75 -4.309 -7.207 1 54.09 74 GLN B O 1
ATOM 2920 N N . LEU B 1 75 ? 17.844 -3.311 -5.316 1 50.59 75 LEU B N 1
ATOM 2921 C CA . LEU B 1 75 ? 18.672 -4.25 -4.566 1 50.59 75 LEU B CA 1
ATOM 2922 C C . LEU B 1 75 ? 17.922 -5.551 -4.301 1 50.59 75 LEU B C 1
ATOM 2924 O O . LEU B 1 75 ? 16.828 -5.535 -3.742 1 50.59 75 LEU B O 1
ATOM 2928 N N . HIS B 1 76 ? 17.969 -6.402 -5.219 1 51.91 76 HIS B N 1
ATOM 2929 C CA . HIS B 1 76 ? 17.516 -7.766 -4.973 1 51.91 76 HIS B CA 1
ATOM 2930 C C . HIS B 1 76 ? 18.125 -8.328 -3.691 1 51.91 76 HIS B C 1
ATOM 2932 O O . HIS B 1 76 ? 19.016 -9.164 -3.742 1 51.91 76 HIS B O 1
ATOM 2938 N N . SER B 1 77 ? 17.953 -7.539 -2.645 1 54.53 77 SER B N 1
ATOM 2939 C CA . SER B 1 77 ? 18.609 -7.988 -1.417 1 54.53 77 SER B CA 1
ATOM 2940 C C . SER B 1 77 ? 17.75 -9.023 -0.691 1 54.53 77 SER B C 1
ATOM 2942 O O . SER B 1 77 ? 16.516 -8.977 -0.758 1 54.53 77 SER B O 1
ATOM 2944 N N . PRO B 1 78 ? 18.375 -10.055 -0.349 1 55.44 78 PRO B N 1
ATOM 2945 C CA . PRO B 1 78 ? 17.703 -11.07 0.457 1 55.44 78 PRO B CA 1
ATOM 2946 C C . PRO B 1 78 ? 16.844 -10.469 1.562 1 55.44 78 PRO B C 1
ATOM 2948 O O . PRO B 1 78 ? 15.891 -11.102 2.029 1 55.44 78 PRO B O 1
ATOM 2951 N N . GLY B 1 79 ? 17 -9.172 1.835 1 58.38 79 GLY B N 1
ATOM 2952 C CA . GLY B 1 79 ? 16.281 -8.547 2.928 1 58.38 79 GLY B CA 1
ATOM 2953 C C . GLY B 1 79 ? 15.055 -7.781 2.469 1 58.38 79 GLY B C 1
ATOM 2954 O O . GLY B 1 79 ? 14.438 -7.051 3.252 1 58.38 79 GLY B O 1
ATOM 2955 N N . ARG B 1 80 ? 14.742 -8.094 1.272 1 69.69 80 ARG B N 1
ATOM 2956 C CA . ARG B 1 80 ? 13.609 -7.348 0.734 1 69.69 80 ARG B CA 1
ATOM 2957 C C . ARG B 1 80 ? 12.305 -7.758 1.423 1 69.69 80 ARG B C 1
ATOM 2959 O O . ARG B 1 80 ? 12 -8.945 1.517 1 69.69 80 ARG B O 1
ATOM 2966 N N . ALA B 1 81 ? 11.758 -6.695 1.946 1 79.19 81 ALA B N 1
ATOM 2967 C CA . ALA B 1 81 ? 10.555 -6.996 2.715 1 79.19 81 ALA B CA 1
ATOM 2968 C C . ALA B 1 81 ? 9.305 -6.832 1.859 1 79.19 81 ALA B C 1
ATOM 2970 O O . ALA B 1 81 ? 9.273 -5.996 0.949 1 79.19 81 ALA B O 1
ATOM 2971 N N . GLU B 1 82 ? 8.469 -7.773 1.979 1 91.25 82 GLU B N 1
ATOM 2972 C CA . GLU B 1 82 ? 7.098 -7.719 1.477 1 91.25 82 GLU B CA 1
ATOM 2973 C C . GLU B 1 82 ? 6.09 -7.734 2.621 1 91.25 82 GLU B C 1
ATOM 2975 O O . GLU B 1 82 ? 6.336 -8.336 3.666 1 91.25 82 GLU B O 1
ATOM 2980 N N . LEU B 1 83 ? 5.074 -6.965 2.342 1 95.06 83 LEU B N 1
ATOM 2981 C CA . LEU B 1 83 ? 4.027 -6.867 3.35 1 95.06 83 LEU B CA 1
ATOM 2982 C C . LEU B 1 83 ? 2.648 -7.027 2.719 1 95.06 83 LEU B C 1
ATOM 2984 O O . LEU B 1 83 ? 2.361 -6.426 1.681 1 95.06 83 LEU B O 1
ATOM 2988 N N . THR B 1 84 ? 1.855 -7.969 3.307 1 97.06 84 THR B N 1
ATOM 2989 C CA . THR B 1 84 ? 0.46 -8.133 2.914 1 97.06 84 THR B CA 1
ATOM 2990 C C . THR B 1 84 ? -0.47 -7.84 4.09 1 97.06 84 THR B C 1
ATOM 2992 O O . THR B 1 84 ? -0.271 -8.359 5.188 1 97.06 84 THR B O 1
ATOM 2995 N N . ALA B 1 85 ? -1.429 -6.988 3.85 1 96.38 85 ALA B N 1
ATOM 2996 C CA . ALA B 1 85 ? -2.396 -6.664 4.895 1 96.38 85 ALA B CA 1
ATOM 2997 C C . ALA B 1 85 ? -3.818 -6.984 4.441 1 96.38 85 ALA B C 1
ATOM 2999 O O . ALA B 1 85 ? -4.16 -6.801 3.27 1 96.38 85 ALA B O 1
ATOM 3000 N N . VAL B 1 86 ? -4.609 -7.473 5.402 1 95.88 86 VAL B N 1
ATOM 3001 C CA . VAL B 1 86 ? -6.004 -7.816 5.137 1 95.88 86 VAL B CA 1
ATOM 3002 C C . VAL B 1 86 ? -6.918 -7.008 6.055 1 95.88 86 VAL B C 1
ATOM 3004 O O . VAL B 1 86 ? -6.664 -6.902 7.258 1 95.88 86 VAL B O 1
ATOM 3007 N N . PHE B 1 87 ? -7.957 -6.457 5.48 1 92.88 87 PHE B N 1
ATOM 3008 C CA . PHE B 1 87 ? -8.93 -5.668 6.23 1 92.88 87 PHE B CA 1
ATOM 3009 C C . PHE B 1 87 ? -10.32 -6.285 6.137 1 92.88 87 PHE B C 1
ATOM 3011 O O . PHE B 1 87 ? -10.703 -6.801 5.086 1 92.88 87 PHE B O 1
ATOM 3018 N N . ASN B 1 88 ? -11 -6.176 7.246 1 90.38 88 ASN B N 1
ATOM 3019 C CA . ASN B 1 88 ? -12.422 -6.508 7.234 1 90.38 88 ASN B CA 1
ATOM 3020 C C . ASN B 1 88 ? -13.258 -5.395 6.613 1 90.38 88 ASN B C 1
ATOM 3022 O O . ASN B 1 88 ? -13.109 -4.227 6.98 1 90.38 88 ASN B O 1
ATOM 3026 N N . THR B 1 89 ? -14.125 -5.754 5.695 1 88.25 89 THR B N 1
ATOM 3027 C CA . THR B 1 89 ? -14.859 -4.727 4.969 1 88.25 89 THR B CA 1
ATOM 3028 C C . THR B 1 89 ? -15.992 -4.164 5.824 1 88.25 89 THR B C 1
ATOM 3030 O O . THR B 1 89 ? -16.469 -3.057 5.582 1 88.25 89 THR B O 1
ATOM 3033 N N . ASP B 1 90 ? -16.484 -4.891 6.766 1 84.12 90 ASP B N 1
ATOM 3034 C CA . ASP B 1 90 ? -17.641 -4.508 7.562 1 84.12 90 ASP B CA 1
ATOM 3035 C C . ASP B 1 90 ? -17.328 -3.299 8.445 1 84.12 90 ASP B C 1
ATOM 3037 O O . ASP B 1 90 ? -18.156 -2.393 8.586 1 84.12 90 ASP B O 1
ATOM 3041 N N . ASP B 1 91 ? -16.094 -3.336 8.984 1 82.94 91 ASP B N 1
ATOM 3042 C CA . ASP B 1 91 ? -15.797 -2.279 9.945 1 82.94 91 ASP B CA 1
ATOM 3043 C C . ASP B 1 91 ? -14.461 -1.607 9.633 1 82.94 91 ASP B C 1
ATOM 3045 O O . ASP B 1 91 ? -14.047 -0.681 10.336 1 82.94 91 ASP B O 1
ATOM 3049 N N . GLY B 1 92 ? -13.797 -2.137 8.641 1 85.31 92 GLY B N 1
ATOM 3050 C CA . GLY B 1 92 ? -12.531 -1.531 8.242 1 85.31 92 GLY B CA 1
ATOM 3051 C C . GLY B 1 92 ? -11.375 -1.938 9.133 1 85.31 92 GLY B C 1
ATOM 3052 O O . GLY B 1 92 ? -10.273 -1.385 9.016 1 85.31 92 GLY B O 1
ATOM 3053 N N . ALA B 1 93 ? -11.602 -2.912 10.008 1 87.31 93 ALA B N 1
ATOM 3054 C CA . ALA B 1 93 ? -10.57 -3.332 10.945 1 87.31 93 ALA B CA 1
ATOM 3055 C C . ALA B 1 93 ? -9.484 -4.137 10.242 1 87.31 93 ALA B C 1
ATOM 3057 O O . ALA B 1 93 ? -9.766 -4.91 9.328 1 87.31 93 ALA B O 1
ATOM 3058 N N . LEU B 1 94 ? -8.273 -3.949 10.68 1 91.81 94 LEU B N 1
ATOM 3059 C CA . LEU B 1 94 ? -7.152 -4.762 10.219 1 91.81 94 LEU B CA 1
ATOM 3060 C C . LEU B 1 94 ? -7.238 -6.18 10.781 1 91.81 94 LEU B C 1
ATOM 3062 O O . LEU B 1 94 ? -7.215 -6.375 11.992 1 91.81 94 LEU B O 1
ATOM 3066 N N . LYS B 1 95 ? -7.391 -7.176 9.906 1 92.62 95 LYS B N 1
ATOM 3067 C CA . LYS B 1 95 ? -7.484 -8.57 10.328 1 92.62 95 LYS B CA 1
ATOM 3068 C C . LYS B 1 95 ? -6.109 -9.133 10.68 1 92.62 95 LYS B C 1
ATOM 3070 O O . LYS B 1 95 ? -5.988 -9.977 11.562 1 92.62 95 LYS B O 1
ATOM 3075 N N . GLY B 1 96 ? -5.117 -8.656 9.906 1 94.81 96 GLY B N 1
ATOM 3076 C CA . GLY B 1 96 ? -3.76 -9.125 10.141 1 94.81 96 GLY B CA 1
ATOM 3077 C C . GLY B 1 96 ? -2.779 -8.664 9.078 1 94.81 96 GLY B C 1
ATOM 3078 O O . GLY B 1 96 ? -3.18 -8.086 8.062 1 94.81 96 GLY B O 1
ATOM 3079 N N . ILE B 1 97 ? -1.475 -8.883 9.367 1 95.75 97 ILE B N 1
ATOM 3080 C CA . ILE B 1 97 ? -0.37 -8.523 8.484 1 95.75 97 ILE B CA 1
ATOM 3081 C C . ILE B 1 97 ? 0.562 -9.719 8.305 1 95.75 97 ILE B C 1
ATOM 3083 O O . ILE B 1 97 ? 0.895 -10.406 9.273 1 95.75 97 ILE B O 1
ATOM 3087 N N . VAL B 1 98 ? 0.923 -9.969 7.102 1 96.19 98 VAL B N 1
ATOM 3088 C CA . VAL B 1 98 ? 1.931 -10.977 6.805 1 96.19 98 VAL B CA 1
ATOM 3089 C C . VAL B 1 98 ? 3.182 -10.312 6.238 1 96.19 98 VAL B C 1
ATOM 3091 O O . VAL B 1 98 ? 3.107 -9.57 5.254 1 96.19 98 VAL B O 1
ATOM 3094 N N . VAL B 1 99 ? 4.336 -10.609 6.883 1 94.31 99 VAL B N 1
ATOM 3095 C CA . VAL B 1 99 ? 5.586 -10 6.441 1 94.31 99 VAL B CA 1
ATOM 3096 C C . VAL B 1 99 ? 6.535 -11.078 5.926 1 94.31 99 VAL B C 1
ATOM 3098 O O . VAL B 1 99 ? 6.766 -12.086 6.605 1 94.31 99 VAL B O 1
ATOM 3101 N N . GLY B 1 100 ? 7.059 -10.805 4.742 1 92.31 100 GLY B N 1
ATOM 3102 C CA . GLY B 1 100 ? 8.031 -11.719 4.148 1 92.31 100 GLY B CA 1
ATOM 3103 C C . GLY B 1 100 ? 7.68 -12.109 2.727 1 92.31 100 GLY B C 1
ATOM 3104 O O . GLY B 1 100 ? 6.535 -11.969 2.299 1 92.31 100 GLY B O 1
ATOM 3105 N N . PRO B 1 101 ? 8.562 -12.648 2.02 1 90.75 101 PRO B N 1
ATOM 3106 C CA . PRO B 1 101 ? 8.367 -12.945 0.599 1 90.75 101 PRO B CA 1
ATOM 3107 C C . PRO B 1 101 ? 7.688 -14.297 0.368 1 90.75 101 PRO B C 1
ATOM 3109 O O . PRO B 1 101 ? 7.227 -14.578 -0.742 1 90.75 101 PRO B O 1
ATOM 3112 N N . LEU B 1 102 ? 7.559 -15.164 1.334 1 94 102 LEU B N 1
ATOM 3113 C CA . LEU B 1 102 ? 7.152 -16.547 1.117 1 94 102 LEU B CA 1
ATOM 3114 C C . LEU B 1 102 ? 5.68 -16.625 0.72 1 94 102 LEU B C 1
ATOM 3116 O O . LEU B 1 102 ? 5.297 -17.469 -0.093 1 94 102 LEU B O 1
ATOM 3120 N N . LEU B 1 103 ? 4.836 -15.805 1.292 1 96.5 103 LEU B N 1
ATOM 3121 C CA . LEU B 1 103 ? 3.422 -15.828 0.938 1 96.5 103 LEU B CA 1
ATOM 3122 C C . LEU B 1 103 ? 3.23 -15.617 -0.56 1 96.5 103 LEU B C 1
ATOM 3124 O O . LEU B 1 103 ? 2.439 -16.328 -1.194 1 96.5 103 LEU B O 1
ATOM 3128 N N . GLY B 1 104 ? 3.963 -14.641 -1.081 1 94.62 104 GLY B N 1
ATOM 3129 C CA . GLY B 1 104 ? 3.893 -14.375 -2.51 1 94.62 104 GLY B CA 1
ATOM 3130 C C . GLY B 1 104 ? 4.371 -15.547 -3.354 1 94.62 104 GLY B C 1
ATOM 3131 O O . GLY B 1 104 ? 3.76 -15.875 -4.371 1 94.62 104 GLY B O 1
ATOM 3132 N N . ALA B 1 105 ? 5.418 -16.141 -2.9 1 93.94 105 ALA B N 1
ATOM 3133 C CA . ALA B 1 105 ? 5.961 -17.281 -3.631 1 93.94 105 ALA B CA 1
ATOM 3134 C C . ALA B 1 105 ? 4.977 -18.453 -3.633 1 93.94 105 ALA B C 1
ATOM 3136 O O . ALA B 1 105 ? 4.754 -19.078 -4.668 1 93.94 105 ALA B O 1
ATOM 3137 N N . VAL B 1 106 ? 4.43 -18.734 -2.475 1 97.06 106 VAL B N 1
ATOM 3138 C CA . VAL B 1 106 ? 3.463 -19.812 -2.342 1 97.06 106 VAL B CA 1
ATOM 3139 C C . VAL B 1 106 ? 2.242 -19.531 -3.217 1 97.06 106 VAL B C 1
ATOM 3141 O O . VAL B 1 106 ? 1.757 -20.422 -3.92 1 97.06 106 VAL B O 1
ATOM 3144 N N . ARG B 1 107 ? 1.811 -18.312 -3.166 1 97.62 107 ARG B N 1
ATOM 3145 C CA . ARG B 1 107 ? 0.683 -17.906 -3.998 1 97.62 107 ARG B CA 1
ATOM 3146 C C . ARG B 1 107 ? 0.983 -18.125 -5.477 1 97.62 107 ARG B C 1
ATOM 3148 O O . ARG B 1 107 ? 0.145 -18.641 -6.215 1 97.62 107 ARG B O 1
ATOM 3155 N N . THR B 1 108 ? 2.141 -17.766 -5.941 1 96.62 108 THR B N 1
ATOM 3156 C CA . THR B 1 108 ? 2.533 -17.938 -7.34 1 96.62 108 THR B CA 1
ATOM 3157 C C . THR B 1 108 ? 2.605 -19.406 -7.707 1 96.62 108 THR B C 1
ATOM 3159 O O . THR B 1 108 ? 2.086 -19.828 -8.75 1 96.62 108 THR B O 1
ATOM 3162 N N . GLY B 1 109 ? 3.203 -20.172 -6.848 1 97.94 109 GLY B N 1
ATOM 3163 C CA . GLY B 1 109 ? 3.232 -21.609 -7.047 1 97.94 109 GLY B CA 1
ATOM 3164 C C . GLY B 1 109 ? 1.851 -22.234 -7.117 1 97.94 109 GLY B C 1
ATOM 3165 O O . GLY B 1 109 ? 1.586 -23.078 -7.977 1 97.94 109 GLY B O 1
ATOM 3166 N N . ALA B 1 110 ? 1.003 -21.812 -6.23 1 98.62 110 ALA B N 1
ATOM 3167 C CA . ALA B 1 110 ? -0.354 -22.344 -6.156 1 98.62 110 ALA B CA 1
ATOM 3168 C C . ALA B 1 110 ? -1.131 -22.047 -7.438 1 98.62 110 ALA B C 1
ATOM 3170 O O . ALA B 1 110 ? -1.886 -22.891 -7.922 1 98.62 110 ALA B O 1
ATOM 3171 N N . ILE B 1 111 ? -0.971 -20.891 -7.984 1 98.44 111 ILE B N 1
ATOM 3172 C CA . ILE B 1 111 ? -1.587 -20.547 -9.266 1 98.44 111 ILE B CA 1
ATOM 3173 C C . ILE B 1 111 ? -1.084 -21.5 -10.344 1 98.44 111 ILE B C 1
ATOM 3175 O O . ILE B 1 111 ? -1.872 -22.031 -11.133 1 98.44 111 ILE B O 1
ATOM 3179 N N . GLY B 1 112 ? 0.192 -21.688 -10.344 1 98.38 112 GLY B N 1
ATOM 3180 C CA . GLY B 1 112 ? 0.751 -22.672 -11.258 1 98.38 112 GLY B CA 1
ATOM 3181 C C . GLY B 1 112 ? 0.171 -24.062 -11.062 1 98.38 112 GLY B C 1
ATOM 3182 O O . GLY B 1 112 ? -0.063 -24.781 -12.039 1 98.38 112 GLY B O 1
ATOM 3183 N N . GLY B 1 113 ? -0.029 -24.469 -9.82 1 98.44 113 GLY B N 1
ATOM 3184 C CA . GLY B 1 113 ? -0.663 -25.734 -9.516 1 98.44 113 GLY B CA 1
ATOM 3185 C C . GLY B 1 113 ? -2.068 -25.859 -10.078 1 98.44 113 GLY B C 1
ATOM 3186 O O . GLY B 1 113 ? -2.445 -26.891 -10.609 1 98.44 113 GLY B O 1
ATOM 3187 N N . VAL B 1 114 ? -2.834 -24.797 -9.953 1 98.12 114 VAL B N 1
ATOM 3188 C CA . VAL B 1 114 ? -4.176 -24.797 -10.531 1 98.12 114 VAL B CA 1
ATOM 3189 C C . VAL B 1 114 ? -4.094 -25 -12.039 1 98.12 114 VAL B C 1
ATOM 3191 O O . VAL B 1 114 ? -4.871 -25.766 -12.609 1 98.12 114 VAL B O 1
ATOM 3194 N N . ALA B 1 115 ? -3.178 -24.297 -12.672 1 97.75 115 ALA B N 1
ATOM 3195 C CA . ALA B 1 115 ? -3.006 -24.438 -14.109 1 97.75 115 ALA B CA 1
ATOM 3196 C C . ALA B 1 115 ? -2.662 -25.891 -14.484 1 97.75 115 ALA B C 1
ATOM 3198 O O . ALA B 1 115 ? -3.256 -26.453 -15.398 1 97.75 115 ALA B O 1
ATOM 3199 N N . VAL B 1 116 ? -1.737 -26.531 -13.789 1 97.56 116 VAL B N 1
ATOM 3200 C CA . VAL B 1 116 ? -1.363 -27.906 -14.055 1 97.56 116 VAL B CA 1
ATOM 3201 C C . VAL B 1 116 ? -2.578 -28.812 -13.859 1 97.56 116 VAL B C 1
ATOM 3203 O O . VAL B 1 116 ? -2.848 -29.688 -14.695 1 97.56 116 VAL B O 1
ATOM 3206 N N . LYS B 1 117 ? -3.322 -28.609 -12.836 1 96.44 117 LYS B N 1
ATOM 3207 C CA . LYS B 1 117 ? -4.488 -29.422 -12.508 1 96.44 117 LYS B CA 1
ATOM 3208 C C . LYS B 1 117 ? -5.512 -29.391 -13.641 1 96.44 117 LYS B C 1
ATOM 3210 O O . LYS B 1 117 ? -6.09 -30.438 -13.984 1 96.44 117 LYS B O 1
ATOM 3215 N N . TRP B 1 118 ? -5.668 -28.281 -14.203 1 95.69 118 TRP B N 1
ATOM 3216 C CA . TRP B 1 118 ? -6.793 -28.109 -15.117 1 95.69 118 TRP B CA 1
ATOM 3217 C C . TRP B 1 118 ? -6.348 -28.281 -16.562 1 95.69 118 TRP B C 1
ATOM 3219 O O . TRP B 1 118 ? -7.168 -28.531 -17.453 1 95.69 118 TRP B O 1
ATOM 3229 N N . LEU B 1 119 ? -5.016 -28.094 -16.797 1 95.38 119 LEU B N 1
ATOM 3230 C CA . LEU B 1 119 ? -4.621 -27.922 -18.203 1 95.38 119 LEU B CA 1
ATOM 3231 C C . LEU B 1 119 ? -3.732 -29.078 -18.641 1 95.38 119 LEU B C 1
ATOM 3233 O O . LEU B 1 119 ? -3.535 -29.281 -19.844 1 95.38 119 LEU B O 1
ATOM 3237 N N . SER B 1 120 ? -3.129 -29.781 -17.75 1 95 120 SER B N 1
ATOM 3238 C CA . SER B 1 120 ? -2.281 -30.906 -18.141 1 95 120 SER B CA 1
ATOM 3239 C C . SER B 1 120 ? -3.08 -32.219 -18.219 1 95 120 SER B C 1
ATOM 3241 O O . SER B 1 120 ? -4.152 -32.312 -17.625 1 95 120 SER B O 1
ATOM 3243 N N . ARG B 1 121 ? -2.58 -33.156 -18.938 1 92.75 121 ARG B N 1
ATOM 3244 C CA . ARG B 1 121 ? -3.209 -34.469 -19 1 92.75 121 ARG B CA 1
ATOM 3245 C C . ARG B 1 121 ? -3.184 -35.156 -17.641 1 92.75 121 ARG B C 1
ATOM 3247 O O . ARG B 1 121 ? -2.184 -35.094 -16.922 1 92.75 121 ARG B O 1
ATOM 3254 N N . PRO B 1 122 ? -4.238 -35.844 -17.297 1 91 122 PRO B N 1
ATOM 3255 C CA . PRO B 1 122 ? -4.293 -36.5 -15.984 1 91 122 PRO B CA 1
ATOM 3256 C C . PRO B 1 122 ? -3.254 -37.625 -15.844 1 91 122 PRO B C 1
ATOM 3258 O O . PRO B 1 122 ? -2.869 -37.969 -14.719 1 91 122 PRO B O 1
ATOM 3261 N N . ASP B 1 123 ? -2.781 -38.094 -16.984 1 92.5 123 ASP B N 1
ATOM 3262 C CA . ASP B 1 123 ? -1.852 -39.219 -16.938 1 92.5 123 ASP B CA 1
ATOM 3263 C C . ASP B 1 123 ? -0.411 -38.75 -17.141 1 92.5 123 ASP B C 1
ATOM 3265 O O . ASP B 1 123 ? 0.472 -39.562 -17.453 1 92.5 123 ASP B O 1
ATOM 3269 N N . ALA B 1 124 ? -0.216 -37.5 -17.031 1 95.06 124 ALA B N 1
ATOM 3270 C CA . ALA B 1 124 ? 1.145 -36.969 -17.109 1 95.06 124 ALA B CA 1
ATOM 3271 C C . ALA B 1 124 ? 2.061 -37.656 -16.109 1 95.06 124 ALA B C 1
ATOM 3273 O O . ALA B 1 124 ? 1.69 -37.844 -14.953 1 95.06 124 ALA B O 1
ATOM 3274 N N . ARG B 1 125 ? 3.301 -37.969 -16.531 1 96.88 125 ARG B N 1
ATOM 3275 C CA . ARG B 1 125 ? 4.18 -38.781 -15.672 1 96.88 125 ARG B CA 1
ATOM 3276 C C . ARG B 1 125 ? 5.539 -38.094 -15.508 1 96.88 125 ARG B C 1
ATOM 3278 O O . ARG B 1 125 ? 6.258 -38.375 -14.547 1 96.88 125 ARG B O 1
ATOM 3285 N N . VAL B 1 126 ? 5.871 -37.25 -16.438 1 98.5 126 VAL B N 1
ATOM 3286 C CA . VAL B 1 126 ? 7.191 -36.625 -16.406 1 98.5 126 VAL B CA 1
ATOM 3287 C C . VAL B 1 126 ? 7.047 -35.125 -16.203 1 98.5 126 VAL B C 1
ATOM 3289 O O . VAL B 1 126 ? 6.414 -34.438 -17.031 1 98.5 126 VAL B O 1
ATOM 3292 N N . LEU B 1 127 ? 7.633 -34.625 -15.148 1 98.75 127 LEU B N 1
ATOM 3293 C CA . LEU B 1 127 ? 7.691 -33.188 -14.883 1 98.75 127 LEU B CA 1
ATOM 3294 C C . LEU B 1 127 ? 9.062 -32.625 -15.242 1 98.75 127 LEU B C 1
ATOM 3296 O O . LEU B 1 127 ? 10.086 -33.125 -14.766 1 98.75 127 LEU B O 1
ATOM 3300 N N . GLY B 1 128 ? 9.094 -31.703 -16.125 1 98.88 128 GLY B N 1
ATOM 3301 C CA . GLY B 1 128 ? 10.305 -30.953 -16.422 1 98.88 128 GLY B CA 1
ATOM 3302 C C . GLY B 1 128 ? 10.312 -29.578 -15.789 1 98.88 128 GLY B C 1
ATOM 3303 O O . GLY B 1 128 ? 9.297 -28.875 -15.773 1 98.88 128 GLY B O 1
ATOM 3304 N N . ILE B 1 129 ? 11.445 -29.172 -15.266 1 98.81 129 ILE B N 1
ATOM 3305 C CA . ILE B 1 129 ? 11.586 -27.844 -14.664 1 98.81 129 ILE B CA 1
ATOM 3306 C C . ILE B 1 129 ? 12.852 -27.172 -15.195 1 98.81 129 ILE B C 1
ATOM 3308 O O . ILE B 1 129 ? 13.945 -27.719 -15.094 1 98.81 129 ILE B O 1
ATOM 3312 N N . LEU B 1 130 ? 12.664 -26.078 -15.828 1 98.75 130 LEU B N 1
ATOM 3313 C CA . LEU B 1 130 ? 13.781 -25.203 -16.172 1 98.75 130 LEU B CA 1
ATOM 3314 C C . LEU B 1 130 ? 13.898 -24.062 -15.172 1 98.75 130 LEU B C 1
ATOM 3316 O O . LEU B 1 130 ? 13.039 -23.172 -15.141 1 98.75 130 LEU B O 1
ATOM 3320 N N . GLY B 1 131 ? 14.984 -24.047 -14.391 1 98.06 131 GLY B N 1
ATOM 3321 C CA . GLY B 1 131 ? 15.172 -23.141 -13.273 1 98.06 131 GLY B CA 1
ATOM 3322 C C . GLY B 1 131 ? 15.266 -23.844 -11.938 1 98.06 131 GLY B C 1
ATOM 3323 O O . GLY B 1 131 ? 14.617 -24.875 -11.727 1 98.06 131 GLY B O 1
ATOM 3324 N N . SER B 1 132 ? 16.047 -23.328 -11.031 1 96.75 132 SER B N 1
ATOM 3325 C CA . SER B 1 132 ? 16.25 -23.938 -9.719 1 96.75 132 SER B CA 1
ATOM 3326 C C . SER B 1 132 ? 16.188 -22.891 -8.609 1 96.75 132 SER B C 1
ATOM 3328 O O . SER B 1 132 ? 16.828 -23.047 -7.57 1 96.75 132 SER B O 1
ATOM 3330 N N . GLY B 1 133 ? 15.516 -21.781 -8.867 1 92.06 133 GLY B N 1
ATOM 3331 C CA . GLY B 1 133 ? 15.414 -20.703 -7.902 1 92.06 133 GLY B CA 1
ATOM 3332 C C . GLY B 1 133 ? 14.219 -20.844 -6.984 1 92.06 133 GLY B C 1
ATOM 3333 O O . GLY B 1 133 ? 13.664 -21.922 -6.832 1 92.06 133 GLY B O 1
ATOM 3334 N N . TYR B 1 134 ? 13.93 -19.734 -6.395 1 87.75 134 TYR B N 1
ATOM 3335 C CA . TYR B 1 134 ? 12.906 -19.609 -5.363 1 87.75 134 TYR B CA 1
ATOM 3336 C C . TYR B 1 134 ? 11.531 -19.969 -5.918 1 87.75 134 TYR B C 1
ATOM 3338 O O . TYR B 1 134 ? 10.797 -20.766 -5.312 1 87.75 134 TYR B O 1
ATOM 3346 N N . GLN B 1 135 ? 11.188 -19.531 -7.07 1 93.56 135 GLN B N 1
ATOM 3347 C CA . GLN B 1 135 ? 9.898 -19.812 -7.691 1 93.56 135 GLN B CA 1
ATOM 3348 C C . GLN B 1 135 ? 9.805 -21.281 -8.133 1 93.56 135 GLN B C 1
ATOM 3350 O O . GLN B 1 135 ? 8.742 -21.906 -8.016 1 93.56 135 GLN B O 1
ATOM 3355 N N . ALA B 1 136 ? 10.891 -21.812 -8.602 1 97.06 136 ALA B N 1
ATOM 3356 C CA . ALA B 1 136 ? 10.898 -23.203 -9.055 1 97.06 136 ALA B CA 1
ATOM 3357 C C . ALA B 1 136 ? 10.477 -24.141 -7.93 1 97.06 136 ALA B C 1
ATOM 3359 O O . ALA B 1 136 ? 9.75 -25.109 -8.164 1 97.06 136 ALA B O 1
ATOM 3360 N N . ARG B 1 137 ? 10.852 -23.828 -6.766 1 96.12 137 ARG B N 1
ATOM 3361 C CA . ARG B 1 137 ? 10.562 -24.688 -5.621 1 96.12 137 ARG B CA 1
ATOM 3362 C C . ARG B 1 137 ? 9.07 -24.734 -5.34 1 96.12 137 ARG B C 1
ATOM 3364 O O . ARG B 1 137 ? 8.5 -25.828 -5.164 1 96.12 137 ARG B O 1
ATOM 3371 N N . THR B 1 138 ? 8.43 -23.594 -5.293 1 97.38 138 THR B N 1
ATOM 3372 C CA . THR B 1 138 ? 6.996 -23.578 -5 1 97.38 138 THR B CA 1
ATOM 3373 C C . THR B 1 138 ? 6.199 -24.156 -6.164 1 97.38 138 THR B C 1
ATOM 3375 O O . THR B 1 138 ? 5.16 -24.781 -5.957 1 97.38 138 THR B O 1
ATOM 3378 N N . GLN B 1 139 ? 6.68 -23.984 -7.367 1 98.38 139 GLN B N 1
ATOM 3379 C CA . GLN B 1 139 ? 6.035 -24.594 -8.531 1 98.38 139 GLN B CA 1
ATOM 3380 C C . GLN B 1 139 ? 6.117 -26.109 -8.469 1 98.38 139 GLN B C 1
ATOM 3382 O O . GLN B 1 139 ? 5.152 -26.812 -8.797 1 98.38 139 GLN B O 1
ATOM 3387 N N . LEU B 1 140 ? 7.262 -26.578 -8.055 1 98.56 140 LEU B N 1
ATOM 3388 C CA . LEU B 1 140 ? 7.441 -28.016 -7.879 1 98.56 140 LEU B CA 1
ATOM 3389 C C . LEU B 1 140 ? 6.465 -28.578 -6.848 1 98.56 140 LEU B C 1
ATOM 3391 O O . LEU B 1 140 ? 5.754 -29.547 -7.117 1 98.56 140 LEU B O 1
ATOM 3395 N N . GLU B 1 141 ? 6.43 -27.922 -5.742 1 98.12 141 GLU B N 1
ATOM 3396 C CA . GLU B 1 141 ? 5.527 -28.359 -4.676 1 98.12 141 GLU B CA 1
ATOM 3397 C C . GLU B 1 141 ? 4.078 -28.391 -5.156 1 98.12 141 GLU B C 1
ATOM 3399 O O . GLU B 1 141 ? 3.34 -29.328 -4.863 1 98.12 141 GLU B O 1
ATOM 3404 N N . ALA B 1 142 ? 3.736 -27.391 -5.891 1 98.75 142 ALA B N 1
ATOM 3405 C CA . ALA B 1 142 ? 2.367 -27.281 -6.387 1 98.75 142 ALA B CA 1
ATOM 3406 C C . ALA B 1 142 ? 2.059 -28.375 -7.402 1 98.75 142 ALA B C 1
ATOM 3408 O O . ALA B 1 142 ? 1.01 -29.031 -7.328 1 98.75 142 ALA B O 1
ATOM 3409 N N . ALA B 1 143 ? 2.949 -28.625 -8.336 1 98.62 143 ALA B N 1
ATOM 3410 C CA . ALA B 1 143 ? 2.738 -29.656 -9.344 1 98.62 143 ALA B CA 1
ATOM 3411 C C . ALA B 1 143 ? 2.58 -31.031 -8.688 1 98.62 143 ALA B C 1
ATOM 3413 O O . ALA B 1 143 ? 1.684 -31.797 -9.047 1 98.62 143 ALA B O 1
ATOM 3414 N N . LEU B 1 144 ? 3.412 -31.297 -7.672 1 98.31 144 LEU B N 1
ATOM 3415 C CA . LEU B 1 144 ? 3.385 -32.562 -6.973 1 98.31 144 LEU B CA 1
ATOM 3416 C C . LEU B 1 144 ? 2.08 -32.75 -6.199 1 98.31 144 LEU B C 1
ATOM 3418 O O . LEU B 1 144 ? 1.675 -33.875 -5.895 1 98.31 144 LEU B O 1
ATOM 3422 N N . SER B 1 145 ? 1.441 -31.672 -5.879 1 98.12 145 SER B N 1
ATOM 3423 C CA . SER B 1 145 ? 0.212 -31.703 -5.09 1 98.12 145 SER B CA 1
ATOM 3424 C C . SER B 1 145 ? -0.99 -32.062 -5.957 1 98.12 145 SER B C 1
ATOM 3426 O O . SER B 1 145 ? -2.051 -32.406 -5.441 1 98.12 145 SER B O 1
ATOM 3428 N N . VAL B 1 146 ? -0.823 -32 -7.34 1 97.69 146 VAL B N 1
ATOM 3429 C CA . VAL B 1 146 ? -2.033 -32.125 -8.148 1 97.69 146 VAL B CA 1
ATOM 3430 C C . VAL B 1 146 ? -1.865 -33.219 -9.18 1 97.69 146 VAL B C 1
ATOM 3432 O O . VAL B 1 146 ? -2.838 -33.656 -9.805 1 97.69 146 VAL B O 1
ATOM 3435 N N . ARG B 1 147 ? -0.633 -33.688 -9.391 1 97.19 147 ARG B N 1
ATOM 3436 C CA . ARG B 1 147 ? -0.358 -34.812 -10.289 1 97.19 147 ARG B CA 1
ATOM 3437 C C . ARG B 1 147 ? 0.641 -35.781 -9.664 1 97.19 147 ARG B C 1
ATOM 3439 O O . ARG B 1 147 ? 1.464 -35.406 -8.836 1 97.19 147 ARG B O 1
ATOM 3446 N N . SER B 1 148 ? 0.554 -37 -10.117 1 97.06 148 SER B N 1
ATOM 3447 C CA . SER B 1 148 ? 1.496 -38.031 -9.688 1 97.06 148 SER B CA 1
ATOM 3448 C C . SER B 1 148 ? 2.566 -38.281 -10.75 1 97.06 148 SER B C 1
ATOM 3450 O O . SER B 1 148 ? 2.32 -38.969 -11.742 1 97.06 148 SER B O 1
ATOM 3452 N N . PHE B 1 149 ? 3.73 -37.781 -10.523 1 98.19 149 PHE B N 1
ATOM 3453 C CA . PHE B 1 149 ? 4.836 -37.938 -11.461 1 98.19 149 PHE B CA 1
ATOM 3454 C C . PHE B 1 149 ? 5.727 -39.125 -11.055 1 98.19 149 PHE B C 1
ATOM 3456 O O . PHE B 1 149 ? 5.949 -39.344 -9.867 1 98.19 149 PHE B O 1
ATOM 3463 N N . SER B 1 150 ? 6.23 -39.812 -12.016 1 98.44 150 SER B N 1
ATOM 3464 C CA . SER B 1 150 ? 7.199 -40.875 -11.758 1 98.44 150 SER B CA 1
ATOM 3465 C C . SER B 1 150 ? 8.625 -40.375 -11.961 1 98.44 150 SER B C 1
ATOM 3467 O O . SER B 1 150 ? 9.57 -40.969 -11.445 1 98.44 150 SER B O 1
ATOM 3469 N N . GLU B 1 151 ? 8.703 -39.281 -12.766 1 98.69 151 GLU B N 1
ATOM 3470 C CA . GLU B 1 151 ? 10.008 -38.75 -13.094 1 98.69 151 GLU B CA 1
ATOM 3471 C C . GLU B 1 151 ? 9.984 -37.219 -13.109 1 98.69 151 GLU B C 1
ATOM 3473 O O . GLU B 1 151 ? 9.016 -36.625 -13.578 1 98.69 151 GLU B O 1
ATOM 3478 N N . ILE B 1 152 ? 11.062 -36.656 -12.539 1 98.81 152 ILE B N 1
ATOM 3479 C CA . ILE B 1 152 ? 11.258 -35.219 -12.547 1 98.81 152 ILE B CA 1
ATOM 3480 C C . ILE B 1 152 ? 12.633 -34.875 -13.117 1 98.81 152 ILE B C 1
ATOM 3482 O O . ILE B 1 152 ? 13.641 -35.406 -12.664 1 98.81 152 ILE B O 1
ATOM 3486 N N . ARG B 1 153 ? 12.672 -34.062 -14.117 1 98.81 153 ARG B N 1
ATOM 3487 C CA . ARG B 1 153 ? 13.914 -33.625 -14.727 1 98.81 153 ARG B CA 1
ATOM 3488 C C . ARG B 1 153 ? 14.094 -32.125 -14.547 1 98.81 153 ARG B C 1
ATOM 3490 O O . ARG B 1 153 ? 13.164 -31.344 -14.797 1 98.81 153 ARG B O 1
ATOM 3497 N N . VAL B 1 154 ? 15.258 -31.719 -14.102 1 98.69 154 VAL B N 1
ATOM 3498 C CA . VAL B 1 154 ? 15.5 -30.312 -13.828 1 98.69 154 VAL B CA 1
ATOM 3499 C C . VAL B 1 154 ? 16.781 -29.859 -14.516 1 98.69 154 VAL B C 1
ATOM 3501 O O . VAL B 1 154 ? 17.734 -30.641 -14.625 1 98.69 154 VAL B O 1
ATOM 3504 N N . HIS B 1 155 ? 16.734 -28.656 -14.992 1 98.62 155 HIS B N 1
ATOM 3505 C CA . HIS B 1 155 ? 17.953 -28.031 -15.508 1 98.62 155 HIS B CA 1
ATOM 3506 C C . HIS B 1 155 ? 18 -26.547 -15.164 1 98.62 155 HIS B C 1
ATOM 3508 O O . HIS B 1 155 ? 16.969 -25.859 -15.227 1 98.62 155 HIS B O 1
ATOM 3514 N N . SER B 1 156 ? 19.094 -26.078 -14.789 1 98 156 SER B N 1
ATOM 3515 C CA . SER B 1 156 ? 19.391 -24.656 -14.68 1 98 156 SER B CA 1
ATOM 3516 C C . SER B 1 156 ? 20.844 -24.359 -15.047 1 98 156 SER B C 1
ATOM 3518 O O . SER B 1 156 ? 21.656 -25.281 -15.18 1 98 156 SER B O 1
ATOM 3520 N N . ARG B 1 157 ? 21.234 -23.141 -15.211 1 94.25 157 ARG B N 1
ATOM 3521 C CA . ARG B 1 157 ? 22.547 -22.734 -15.68 1 94.25 157 ARG B CA 1
ATOM 3522 C C . ARG B 1 157 ? 23.625 -23.109 -14.672 1 94.25 157 ARG B C 1
ATOM 3524 O O . ARG B 1 157 ? 24.703 -23.578 -15.055 1 94.25 157 ARG B O 1
ATOM 3531 N N . SER B 1 158 ? 23.312 -22.953 -13.391 1 95.62 158 SER B N 1
ATOM 3532 C CA . SER B 1 158 ? 24.281 -23.328 -12.359 1 95.62 158 SER B CA 1
ATOM 3533 C C . SER B 1 158 ? 24.188 -24.797 -12.016 1 95.62 158 SER B C 1
ATOM 3535 O O . SER B 1 158 ? 23.203 -25.25 -11.422 1 95.62 158 SER B O 1
ATOM 3537 N N . VAL B 1 159 ? 25.266 -25.484 -12.195 1 96.25 159 VAL B N 1
ATOM 3538 C CA . VAL B 1 159 ? 25.312 -26.922 -11.961 1 96.25 159 VAL B CA 1
ATOM 3539 C C . VAL B 1 159 ? 25.094 -27.203 -10.477 1 96.25 159 VAL B C 1
ATOM 3541 O O . VAL B 1 159 ? 24.328 -28.109 -10.117 1 96.25 159 VAL B O 1
ATOM 3544 N N . GLU B 1 160 ? 25.719 -26.406 -9.703 1 97.25 160 GLU B N 1
ATOM 3545 C CA . GLU B 1 160 ? 25.625 -26.594 -8.266 1 97.25 160 GLU B CA 1
ATOM 3546 C C . GLU B 1 160 ? 24.203 -26.344 -7.762 1 97.25 160 GLU B C 1
ATOM 3548 O O . GLU B 1 160 ? 23.656 -27.141 -6.984 1 97.25 160 GLU B O 1
ATOM 3553 N N . ARG B 1 161 ? 23.594 -25.297 -8.219 1 95.88 161 ARG B N 1
ATOM 3554 C CA . ARG B 1 161 ? 22.234 -24.969 -7.801 1 95.88 161 ARG B CA 1
ATOM 3555 C C . ARG B 1 161 ? 21.234 -26 -8.32 1 95.88 161 ARG B C 1
ATOM 3557 O O . ARG B 1 161 ? 20.281 -26.359 -7.633 1 95.88 161 ARG B O 1
ATOM 3564 N N . CYS B 1 162 ? 21.484 -26.453 -9.539 1 97.75 162 CYS B N 1
ATOM 3565 C CA . CYS B 1 162 ? 20.641 -27.469 -10.133 1 97.75 162 CYS B CA 1
ATOM 3566 C C . CYS B 1 162 ? 20.672 -28.766 -9.328 1 97.75 162 CYS B C 1
ATOM 3568 O O . CYS B 1 162 ? 19.625 -29.328 -9.008 1 97.75 162 CYS B O 1
ATOM 3570 N N . ALA B 1 163 ? 21.859 -29.156 -8.945 1 98 163 ALA B N 1
ATOM 3571 C CA . ALA B 1 163 ? 22.047 -30.375 -8.164 1 98 163 ALA B CA 1
ATOM 3572 C C . ALA B 1 163 ? 21.406 -30.25 -6.789 1 98 163 ALA B C 1
ATOM 3574 O O . ALA B 1 163 ? 20.766 -31.188 -6.301 1 98 163 ALA B O 1
ATOM 3575 N N . ALA B 1 164 ? 21.625 -29.141 -6.203 1 97.81 164 ALA B N 1
ATOM 3576 C CA . ALA B 1 164 ? 21.047 -28.891 -4.887 1 97.81 164 ALA B CA 1
ATOM 3577 C C . ALA B 1 164 ? 19.516 -28.953 -4.945 1 97.81 164 ALA B C 1
ATOM 3579 O O . ALA B 1 164 ? 18.875 -29.516 -4.066 1 97.81 164 ALA B O 1
ATOM 3580 N N . PHE B 1 165 ? 19.016 -28.344 -5.922 1 97.81 165 PHE B N 1
ATOM 3581 C CA . PHE B 1 165 ? 17.578 -28.359 -6.121 1 97.81 165 PHE B CA 1
ATOM 3582 C C . PHE B 1 165 ? 17.062 -29.781 -6.293 1 97.81 165 PHE B C 1
ATOM 3584 O O . PHE B 1 165 ? 16.078 -30.172 -5.676 1 97.81 165 PHE B O 1
ATOM 3591 N N . ALA B 1 166 ? 17.688 -30.516 -7.152 1 98.25 166 ALA B N 1
ATOM 3592 C CA . ALA B 1 166 ? 17.281 -31.906 -7.402 1 98.25 166 ALA B CA 1
ATOM 3593 C C . ALA B 1 166 ? 17.312 -32.719 -6.117 1 98.25 166 ALA B C 1
ATOM 3595 O O . ALA B 1 166 ? 16.422 -33.531 -5.867 1 98.25 166 ALA B O 1
ATOM 3596 N N . LYS B 1 167 ? 18.344 -32.531 -5.344 1 97.81 167 LYS B N 1
ATOM 3597 C CA . LYS B 1 167 ? 18.453 -33.219 -4.07 1 97.81 167 LYS B CA 1
ATOM 3598 C C . LYS B 1 167 ? 17.297 -32.875 -3.141 1 97.81 167 LYS B C 1
ATOM 3600 O O . LYS B 1 167 ? 16.703 -33.75 -2.523 1 97.81 167 LYS B O 1
ATOM 3605 N N . GLN B 1 168 ? 17 -31.656 -3.084 1 96.81 168 GLN B N 1
ATOM 3606 C CA . GLN B 1 168 ? 15.883 -31.219 -2.254 1 96.81 168 GLN B CA 1
ATOM 3607 C C . GLN B 1 168 ? 14.562 -31.781 -2.766 1 96.81 168 GLN B C 1
ATOM 3609 O O . GLN B 1 168 ? 13.711 -32.219 -1.977 1 96.81 168 GLN B O 1
ATOM 3614 N N . ALA B 1 169 ? 14.414 -31.688 -4.035 1 97.19 169 ALA B N 1
ATOM 3615 C CA . ALA B 1 169 ? 13.203 -32.219 -4.656 1 97.19 169 ALA B CA 1
ATOM 3616 C C . ALA B 1 169 ? 13.016 -33.688 -4.34 1 97.19 169 ALA B C 1
ATOM 3618 O O . ALA B 1 169 ? 11.898 -34.156 -4.105 1 97.19 169 ALA B O 1
ATOM 3619 N N . SER B 1 170 ? 14.102 -34.438 -4.301 1 97.5 170 SER B N 1
ATOM 3620 C CA . SER B 1 170 ? 14.047 -35.875 -4.07 1 97.5 170 SER B CA 1
ATOM 3621 C C . SER B 1 170 ? 13.492 -36.188 -2.688 1 97.5 170 SER B C 1
ATOM 3623 O O . SER B 1 170 ? 12.914 -37.25 -2.475 1 97.5 170 SER B O 1
ATOM 3625 N N . LYS B 1 171 ? 13.578 -35.281 -1.813 1 96.69 171 LYS B N 1
ATOM 3626 C CA . LYS B 1 171 ? 13.086 -35.469 -0.453 1 96.69 171 LYS B CA 1
ATOM 3627 C C . LYS B 1 171 ? 11.578 -35.25 -0.378 1 96.69 171 LYS B C 1
ATOM 3629 O O . LYS B 1 171 ? 10.938 -35.656 0.607 1 96.69 171 LYS B O 1
ATOM 3634 N N . MET B 1 172 ? 10.992 -34.719 -1.416 1 94.94 172 MET B N 1
ATOM 3635 C CA . MET B 1 172 ? 9.578 -34.344 -1.4 1 94.94 172 MET B CA 1
ATOM 3636 C C . MET B 1 172 ? 8.727 -35.406 -2.105 1 94.94 172 MET B C 1
ATOM 3638 O O . MET B 1 172 ? 7.496 -35.312 -2.094 1 94.94 172 MET B O 1
ATOM 3642 N N . THR B 1 173 ? 9.398 -36.312 -2.738 1 96.81 173 THR B N 1
ATOM 3643 C CA . THR B 1 173 ? 8.648 -37.219 -3.609 1 96.81 173 THR B CA 1
ATOM 3644 C C . THR B 1 173 ? 9.344 -38.562 -3.73 1 96.81 173 THR B C 1
ATOM 3646 O O . THR B 1 173 ? 10.516 -38.719 -3.383 1 96.81 173 THR B O 1
ATOM 3649 N N . THR B 1 174 ? 8.586 -39.5 -4.223 1 96.94 174 THR B N 1
ATOM 3650 C CA . THR B 1 174 ? 9.141 -40.812 -4.508 1 96.94 174 THR B CA 1
ATOM 3651 C C . THR B 1 174 ? 9.555 -40.938 -5.977 1 96.94 174 THR B C 1
ATOM 3653 O O . THR B 1 174 ? 10.172 -41.906 -6.383 1 96.94 174 THR B O 1
ATOM 3656 N N . ALA B 1 175 ? 9.258 -39.938 -6.75 1 97.94 175 ALA B N 1
ATOM 3657 C CA . ALA B 1 175 ? 9.664 -39.906 -8.156 1 97.94 175 ALA B CA 1
ATOM 3658 C C . ALA B 1 175 ? 11.18 -39.875 -8.289 1 97.94 175 ALA B C 1
ATOM 3660 O O . ALA B 1 175 ? 11.883 -39.438 -7.387 1 97.94 175 ALA B O 1
ATOM 3661 N N . THR B 1 176 ? 11.664 -40.406 -9.414 1 98.31 176 THR B N 1
ATOM 3662 C CA . THR B 1 176 ? 13.07 -40.219 -9.734 1 98.31 176 THR B CA 1
ATOM 3663 C C . THR B 1 176 ? 13.344 -38.781 -10.141 1 98.31 176 THR B C 1
ATOM 3665 O O . THR B 1 176 ? 12.68 -38.219 -11.031 1 98.31 176 THR B O 1
ATOM 3668 N N . VAL B 1 177 ? 14.273 -38.188 -9.477 1 98.56 177 VAL B N 1
ATOM 3669 C CA . VAL B 1 177 ? 14.617 -36.812 -9.781 1 98.56 177 VAL B CA 1
ATOM 3670 C C . VAL B 1 177 ? 16.016 -36.75 -10.391 1 98.56 177 VAL B C 1
ATOM 3672 O O . VAL B 1 177 ? 16.969 -37.281 -9.82 1 98.56 177 VAL B O 1
ATOM 3675 N N . GLN B 1 178 ? 16.141 -36.062 -11.5 1 98.06 178 GLN B N 1
ATOM 3676 C CA . GLN B 1 178 ? 17.422 -36 -12.195 1 98.06 178 GLN B CA 1
ATOM 3677 C C . GLN B 1 178 ? 17.797 -34.562 -12.531 1 98.06 178 GLN B C 1
ATOM 3679 O O . GLN B 1 178 ? 17 -33.844 -13.117 1 98.06 178 GLN B O 1
ATOM 3684 N N . ALA B 1 179 ? 18.969 -34.156 -12.133 1 98.5 179 ALA B N 1
ATOM 3685 C CA . ALA B 1 179 ? 19.578 -32.938 -12.656 1 98.5 179 ALA B CA 1
ATOM 3686 C C . ALA B 1 179 ? 20.172 -33.156 -14.047 1 98.5 179 ALA B C 1
ATOM 3688 O O . ALA B 1 179 ? 21.156 -33.906 -14.203 1 98.5 179 ALA B O 1
ATOM 3689 N N . CYS B 1 180 ? 19.609 -32.531 -15.008 1 98.44 180 CYS B N 1
ATOM 3690 C CA . CYS B 1 180 ? 20 -32.781 -16.391 1 98.44 180 CYS B CA 1
ATOM 3691 C C . CYS B 1 180 ? 21.109 -31.844 -16.828 1 98.44 180 CYS B C 1
ATOM 3693 O O . CYS B 1 180 ? 21.281 -30.766 -16.234 1 98.44 180 CYS B O 1
ATOM 3695 N N . ARG B 1 181 ? 21.797 -32.156 -17.891 1 96.94 181 ARG B N 1
ATOM 3696 C CA . ARG B 1 181 ? 22.938 -31.391 -18.359 1 96.94 181 ARG B CA 1
ATOM 3697 C C . ARG B 1 181 ? 22.516 -30.297 -19.328 1 96.94 181 ARG B C 1
ATOM 3699 O O . ARG B 1 181 ? 23.266 -29.359 -19.578 1 96.94 181 ARG B O 1
ATOM 3706 N N . SER B 1 182 ? 21.312 -30.5 -19.875 1 97.88 182 SER B N 1
ATOM 3707 C CA . SER B 1 182 ? 20.828 -29.516 -20.828 1 97.88 182 SER B CA 1
ATOM 3708 C C . SER B 1 182 ? 19.328 -29.312 -20.719 1 97.88 182 SER B C 1
ATOM 3710 O O . SER B 1 182 ? 18.609 -30.203 -20.25 1 97.88 182 SER B O 1
ATOM 3712 N N . ALA B 1 183 ? 18.938 -28.172 -21.203 1 98.56 183 ALA B N 1
ATOM 3713 C CA . ALA B 1 183 ? 17.5 -27.891 -21.266 1 98.56 183 ALA B CA 1
ATOM 3714 C C . ALA B 1 183 ? 16.781 -28.859 -22.188 1 98.56 183 ALA B C 1
ATOM 3716 O O . ALA B 1 183 ? 15.641 -29.25 -21.938 1 98.56 183 ALA B O 1
ATOM 3717 N N . ARG B 1 184 ? 17.438 -29.266 -23.219 1 98.56 184 ARG B N 1
ATOM 3718 C CA . ARG B 1 184 ? 16.844 -30.156 -24.219 1 98.56 184 ARG B CA 1
ATOM 3719 C C . ARG B 1 184 ? 16.438 -31.484 -23.594 1 98.56 184 ARG B C 1
ATOM 3721 O O . ARG B 1 184 ? 15.344 -32 -23.859 1 98.56 184 ARG B O 1
ATOM 3728 N N . GLU B 1 185 ? 17.266 -32 -22.734 1 98.44 185 GLU B N 1
ATOM 3729 C CA . GLU B 1 185 ? 16.969 -33.25 -22.047 1 98.44 185 GLU B CA 1
ATOM 3730 C C . GLU B 1 185 ? 15.688 -33.156 -21.219 1 98.44 185 GLU B C 1
ATOM 3732 O O . GLU B 1 185 ? 14.945 -34.125 -21.094 1 98.44 185 GLU B O 1
ATOM 3737 N N . VAL B 1 186 ? 15.422 -32 -20.703 1 98.75 186 VAL B N 1
ATOM 3738 C CA . VAL B 1 186 ? 14.242 -31.766 -19.875 1 98.75 186 VAL B CA 1
ATOM 3739 C C . VAL B 1 186 ? 13.016 -31.609 -20.766 1 98.75 186 VAL B C 1
ATOM 3741 O O . VAL B 1 186 ? 12.008 -32.281 -20.562 1 98.75 186 VAL B O 1
ATOM 3744 N N . VAL B 1 187 ? 13.141 -30.781 -21.781 1 98.75 187 VAL B N 1
ATOM 3745 C CA . VAL B 1 187 ? 12 -30.359 -22.594 1 98.75 187 VAL B CA 1
ATOM 3746 C C . VAL B 1 187 ? 11.5 -31.531 -23.438 1 98.75 187 VAL B C 1
ATOM 3748 O O 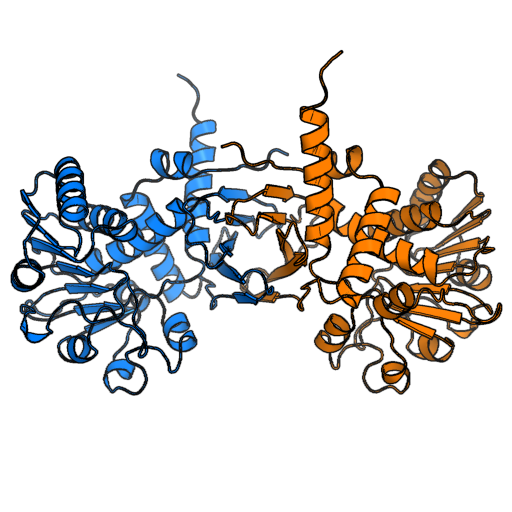. VAL B 1 187 ? 10.297 -31.766 -23.531 1 98.75 187 VAL B O 1
ATOM 3751 N N . GLU B 1 188 ? 12.359 -32.344 -23.922 1 98.38 188 GLU B N 1
ATOM 3752 C CA . GLU B 1 188 ? 12 -33.438 -24.828 1 98.38 188 GLU B CA 1
ATOM 3753 C C . GLU B 1 188 ? 11.281 -34.562 -24.078 1 98.38 188 GLU B C 1
ATOM 3755 O O . GLU B 1 188 ? 10.609 -35.406 -24.703 1 98.38 188 GLU B O 1
ATOM 3760 N N . ALA B 1 189 ? 11.367 -34.562 -22.812 1 97.94 189 ALA B N 1
ATOM 3761 C CA . ALA B 1 189 ? 10.797 -35.688 -22.047 1 97.94 189 ALA B CA 1
ATOM 3762 C C . ALA B 1 189 ? 9.539 -35.219 -21.297 1 97.94 189 ALA B C 1
ATOM 3764 O O . ALA B 1 189 ? 8.781 -36.062 -20.812 1 97.94 189 ALA B O 1
ATOM 3765 N N . ALA B 1 190 ? 9.258 -34.031 -21.219 1 98.31 190 ALA B N 1
ATOM 3766 C CA . ALA B 1 190 ? 8.312 -33.469 -20.25 1 98.31 190 ALA B CA 1
ATOM 3767 C C . ALA B 1 190 ? 6.871 -33.656 -20.75 1 98.31 190 ALA B C 1
ATOM 3769 O O . ALA B 1 190 ? 6.562 -33.312 -21.891 1 98.31 190 ALA B O 1
ATOM 3770 N N . ASP B 1 191 ? 5.977 -34.156 -19.844 1 97.56 191 ASP B N 1
ATOM 3771 C CA . ASP B 1 191 ? 4.531 -34.062 -20.031 1 97.56 191 ASP B CA 1
ATOM 3772 C C . ASP B 1 191 ? 4.012 -32.719 -19.531 1 97.56 191 ASP B C 1
ATOM 3774 O O . ASP B 1 191 ? 3.045 -32.156 -20.062 1 97.56 191 ASP B O 1
ATOM 3778 N N . VAL B 1 192 ? 4.613 -32.281 -18.484 1 98.31 192 VAL B N 1
ATOM 3779 C CA . VAL B 1 192 ? 4.418 -30.953 -17.922 1 98.31 192 VAL B CA 1
ATOM 3780 C C . VAL B 1 192 ? 5.762 -30.234 -17.797 1 98.31 192 VAL B C 1
ATOM 3782 O O . VAL B 1 192 ? 6.727 -30.781 -17.266 1 98.31 192 VAL B O 1
ATOM 3785 N N . LEU B 1 193 ? 5.809 -29.047 -18.344 1 98.81 193 LEU B N 1
ATOM 3786 C CA . LEU B 1 193 ? 7.035 -28.266 -18.344 1 98.81 193 LEU B CA 1
ATOM 3787 C C . LEU B 1 193 ? 6.832 -26.953 -17.594 1 98.81 193 LEU B C 1
ATOM 3789 O O . LEU B 1 193 ? 5.949 -26.156 -17.922 1 98.81 193 LEU B O 1
ATOM 3793 N N . ILE B 1 194 ? 7.656 -26.734 -16.562 1 98.81 194 ILE B N 1
ATOM 3794 C CA . ILE B 1 194 ? 7.645 -25.484 -15.805 1 98.81 194 ILE B CA 1
ATOM 3795 C C . ILE B 1 194 ? 8.898 -24.672 -16.125 1 98.81 194 ILE B C 1
ATOM 3797 O O . ILE B 1 194 ? 10.016 -25.141 -15.953 1 98.81 194 ILE B O 1
ATOM 3801 N N . CYS B 1 195 ? 8.664 -23.516 -16.594 1 98.56 195 CYS B N 1
ATOM 3802 C CA . CYS B 1 195 ? 9.758 -22.578 -16.828 1 98.56 195 CYS B CA 1
ATOM 3803 C C . CYS B 1 195 ? 9.75 -21.469 -15.789 1 98.56 195 CYS B C 1
ATOM 3805 O O . CYS B 1 195 ? 8.891 -20.594 -15.812 1 98.56 195 CYS B O 1
ATOM 3807 N N . ALA B 1 196 ? 10.68 -21.484 -14.93 1 97.38 196 ALA B N 1
ATOM 3808 C CA . ALA B 1 196 ? 10.797 -20.516 -13.836 1 97.38 196 ALA B CA 1
ATOM 3809 C C . ALA B 1 196 ? 12.219 -19.969 -13.75 1 97.38 196 ALA B C 1
ATOM 3811 O O . ALA B 1 196 ? 12.891 -20.109 -12.727 1 97.38 196 ALA B O 1
ATOM 3812 N N . THR B 1 197 ? 12.617 -19.281 -14.789 1 96.12 197 THR B N 1
ATOM 3813 C CA . THR B 1 197 ? 13.953 -18.703 -14.844 1 96.12 197 THR B CA 1
ATOM 3814 C C . THR B 1 197 ? 13.883 -17.172 -14.867 1 96.12 197 THR B C 1
ATOM 3816 O O . THR B 1 197 ? 12.805 -16.594 -15.039 1 96.12 197 THR B O 1
ATOM 3819 N N . ALA B 1 198 ? 15.023 -16.562 -14.625 1 92.75 198 ALA B N 1
ATOM 3820 C CA . ALA B 1 198 ? 15.125 -15.102 -14.719 1 92.75 198 ALA B CA 1
ATOM 3821 C C . ALA B 1 198 ? 15.68 -14.688 -16.078 1 92.75 198 ALA B C 1
ATOM 3823 O O . ALA B 1 198 ? 16.031 -13.516 -16.281 1 92.75 198 ALA B O 1
ATOM 3824 N N . SER B 1 199 ? 15.727 -15.594 -17.016 1 94.88 199 SER B N 1
ATOM 3825 C CA . SER B 1 199 ? 16.391 -15.336 -18.281 1 94.88 199 SER B CA 1
ATOM 3826 C C . SER B 1 199 ? 15.602 -14.352 -19.141 1 94.88 199 SER B C 1
ATOM 3828 O O . SER B 1 199 ? 14.375 -14.461 -19.25 1 94.88 199 SER B O 1
ATOM 3830 N N . GLY B 1 200 ? 16.328 -13.484 -19.719 1 95.75 200 GLY B N 1
ATOM 3831 C CA . GLY B 1 200 ? 15.734 -12.594 -20.703 1 95.75 200 GLY B CA 1
ATOM 3832 C C . GLY B 1 200 ? 15.781 -13.148 -22.109 1 95.75 200 GLY B C 1
ATOM 3833 O O . GLY B 1 200 ? 15.336 -12.492 -23.062 1 95.75 200 GLY B O 1
ATOM 3834 N N . GLU B 1 201 ? 16.375 -14.281 -22.188 1 96.81 201 GLU B N 1
ATOM 3835 C CA . GLU B 1 201 ? 16.484 -14.984 -23.469 1 96.81 201 GLU B CA 1
ATOM 3836 C C . GLU B 1 201 ? 15.82 -16.359 -23.391 1 96.81 201 GLU B C 1
ATOM 3838 O O . GLU B 1 201 ? 15.82 -17 -22.344 1 96.81 201 GLU B O 1
ATOM 3843 N N . PRO B 1 202 ? 15.297 -16.797 -24.578 1 97.31 202 PRO B N 1
ATOM 3844 C CA . PRO B 1 202 ? 14.625 -18.094 -24.578 1 97.31 202 PRO B CA 1
ATOM 3845 C C . PRO B 1 202 ? 15.531 -19.219 -24.078 1 97.31 202 PRO B C 1
ATOM 3847 O O . PRO B 1 202 ? 16.688 -19.297 -24.469 1 97.31 202 PRO B O 1
ATOM 3850 N N . VAL B 1 203 ? 14.961 -20.078 -23.312 1 97.88 203 VAL B N 1
ATOM 3851 C CA . VAL B 1 203 ? 15.797 -21.078 -22.641 1 97.88 203 VAL B CA 1
ATOM 3852 C C . VAL B 1 203 ? 15.656 -22.422 -23.359 1 97.88 203 VAL B C 1
ATOM 3854 O O . VAL B 1 203 ? 16.359 -23.375 -23.016 1 97.88 203 VAL B O 1
ATOM 3857 N N . PHE B 1 204 ? 14.773 -22.531 -24.328 1 97.62 204 PHE B N 1
ATOM 3858 C CA . PHE B 1 204 ? 14.672 -23.75 -25.125 1 97.62 204 PHE B CA 1
ATOM 3859 C C . PHE B 1 204 ? 14.078 -23.438 -26.5 1 97.62 204 PHE B C 1
ATOM 3861 O O . PHE B 1 204 ? 13.531 -22.359 -26.703 1 97.62 204 PHE B O 1
ATOM 3868 N N . ASP B 1 205 ? 14.297 -24.344 -27.422 1 97.12 205 ASP B N 1
ATOM 3869 C CA . ASP B 1 205 ? 13.734 -24.266 -28.766 1 97.12 205 ASP B CA 1
ATOM 3870 C C . ASP B 1 205 ? 12.352 -24.922 -28.828 1 97.12 205 ASP B C 1
ATOM 3872 O O . ASP B 1 205 ? 12.172 -26.047 -28.375 1 97.12 205 ASP B O 1
ATOM 3876 N N . SER B 1 206 ? 11.43 -24.188 -29.453 1 96.88 206 SER B N 1
ATOM 3877 C CA . SER B 1 206 ? 10.055 -24.672 -29.516 1 96.88 206 SER B CA 1
ATOM 3878 C C . SER B 1 206 ? 9.977 -26.016 -30.234 1 96.88 206 SER B C 1
ATOM 3880 O O . SER B 1 206 ? 9.055 -26.797 -29.984 1 96.88 206 SER B O 1
ATOM 3882 N N . ALA B 1 207 ? 10.953 -26.312 -31 1 96.69 207 ALA B N 1
ATOM 3883 C CA . ALA B 1 207 ? 10.969 -27.562 -31.781 1 96.69 207 ALA B CA 1
ATOM 3884 C C . ALA B 1 207 ? 11.195 -28.766 -30.859 1 96.69 207 ALA B C 1
ATOM 3886 O O . ALA B 1 207 ? 10.977 -29.906 -31.266 1 96.69 207 ALA B O 1
ATOM 3887 N N . TRP B 1 208 ? 11.633 -28.469 -29.688 1 98 208 TRP B N 1
ATOM 3888 C CA . TRP B 1 208 ? 11.953 -29.562 -28.766 1 98 208 TRP B CA 1
ATOM 3889 C C . TRP B 1 208 ? 10.695 -30.062 -28.062 1 98 208 TRP B C 1
ATOM 3891 O O . TRP B 1 208 ? 10.703 -31.141 -27.453 1 98 208 TRP B O 1
ATOM 3901 N N . LEU B 1 209 ? 9.57 -29.359 -28.172 1 97.69 209 LEU B N 1
ATOM 3902 C CA . LEU B 1 209 ? 8.367 -29.656 -27.422 1 97.69 209 LEU B CA 1
ATOM 3903 C C . LEU B 1 209 ? 7.719 -30.938 -27.906 1 97.69 209 LEU B C 1
ATOM 3905 O O . LEU B 1 209 ? 7.586 -31.156 -29.125 1 97.69 209 LEU B O 1
ATOM 3909 N N . ARG B 1 210 ? 7.297 -31.703 -27.016 1 94.69 210 ARG B N 1
ATOM 3910 C CA . ARG B 1 210 ? 6.527 -32.906 -27.344 1 94.69 210 ARG B CA 1
ATOM 3911 C C . ARG B 1 210 ? 5.055 -32.562 -27.531 1 94.69 210 ARG B C 1
ATOM 3913 O O . ARG B 1 210 ? 4.543 -31.609 -26.953 1 94.69 210 ARG B O 1
ATOM 3920 N N . ARG B 1 211 ? 4.477 -33.438 -28.312 1 93.88 211 ARG B N 1
ATOM 3921 C CA . ARG B 1 211 ? 3.023 -33.344 -28.406 1 93.88 211 ARG B CA 1
ATOM 3922 C C . ARG B 1 211 ? 2.375 -33.594 -27.047 1 93.88 211 ARG B C 1
ATOM 3924 O O . ARG B 1 211 ? 2.83 -34.469 -26.297 1 93.88 211 ARG B O 1
ATOM 3931 N N . GLY B 1 212 ? 1.346 -32.812 -26.734 1 94.88 212 GLY B N 1
ATOM 3932 C CA . GLY B 1 212 ? 0.546 -33.062 -25.547 1 94.88 212 GLY B CA 1
ATOM 3933 C C . GLY B 1 212 ? 1.11 -32.375 -24.312 1 94.88 212 GLY B C 1
ATOM 3934 O O . GLY B 1 212 ? 0.492 -32.406 -23.25 1 94.88 212 GLY B O 1
ATOM 3935 N N . VAL B 1 213 ? 2.238 -31.688 -24.406 1 97.25 213 VAL B N 1
ATOM 3936 C CA . VAL B 1 213 ? 2.898 -31.094 -23.25 1 97.25 213 VAL B CA 1
ATOM 3937 C C . VAL B 1 213 ? 2.094 -29.891 -22.75 1 97.25 213 VAL B C 1
ATOM 3939 O O . VAL B 1 213 ? 1.541 -29.141 -23.562 1 97.25 213 VAL B O 1
ATOM 3942 N N . HIS B 1 214 ? 1.986 -29.781 -21.453 1 97.38 214 HIS B N 1
ATOM 3943 C CA . HIS B 1 214 ? 1.528 -28.547 -20.828 1 97.38 214 HIS B CA 1
ATOM 3944 C C . HIS B 1 214 ? 2.705 -27.703 -20.344 1 97.38 214 HIS B C 1
ATOM 3946 O O . HIS B 1 214 ? 3.615 -28.234 -19.688 1 97.38 214 HIS B O 1
ATOM 3952 N N . ILE B 1 215 ? 2.635 -26.375 -20.578 1 98.44 215 ILE B N 1
ATOM 3953 C CA . ILE B 1 215 ? 3.746 -25.5 -20.219 1 98.44 215 ILE B CA 1
ATOM 3954 C C . ILE B 1 215 ? 3.256 -24.391 -19.281 1 98.44 215 ILE B C 1
ATOM 3956 O O . ILE B 1 215 ? 2.285 -23.703 -19.594 1 98.44 215 ILE B O 1
ATOM 3960 N N . ASN B 1 216 ? 3.93 -24.25 -18.125 1 98.5 216 ASN B N 1
ATOM 3961 C CA . ASN B 1 216 ? 3.826 -23.078 -17.281 1 98.5 216 ASN B CA 1
ATOM 3962 C C . ASN B 1 216 ? 5.039 -22.156 -17.422 1 98.5 216 ASN B C 1
ATOM 3964 O O . ASN B 1 216 ? 6.176 -22.594 -17.219 1 98.5 216 ASN B O 1
ATOM 3968 N N . THR B 1 217 ? 4.805 -20.922 -17.734 1 98.44 217 THR B N 1
ATOM 3969 C CA . THR B 1 217 ? 5.898 -19.953 -17.75 1 98.44 217 THR B CA 1
ATOM 3970 C C . THR B 1 217 ? 5.715 -18.906 -16.672 1 98.44 217 THR B C 1
ATOM 3972 O O . THR B 1 217 ? 4.676 -18.25 -16.609 1 98.44 217 THR B O 1
ATOM 3975 N N . ILE B 1 218 ? 6.742 -18.719 -15.844 1 97.19 218 ILE B N 1
ATOM 3976 C CA . ILE B 1 218 ? 6.707 -17.812 -14.695 1 97.19 218 ILE B CA 1
ATOM 3977 C C . ILE B 1 218 ? 7.648 -16.641 -14.938 1 97.19 218 ILE B C 1
ATOM 3979 O O . ILE B 1 218 ? 7.348 -15.508 -14.547 1 97.19 218 ILE B O 1
ATOM 3983 N N . GLY B 1 219 ? 8.68 -16.797 -15.602 1 95.56 219 GLY B N 1
ATOM 3984 C CA . GLY B 1 219 ? 9.719 -15.797 -15.797 1 95.56 219 GLY B CA 1
ATOM 3985 C C . GLY B 1 219 ? 9.297 -14.656 -16.703 1 95.56 219 GLY B C 1
ATOM 3986 O O . GLY B 1 219 ? 8.102 -14.445 -16.922 1 95.56 219 GLY B O 1
ATOM 3987 N N . PRO B 1 220 ? 10.273 -13.938 -17.172 1 95.25 220 PRO B N 1
ATOM 3988 C CA . PRO B 1 220 ? 9.984 -12.773 -18.016 1 95.25 220 PRO B CA 1
ATOM 3989 C C . PRO B 1 220 ? 9.25 -13.141 -19.297 1 95.25 220 PRO B C 1
ATOM 3991 O O . PRO B 1 220 ? 9.531 -14.18 -19.906 1 95.25 220 PRO B O 1
ATOM 3994 N N . LYS B 1 221 ? 8.359 -12.367 -19.703 1 95.56 221 LYS B N 1
ATOM 3995 C CA . LYS B 1 221 ? 7.551 -12.594 -20.891 1 95.56 221 LYS B CA 1
ATOM 3996 C C . LYS B 1 221 ? 7.254 -11.281 -21.609 1 95.56 221 LYS B C 1
ATOM 3998 O O . LYS B 1 221 ? 6.102 -10.977 -21.922 1 95.56 221 LYS B O 1
ATOM 4003 N N . PHE B 1 222 ? 8.281 -10.547 -21.812 1 94.31 222 PHE B N 1
ATOM 4004 C CA . PHE B 1 222 ? 8.258 -9.266 -22.5 1 94.31 222 PHE B CA 1
ATOM 4005 C C . PHE B 1 222 ? 8.984 -9.352 -23.828 1 94.31 222 PHE B C 1
ATOM 4007 O O . PHE B 1 222 ? 9.773 -10.273 -24.062 1 94.31 222 PHE B O 1
ATOM 4014 N N . HIS B 1 223 ? 8.672 -8.336 -24.688 1 92.62 223 HIS B N 1
ATOM 4015 C CA . HIS B 1 223 ? 9.43 -8.242 -25.922 1 92.62 223 HIS B CA 1
ATOM 4016 C C . HIS B 1 223 ? 10.906 -8.016 -25.656 1 92.62 223 HIS B C 1
ATOM 4018 O O . HIS B 1 223 ? 11.766 -8.57 -26.344 1 92.62 223 HIS B O 1
ATOM 4024 N N . SER B 1 224 ? 11.148 -7.242 -24.625 1 91.12 224 SER B N 1
ATOM 4025 C CA . SER B 1 224 ? 12.523 -6.879 -24.281 1 91.12 224 SER B CA 1
ATOM 4026 C C . SER B 1 224 ? 13.242 -8.039 -23.594 1 91.12 224 SER B C 1
ATOM 4028 O O . SER B 1 224 ? 14.477 -8.109 -23.625 1 91.12 224 SER B O 1
ATOM 4030 N N . ALA B 1 225 ? 12.531 -8.922 -22.969 1 94.38 225 ALA B N 1
ATOM 4031 C CA . ALA B 1 225 ? 13.102 -10.039 -22.203 1 94.38 225 ALA B CA 1
ATOM 4032 C C . ALA B 1 225 ? 12.07 -11.141 -22 1 94.38 225 ALA B C 1
ATOM 4034 O O . ALA B 1 225 ? 11.016 -10.906 -21.406 1 94.38 225 ALA B O 1
ATOM 4035 N N . SER B 1 226 ? 12.43 -12.281 -22.5 1 95.88 226 SER B N 1
ATOM 4036 C CA . SER B 1 226 ? 11.492 -13.391 -22.312 1 95.88 226 SER B CA 1
ATOM 4037 C C . SER B 1 226 ? 12.234 -14.719 -22.188 1 95.88 226 SER B C 1
ATOM 4039 O O . SER B 1 226 ? 13.141 -15.008 -22.984 1 95.88 226 SER B O 1
ATOM 4041 N N . GLU B 1 227 ? 11.742 -15.516 -21.281 1 97.06 227 GLU B N 1
ATOM 4042 C CA . GLU B 1 227 ? 12.352 -16.828 -21.109 1 97.06 227 GLU B CA 1
ATOM 4043 C C . GLU B 1 227 ? 11.852 -17.812 -22.188 1 97.06 227 GLU B C 1
ATOM 4045 O O . GLU B 1 227 ? 12.43 -18.875 -22.359 1 97.06 227 GLU B O 1
ATOM 4050 N N . LEU B 1 228 ? 10.773 -17.422 -22.875 1 96.81 228 LEU B N 1
ATOM 4051 C CA . LEU B 1 228 ? 10.266 -18.219 -23.984 1 96.81 228 LEU B CA 1
ATOM 4052 C C . LEU B 1 228 ? 10.289 -17.406 -25.281 1 96.81 228 LEU B C 1
ATOM 4054 O O . LEU B 1 228 ? 10.094 -16.188 -25.266 1 96.81 228 LEU B O 1
ATOM 4058 N N . GLU B 1 229 ? 10.492 -18.141 -26.328 1 93.19 229 GLU B N 1
ATOM 4059 C CA . GLU B 1 229 ? 10.273 -17.516 -27.625 1 93.19 229 GLU B CA 1
ATOM 4060 C C . GLU B 1 229 ? 8.781 -17.422 -27.953 1 93.19 229 GLU B C 1
ATOM 4062 O O . GLU B 1 229 ? 7.996 -18.266 -27.547 1 93.19 229 GLU B O 1
ATOM 4067 N N . ALA B 1 230 ? 8.461 -16.406 -28.797 1 90.12 230 ALA B N 1
ATOM 4068 C CA . ALA B 1 230 ? 7.07 -16.219 -29.188 1 90.12 230 ALA B CA 1
ATOM 4069 C C . ALA B 1 230 ? 6.543 -17.422 -29.953 1 90.12 230 ALA B C 1
ATOM 4071 O O . ALA B 1 230 ? 5.344 -17.719 -29.922 1 90.12 230 ALA B O 1
ATOM 4072 N N . SER B 1 231 ? 7.434 -18.125 -30.578 1 92.06 231 SER B N 1
ATOM 4073 C CA . SER B 1 231 ? 7.055 -19.266 -31.422 1 92.06 231 SER B CA 1
ATOM 4074 C C . SER B 1 231 ? 6.449 -20.391 -30.578 1 92.06 231 SER B C 1
ATOM 4076 O O . SER B 1 231 ? 5.746 -21.25 -31.109 1 92.06 231 SER B O 1
ATOM 4078 N N . VAL B 1 232 ? 6.727 -20.391 -29.297 1 96.25 232 VAL B N 1
ATOM 4079 C CA . VAL B 1 232 ? 6.152 -21.406 -28.422 1 96.25 232 VAL B CA 1
ATOM 4080 C C . VAL B 1 232 ? 4.629 -21.281 -28.422 1 96.25 232 VAL B C 1
ATOM 4082 O O . VAL B 1 232 ? 3.916 -22.281 -28.469 1 96.25 232 VAL B O 1
ATOM 4085 N N . ALA B 1 233 ? 4.168 -20.062 -28.406 1 96.12 233 ALA B N 1
ATOM 4086 C CA . ALA B 1 233 ? 2.729 -19.828 -28.453 1 96.12 233 ALA B CA 1
ATOM 4087 C C . ALA B 1 233 ? 2.133 -20.344 -29.766 1 96.12 233 ALA B C 1
ATOM 4089 O O . ALA B 1 233 ? 1.009 -20.844 -29.781 1 96.12 233 ALA B O 1
ATOM 4090 N N . GLY B 1 234 ? 2.908 -20.219 -30.766 1 94.31 234 GLY B N 1
ATOM 4091 C CA . GLY B 1 234 ? 2.451 -20.703 -32.062 1 94.31 234 GLY B CA 1
ATOM 4092 C C . GLY B 1 234 ? 2.242 -22.203 -32.125 1 94.31 234 GLY B C 1
ATOM 4093 O O . GLY B 1 234 ? 1.431 -22.703 -32.906 1 94.31 234 GLY B O 1
ATOM 4094 N N . ARG B 1 235 ? 2.896 -22.922 -31.281 1 94.81 235 ARG B N 1
ATOM 4095 C CA . ARG B 1 235 ? 2.807 -24.375 -31.234 1 94.81 235 ARG B CA 1
ATOM 4096 C C . ARG B 1 235 ? 1.642 -24.828 -30.359 1 94.81 235 ARG B C 1
ATOM 4098 O O . ARG B 1 235 ? 1.212 -25.984 -30.438 1 94.81 235 ARG B O 1
ATOM 4105 N N . ALA B 1 236 ? 1.132 -23.984 -29.578 1 95.81 236 ALA B N 1
ATOM 4106 C CA . ALA B 1 236 ? 0.129 -24.344 -28.578 1 95.81 236 ALA B CA 1
ATOM 4107 C C . ALA B 1 236 ? -1.282 -24.203 -29.141 1 95.81 236 ALA B C 1
ATOM 4109 O O . ALA B 1 236 ? -1.602 -23.203 -29.797 1 95.81 236 ALA B O 1
ATOM 4110 N N . GLN B 1 237 ? -2.053 -25.141 -28.938 1 93.62 237 GLN B N 1
ATOM 4111 C CA . GLN B 1 237 ? -3.455 -25.062 -29.328 1 93.62 237 GLN B CA 1
ATOM 4112 C C . GLN B 1 237 ? -4.258 -24.203 -28.359 1 93.62 237 GLN B C 1
ATOM 4114 O O . GLN B 1 237 ? -5.246 -23.578 -28.766 1 93.62 237 GLN B O 1
ATOM 4119 N N . ARG B 1 238 ? -3.777 -24.156 -27.125 1 93.81 238 ARG B N 1
ATOM 4120 C CA . ARG B 1 238 ? -4.426 -23.344 -26.109 1 93.81 238 ARG B CA 1
ATOM 4121 C C . ARG B 1 238 ? -3.41 -22.438 -25.406 1 93.81 238 ARG B C 1
ATOM 4123 O O . ARG B 1 238 ? -2.371 -22.922 -24.953 1 93.81 238 ARG B O 1
ATOM 4130 N N . ILE B 1 239 ? -3.74 -21.188 -25.406 1 96.31 239 ILE B N 1
ATOM 4131 C CA . ILE B 1 239 ? -2.938 -20.203 -24.703 1 96.31 239 ILE B CA 1
ATOM 4132 C C . ILE B 1 239 ? -3.768 -19.562 -23.594 1 96.31 239 ILE B C 1
ATOM 4134 O O . ILE B 1 239 ? -4.793 -18.922 -23.875 1 96.31 239 ILE B O 1
ATOM 4138 N N . ILE B 1 240 ? -3.332 -19.766 -22.344 1 96.31 240 ILE B N 1
ATOM 4139 C CA . ILE B 1 240 ? -4.137 -19.406 -21.188 1 96.31 240 ILE B CA 1
ATOM 4140 C C . ILE B 1 240 ? -3.332 -18.469 -20.281 1 96.31 240 ILE B C 1
ATOM 4142 O O . ILE B 1 240 ? -2.1 -18.531 -20.25 1 96.31 240 ILE B O 1
ATOM 4146 N N . THR B 1 241 ? -4.016 -17.594 -19.578 1 96.94 241 THR B N 1
ATOM 4147 C CA . THR B 1 241 ? -3.379 -16.75 -18.578 1 96.94 241 THR B CA 1
ATOM 4148 C C . THR B 1 241 ? -4.246 -16.656 -17.328 1 96.94 241 THR B C 1
ATOM 4150 O O . THR B 1 241 ? -5.434 -16.984 -17.359 1 96.94 241 THR B O 1
ATOM 4153 N N . ASP B 1 242 ? -3.592 -16.281 -16.266 1 96.69 242 ASP B N 1
ATOM 4154 C CA . ASP B 1 242 ? -4.305 -16.062 -15.008 1 96.69 242 ASP B CA 1
ATOM 4155 C C . ASP B 1 242 ? -4.918 -14.672 -14.953 1 96.69 242 ASP B C 1
ATOM 4157 O O . ASP B 1 242 ? -5.805 -14.406 -14.133 1 96.69 242 ASP B O 1
ATOM 4161 N N . SER B 1 243 ? -4.453 -13.781 -15.797 1 93.69 243 SER B N 1
ATOM 4162 C CA . SER B 1 243 ? -4.977 -12.422 -15.695 1 93.69 243 SER B CA 1
ATOM 4163 C C . SER B 1 243 ? -4.914 -11.703 -17.031 1 93.69 243 SER B C 1
ATOM 4165 O O . SER B 1 243 ? -3.859 -11.195 -17.422 1 93.69 243 SER B O 1
ATOM 4167 N N . LEU B 1 244 ? -6.059 -11.578 -17.656 1 90.56 244 LEU B N 1
ATOM 4168 C CA . LEU B 1 244 ? -6.141 -10.781 -18.875 1 90.56 244 LEU B CA 1
ATOM 4169 C C . LEU B 1 244 ? -5.875 -9.312 -18.594 1 90.56 244 LEU B C 1
ATOM 4171 O O . LEU B 1 244 ? -5.277 -8.609 -19.406 1 90.56 244 LEU B O 1
ATOM 4175 N N . ALA B 1 245 ? -6.27 -8.898 -17.375 1 85.69 245 ALA B N 1
ATOM 4176 C CA . ALA B 1 245 ? -6.043 -7.516 -16.969 1 85.69 245 ALA B CA 1
ATOM 4177 C C . ALA B 1 245 ? -4.555 -7.199 -16.906 1 85.69 245 ALA B C 1
ATOM 4179 O O . ALA B 1 245 ? -4.121 -6.133 -17.344 1 85.69 245 ALA B O 1
ATOM 4180 N N . GLN B 1 246 ? -3.801 -8.078 -16.328 1 88.44 246 GLN B N 1
ATOM 4181 C CA . GLN B 1 246 ? -2.359 -7.875 -16.25 1 88.44 246 GLN B CA 1
ATOM 4182 C C . GLN B 1 246 ? -1.721 -7.914 -17.641 1 88.44 246 GLN B C 1
ATOM 4184 O O . GLN B 1 246 ? -0.78 -7.168 -17.922 1 88.44 246 GLN B O 1
ATOM 4189 N N . ALA B 1 247 ? -2.191 -8.812 -18.484 1 89.94 247 ALA B N 1
ATOM 4190 C CA . ALA B 1 247 ? -1.702 -8.852 -19.859 1 89.94 247 ALA B CA 1
ATOM 4191 C C . ALA B 1 247 ? -1.938 -7.52 -20.562 1 89.94 247 ALA B C 1
ATOM 4193 O O . ALA B 1 247 ? -1.052 -7.012 -21.266 1 89.94 247 ALA B O 1
ATOM 4194 N N . ALA B 1 248 ? -3.074 -6.98 -20.344 1 86.88 248 ALA B N 1
ATOM 4195 C CA . ALA B 1 248 ? -3.42 -5.691 -20.938 1 86.88 248 ALA B CA 1
ATOM 4196 C C . ALA B 1 248 ? -2.561 -4.57 -20.359 1 86.88 248 ALA B C 1
ATOM 4198 O O . ALA B 1 248 ? -2.135 -3.668 -21.094 1 86.88 248 ALA B O 1
ATOM 4199 N N . ALA B 1 249 ? -2.324 -4.676 -19.141 1 84.94 249 ALA B N 1
ATOM 4200 C CA . ALA B 1 249 ? -1.569 -3.633 -18.438 1 84.94 249 ALA B CA 1
ATOM 4201 C C . ALA B 1 249 ? -0.118 -3.605 -18.922 1 84.94 249 ALA B C 1
ATOM 4203 O O . ALA B 1 249 ? 0.492 -2.537 -19 1 84.94 249 ALA B O 1
ATOM 4204 N N . VAL B 1 250 ? 0.458 -4.789 -19.078 1 85.62 250 VAL B N 1
ATOM 4205 C CA . VAL B 1 250 ? 1.804 -4.848 -19.641 1 85.62 250 VAL B CA 1
ATOM 4206 C C . VAL B 1 250 ? 1.821 -4.188 -21.016 1 85.62 250 VAL B C 1
ATOM 4208 O O . VAL B 1 250 ? 2.809 -3.553 -21.391 1 85.62 250 VAL B O 1
ATOM 4211 N N . GLY B 1 251 ? 0.684 -4.32 -21.719 1 87.56 251 GLY B N 1
ATOM 4212 C CA . GLY B 1 251 ? 0.467 -3.6 -22.953 1 87.56 251 GLY B CA 1
ATOM 4213 C C . GLY B 1 251 ? 1.372 -4.066 -24.078 1 87.56 251 GLY B C 1
ATOM 4214 O O . GLY B 1 251 ? 1.478 -5.266 -24.344 1 87.56 251 GLY B O 1
ATOM 4215 N N . GLU B 1 252 ? 2.045 -3.092 -24.672 1 86.75 252 GLU B N 1
ATOM 4216 C CA . GLU B 1 252 ? 2.818 -3.334 -25.891 1 86.75 252 GLU B CA 1
ATOM 4217 C C . GLU B 1 252 ? 4.07 -4.152 -25.594 1 86.75 252 GLU B C 1
ATOM 4219 O O . GLU B 1 252 ? 4.668 -4.734 -26.5 1 86.75 252 GLU B O 1
ATOM 4224 N N . ASP B 1 253 ? 4.359 -4.246 -24.391 1 92.81 253 ASP B N 1
ATOM 4225 C CA . ASP B 1 253 ? 5.602 -4.938 -24.047 1 92.81 253 ASP B CA 1
ATOM 4226 C C . ASP B 1 253 ? 5.348 -6.422 -23.781 1 92.81 253 ASP B C 1
ATOM 4228 O O . ASP B 1 253 ? 6.289 -7.203 -23.656 1 92.81 253 ASP B O 1
ATOM 4232 N N . PHE B 1 254 ? 4.094 -6.824 -23.734 1 93.69 254 PHE B N 1
ATOM 4233 C CA . PHE B 1 254 ? 3.801 -8.242 -23.578 1 93.69 254 PHE B CA 1
ATOM 4234 C C . PHE B 1 254 ? 4.242 -9.031 -24.797 1 93.69 254 PHE B C 1
ATOM 4236 O O . PHE B 1 254 ? 3.967 -8.625 -25.938 1 93.69 254 PHE B O 1
ATOM 4243 N N . ILE B 1 255 ? 4.773 -10.148 -24.625 1 94.38 255 ILE B N 1
ATOM 4244 C CA . ILE B 1 255 ? 5.48 -10.875 -25.672 1 94.38 255 ILE B CA 1
ATOM 4245 C C . ILE B 1 255 ? 4.508 -11.25 -26.797 1 94.38 255 ILE B C 1
ATOM 4247 O O . ILE B 1 255 ? 4.902 -11.375 -27.953 1 94.38 255 ILE B O 1
ATOM 4251 N N . LEU B 1 256 ? 3.252 -11.422 -26.484 1 94 256 LEU B N 1
ATOM 4252 C CA . LEU B 1 256 ? 2.291 -11.836 -27.5 1 94 256 LEU B CA 1
ATOM 4253 C C . LEU B 1 256 ? 1.613 -10.633 -28.141 1 94 256 LEU B C 1
ATOM 4255 O O . LEU B 1 256 ? 0.85 -10.781 -29.094 1 94 256 LEU B O 1
ATOM 4259 N N . HIS B 1 257 ? 1.88 -9.516 -27.516 1 90.75 257 HIS B N 1
ATOM 4260 C CA . HIS B 1 257 ? 1.228 -8.328 -28.062 1 90.75 257 HIS B CA 1
ATOM 4261 C C . HIS B 1 257 ? 1.557 -8.148 -29.531 1 90.75 257 HIS B C 1
ATOM 4263 O O . HIS B 1 257 ? 2.719 -8.25 -29.938 1 90.75 257 HIS B O 1
ATOM 4269 N N . GLY B 1 258 ? 0.509 -7.797 -30.359 1 85.75 258 GLY B N 1
ATOM 4270 C CA . GLY B 1 258 ? 0.7 -7.555 -31.781 1 85.75 258 GLY B CA 1
ATOM 4271 C C . GLY B 1 258 ? 0.735 -8.828 -32.594 1 85.75 258 GLY B C 1
ATOM 4272 O O . GLY B 1 258 ? 0.792 -8.781 -33.844 1 85.75 258 GLY B O 1
ATOM 4273 N N . SER B 1 259 ? 0.771 -9.953 -31.969 1 88.38 259 SER B N 1
ATOM 4274 C CA . SER B 1 259 ? 0.764 -11.227 -32.688 1 88.38 259 SER B CA 1
ATOM 4275 C C . SER B 1 259 ? -0.644 -11.805 -32.75 1 88.38 259 SER B C 1
ATOM 4277 O O . SER B 1 259 ? -1.532 -11.398 -32 1 88.38 259 SER B O 1
ATOM 4279 N N . ASP B 1 260 ? -0.843 -12.742 -33.625 1 89.94 260 ASP B N 1
ATOM 4280 C CA . ASP B 1 260 ? -2.127 -13.422 -33.781 1 89.94 260 ASP B CA 1
ATOM 4281 C C . ASP B 1 260 ? -2.461 -14.258 -32.562 1 89.94 260 ASP B C 1
ATOM 4283 O O . ASP B 1 260 ? -3.633 -14.523 -32.281 1 89.94 260 ASP B O 1
ATOM 4287 N N . ASP B 1 261 ? -1.454 -14.555 -31.875 1 92 261 ASP B N 1
ATOM 4288 C CA . ASP B 1 261 ? -1.647 -15.438 -30.734 1 92 261 ASP B CA 1
ATOM 4289 C C . ASP B 1 261 ? -2.254 -14.688 -29.547 1 92 261 ASP B C 1
ATOM 4291 O O . ASP B 1 261 ? -2.834 -15.297 -28.641 1 92 261 ASP B O 1
ATOM 4295 N N . PHE B 1 262 ? -2.092 -13.383 -29.547 1 91.56 262 PHE B N 1
ATOM 4296 C CA . PHE B 1 262 ? -2.672 -12.594 -28.469 1 91.56 262 PHE B CA 1
ATOM 4297 C C . PHE B 1 262 ? -4.188 -12.742 -28.438 1 91.56 262 PHE B C 1
ATOM 4299 O O . PHE B 1 262 ? -4.789 -12.82 -27.359 1 91.56 262 PHE B O 1
ATOM 4306 N N . ALA B 1 263 ? -4.77 -12.812 -29.578 1 91.5 263 ALA B N 1
ATOM 4307 C CA . ALA B 1 263 ? -6.219 -12.922 -29.703 1 91.5 263 ALA B CA 1
ATOM 4308 C C . ALA B 1 263 ? -6.707 -14.273 -29.188 1 91.5 263 ALA B C 1
ATOM 4310 O O . ALA B 1 263 ? -7.887 -14.438 -28.859 1 91.5 263 ALA B O 1
ATOM 4311 N N . ARG B 1 264 ? -5.816 -15.281 -29.125 1 93.38 264 ARG B N 1
ATOM 4312 C CA . ARG B 1 264 ? -6.176 -16.625 -28.688 1 93.38 264 ARG B CA 1
ATOM 4313 C C . ARG B 1 264 ? -6.062 -16.75 -27.172 1 93.38 264 ARG B C 1
ATOM 4315 O O . ARG B 1 264 ? -6.434 -17.781 -26.594 1 93.38 264 ARG B O 1
ATOM 4322 N N . LEU B 1 265 ? -5.504 -15.734 -26.562 1 94.31 265 LEU B N 1
ATOM 4323 C CA . LEU B 1 265 ? -5.281 -15.766 -25.125 1 94.31 265 LEU B CA 1
ATOM 4324 C C . LEU B 1 265 ? -6.605 -15.812 -24.375 1 94.31 265 LEU B C 1
ATOM 4326 O O . LEU B 1 265 ? -7.484 -14.977 -24.594 1 94.31 265 LEU B O 1
ATOM 4330 N N . THR B 1 266 ? -6.773 -16.859 -23.531 1 93.5 266 THR B N 1
ATOM 4331 C CA . THR B 1 266 ? -7.98 -17 -22.734 1 93.5 266 THR B CA 1
ATOM 4332 C C . THR B 1 266 ? -7.633 -17.031 -21.25 1 93.5 266 THR B C 1
ATOM 4334 O O . THR B 1 266 ? -6.473 -17.219 -20.875 1 93.5 266 THR B O 1
ATOM 4337 N N . SER B 1 267 ? -8.625 -16.906 -20.438 1 94.81 267 SER B N 1
ATOM 4338 C CA . SER B 1 267 ? -8.414 -16.844 -19 1 94.81 267 SER B CA 1
ATOM 4339 C C . SER B 1 267 ? -8.602 -18.219 -18.359 1 94.81 267 SER B C 1
ATOM 4341 O O . SER B 1 267 ? -9.508 -18.953 -18.719 1 94.81 267 SER B O 1
ATOM 4343 N N . LEU B 1 268 ? -7.711 -18.516 -17.438 1 95.88 268 LEU B N 1
ATOM 4344 C CA . LEU B 1 268 ? -7.848 -19.734 -16.656 1 95.88 268 LEU B CA 1
ATOM 4345 C C . LEU B 1 268 ? -9.188 -19.766 -15.922 1 95.88 268 LEU B C 1
ATOM 4347 O O . LEU B 1 268 ? -9.797 -20.828 -15.781 1 95.88 268 LEU B O 1
ATOM 4351 N N . SER B 1 269 ? -9.664 -18.609 -15.5 1 95 269 SER B N 1
ATOM 4352 C CA . SER B 1 269 ? -10.953 -18.484 -14.812 1 95 269 SER B CA 1
ATOM 4353 C C . SER B 1 269 ? -12.094 -18.984 -15.695 1 95 269 SER B C 1
ATOM 4355 O O . SER B 1 269 ? -13.039 -19.609 -15.203 1 95 269 SER B O 1
ATOM 4357 N N . ASP B 1 270 ? -12.023 -18.688 -16.969 1 92.5 270 ASP B N 1
ATOM 4358 C CA . ASP B 1 270 ? -13.055 -19.125 -17.906 1 92.5 270 ASP B CA 1
ATOM 4359 C C . ASP B 1 270 ? -13.078 -20.656 -18.016 1 92.5 270 ASP B C 1
ATOM 4361 O O . ASP B 1 270 ? -14.141 -21.266 -18.094 1 92.5 270 ASP B O 1
ATOM 4365 N N . ILE B 1 271 ? -11.953 -21.203 -18.016 1 92.12 271 ILE B N 1
ATOM 4366 C CA . ILE B 1 271 ? -11.828 -22.656 -18.141 1 92.12 271 ILE B CA 1
ATOM 4367 C C . ILE B 1 271 ? -12.391 -23.328 -16.891 1 92.12 271 ILE B C 1
ATOM 4369 O O . ILE B 1 271 ? -13.156 -24.281 -16.984 1 92.12 271 ILE B O 1
ATOM 4373 N N . ILE B 1 272 ? -12.031 -22.828 -15.789 1 92.12 272 ILE B N 1
ATOM 4374 C CA . ILE B 1 272 ? -12.477 -23.375 -14.516 1 92.12 272 ILE B CA 1
ATOM 4375 C C . ILE B 1 272 ? -13.984 -23.219 -14.383 1 92.12 272 ILE B C 1
ATOM 4377 O O . ILE B 1 272 ? -14.68 -24.156 -13.977 1 92.12 272 ILE B O 1
ATOM 4381 N N . SER B 1 273 ? -14.484 -22.109 -14.734 1 91.38 273 SER B N 1
ATOM 4382 C CA . SER B 1 273 ? -15.914 -21.844 -14.633 1 91.38 273 SER B CA 1
ATOM 4383 C C . SER B 1 273 ? -16.719 -22.75 -15.57 1 91.38 273 SER B C 1
ATOM 4385 O O . SER B 1 273 ? -17.828 -23.156 -15.242 1 91.38 273 SER B O 1
ATOM 4387 N N . ALA B 1 274 ? -16.172 -22.984 -16.688 1 89.06 274 ALA B N 1
ATOM 4388 C CA . ALA B 1 274 ? -16.844 -23.844 -17.672 1 89.06 274 ALA B CA 1
ATOM 4389 C C . ALA B 1 274 ? -16.75 -25.312 -17.266 1 89.06 274 ALA B C 1
ATOM 4391 O O . ALA B 1 274 ? -17.453 -26.156 -17.844 1 89.06 274 ALA B O 1
ATOM 4392 N N . ASN B 1 275 ? -16.062 -25.547 -16.25 1 84.5 275 ASN B N 1
ATOM 4393 C CA . ASN B 1 275 ? -15.812 -26.906 -15.812 1 84.5 275 ASN B CA 1
ATOM 4394 C C . ASN B 1 275 ? -15.383 -27.797 -16.969 1 84.5 275 ASN B C 1
ATOM 4396 O O . ASN B 1 275 ? -15.891 -28.922 -17.125 1 84.5 275 ASN B O 1
ATOM 4400 N N . GLU B 1 276 ? -14.711 -27.25 -17.922 1 76.81 276 GLU B N 1
ATOM 4401 C CA . GLU B 1 276 ? -14.172 -27.984 -19.062 1 76.81 276 GLU B CA 1
ATOM 4402 C C . GLU B 1 276 ? -12.648 -28.031 -19.016 1 76.81 276 GLU B C 1
ATOM 4404 O O . GLU B 1 276 ? -11.977 -27.172 -19.594 1 76.81 276 GLU B O 1
ATOM 4409 N N . PRO B 1 277 ? -12.266 -28.984 -18.203 1 66.75 277 PRO B N 1
ATOM 4410 C CA . PRO B 1 277 ? -10.805 -29.078 -18.188 1 66.75 277 PRO B CA 1
ATOM 4411 C C . PRO B 1 277 ? -10.203 -29.188 -19.578 1 66.75 277 PRO B C 1
ATOM 4413 O O . PRO B 1 277 ? -10.836 -29.719 -20.5 1 66.75 277 PRO B O 1
ATOM 4416 N N . ALA B 1 278 ? -8.969 -28.297 -19.688 1 60.22 278 ALA B N 1
ATOM 4417 C CA . ALA B 1 278 ? -8.281 -28.312 -20.984 1 60.22 278 ALA B CA 1
ATOM 4418 C C . ALA B 1 278 ? -7.227 -29.422 -21.016 1 60.22 278 ALA B C 1
ATOM 4420 O O . ALA B 1 278 ? -6.617 -29.75 -20 1 60.22 278 ALA B O 1
ATOM 4421 N N . PRO B 1 279 ? -6.746 -30.422 -21.938 1 61.16 279 PRO B N 1
ATOM 4422 C CA . PRO B 1 279 ? -6.562 -30.984 -23.266 1 61.16 279 PRO B CA 1
ATOM 4423 C C . PRO B 1 279 ? -7.77 -31.797 -23.734 1 61.16 279 PRO B C 1
ATOM 4425 O O . PRO B 1 279 ? -8.25 -32.688 -23 1 61.16 279 PRO B O 1
ATOM 4428 N N . ARG B 1 280 ? -8.359 -31.172 -24.688 1 64.38 280 ARG B N 1
ATOM 4429 C CA . ARG B 1 280 ? -9.477 -31.844 -25.344 1 64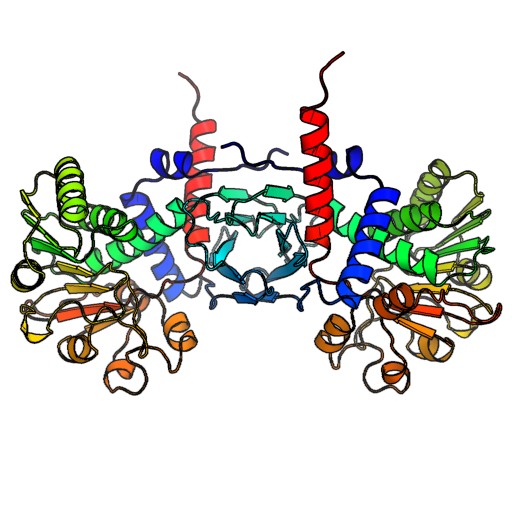.38 280 ARG B CA 1
ATOM 4430 C C . ARG B 1 280 ? -9.008 -33.062 -26.125 1 64.38 280 ARG B C 1
ATOM 4432 O O . ARG B 1 280 ? -9.727 -34.062 -26.234 1 64.38 280 ARG B O 1
ATOM 4439 N N . ALA B 1 281 ? -7.605 -32.938 -26.469 1 74.06 281 ALA B N 1
ATOM 4440 C CA . ALA B 1 281 ? -7 -34.062 -27.188 1 74.06 281 ALA B CA 1
ATOM 4441 C C . ALA B 1 281 ? -5.613 -34.375 -26.641 1 74.06 281 ALA B C 1
ATOM 4443 O O . ALA B 1 281 ? -4.906 -33.469 -26.156 1 74.06 281 ALA B O 1
ATOM 4444 N N . ALA B 1 282 ? -5.215 -35.594 -26.562 1 81.75 282 ALA B N 1
ATOM 4445 C CA . ALA B 1 282 ? -3.969 -36.094 -25.984 1 81.75 282 ALA B CA 1
ATOM 4446 C C . ALA B 1 282 ? -2.76 -35.406 -26.609 1 81.75 282 ALA B C 1
ATOM 4448 O O . ALA B 1 282 ? -1.716 -35.281 -25.969 1 81.75 282 ALA B O 1
ATOM 4449 N N . GLU B 1 283 ? -2.949 -34.844 -27.75 1 89.94 283 GLU B N 1
ATOM 4450 C CA . GLU B 1 283 ? -1.801 -34.312 -28.453 1 89.94 283 GLU B CA 1
ATOM 4451 C C . GLU B 1 283 ? -1.767 -32.781 -28.344 1 89.94 283 GLU B C 1
ATOM 4453 O O . GLU B 1 283 ? -0.802 -32.125 -28.781 1 89.94 283 GLU B O 1
ATOM 4458 N N . GLU B 1 284 ? -2.701 -32.219 -27.703 1 92.19 284 GLU B N 1
ATOM 4459 C CA . GLU B 1 284 ? -2.793 -30.766 -27.641 1 92.19 284 GLU B CA 1
ATOM 4460 C C . GLU B 1 284 ? -1.778 -30.188 -26.672 1 92.19 284 GLU B C 1
ATOM 4462 O O . GLU B 1 284 ? -1.659 -30.656 -25.531 1 92.19 284 GLU B O 1
ATOM 4467 N N . ILE B 1 285 ? -1.065 -29.172 -27.188 1 95.81 285 ILE B N 1
ATOM 4468 C CA . ILE B 1 285 ? -0.149 -28.422 -26.328 1 95.81 285 ILE B CA 1
ATOM 4469 C C . ILE B 1 285 ? -0.89 -27.25 -25.688 1 95.81 285 ILE B C 1
ATOM 4471 O O . ILE B 1 285 ? -1.625 -26.516 -26.359 1 95.81 285 ILE B O 1
ATOM 4475 N N . SER B 1 286 ? -0.798 -27.141 -24.391 1 96.06 286 SER B N 1
ATOM 4476 C CA . SER B 1 286 ? -1.347 -25.984 -23.688 1 96.06 286 SER B CA 1
ATOM 4477 C C . SER B 1 286 ? -0.24 -25.141 -23.047 1 96.06 286 SER B C 1
ATOM 4479 O O . SER B 1 286 ? 0.743 -25.688 -22.547 1 96.06 286 SER B O 1
ATOM 4481 N N . LEU B 1 287 ? -0.385 -23.859 -23.188 1 97.31 287 LEU B N 1
ATOM 4482 C CA . LEU B 1 287 ? 0.586 -22.891 -22.688 1 97.31 287 LEU B CA 1
ATOM 4483 C C . LEU B 1 287 ? -0.066 -21.906 -21.719 1 97.31 287 LEU B C 1
ATOM 4485 O O . LEU B 1 287 ? -1.016 -21.219 -22.078 1 97.31 287 LEU B O 1
ATOM 4489 N N . PHE B 1 288 ? 0.45 -21.891 -20.484 1 97.5 288 PHE B N 1
ATOM 4490 C CA . PHE B 1 288 ? -0.062 -21 -19.453 1 97.5 288 PHE B CA 1
ATOM 4491 C C . PHE B 1 288 ? 0.938 -19.891 -19.141 1 97.5 288 PHE B C 1
ATOM 4493 O O . PHE B 1 288 ? 2.037 -20.156 -18.641 1 97.5 288 PHE B O 1
ATOM 4500 N N . TYR B 1 289 ? 0.573 -18.672 -19.422 1 97.56 289 TYR B N 1
ATOM 4501 C CA . TYR B 1 289 ? 1.34 -17.484 -19.047 1 97.56 289 TYR B CA 1
ATOM 4502 C C . TYR B 1 289 ? 0.934 -17 -17.656 1 97.56 289 TYR B C 1
ATOM 4504 O O . TYR B 1 289 ? -0.123 -16.391 -17.484 1 97.56 289 TYR B O 1
ATOM 4512 N N . SER B 1 290 ? 1.786 -17.266 -16.703 1 97.25 290 SER B N 1
ATOM 4513 C CA . SER B 1 290 ? 1.538 -16.734 -15.367 1 97.25 290 SER B CA 1
ATOM 4514 C C . SER B 1 290 ? 1.953 -15.266 -15.266 1 97.25 290 SER B C 1
ATOM 4516 O O . SER B 1 290 ? 3.145 -14.953 -15.25 1 97.25 290 SER B O 1
ATOM 4518 N N . LEU B 1 291 ? 1.033 -14.43 -15.18 1 92.94 291 LEU B N 1
ATOM 4519 C CA . LEU B 1 291 ? 1.294 -12.992 -15.086 1 92.94 291 LEU B CA 1
ATOM 4520 C C . LEU B 1 291 ? 1.015 -12.484 -13.672 1 92.94 291 LEU B C 1
ATOM 4522 O O . LEU B 1 291 ? 1.444 -11.383 -13.312 1 92.94 291 LEU B O 1
ATOM 4526 N N . GLY B 1 292 ? 0.416 -13.289 -12.938 1 90.31 292 GLY B N 1
ATOM 4527 C CA . GLY B 1 292 ? 0.04 -12.914 -11.578 1 90.31 292 GLY B CA 1
ATOM 4528 C C . GLY B 1 292 ? -1.342 -12.289 -11.492 1 90.31 292 GLY B C 1
ATOM 4529 O O . GLY B 1 292 ? -1.539 -11.141 -11.898 1 90.31 292 GLY B O 1
ATOM 4530 N N . LEU B 1 293 ? -2.311 -13.023 -11.078 1 90.81 293 LEU B N 1
ATOM 4531 C CA . LEU B 1 293 ? -3.607 -12.445 -10.75 1 90.81 293 LEU B CA 1
ATOM 4532 C C . LEU B 1 293 ? -3.512 -11.555 -9.516 1 90.81 293 LEU B C 1
ATOM 4534 O O . LEU B 1 293 ? -3.656 -12.031 -8.391 1 90.81 293 LEU B O 1
ATOM 4538 N N . ALA B 1 294 ? -3.25 -10.258 -9.727 1 86.5 294 ALA B N 1
ATOM 4539 C CA . ALA B 1 294 ? -2.963 -9.312 -8.656 1 86.5 294 ALA B CA 1
ATOM 4540 C C . ALA B 1 294 ? -4.062 -9.328 -7.598 1 86.5 294 ALA B C 1
ATOM 4542 O O . ALA B 1 294 ? -5.242 -9.477 -7.922 1 86.5 294 ALA B O 1
ATOM 4543 N N . GLY B 1 295 ? -3.611 -9.227 -6.344 1 90.12 295 GLY B N 1
ATOM 4544 C CA . GLY B 1 295 ? -4.551 -9.109 -5.242 1 90.12 295 GLY B CA 1
ATOM 4545 C C . GLY B 1 295 ? -4.883 -10.438 -4.594 1 90.12 295 GLY B C 1
ATOM 4546 O O . GLY B 1 295 ? -5.445 -10.477 -3.498 1 90.12 295 GLY B O 1
ATOM 4547 N N . THR B 1 296 ? -4.48 -11.555 -5.293 1 96.44 296 THR B N 1
ATOM 4548 C CA . THR B 1 296 ? -4.844 -12.859 -4.754 1 96.44 296 THR B CA 1
ATOM 4549 C C . THR B 1 296 ? -3.98 -13.203 -3.541 1 96.44 296 THR B C 1
ATOM 4551 O O . THR B 1 296 ? -4.293 -14.133 -2.797 1 96.44 296 THR B O 1
ATOM 4554 N N . GLU B 1 297 ? -2.838 -12.516 -3.316 1 97.12 297 GLU B N 1
ATOM 4555 C CA . GLU B 1 297 ? -2.094 -12.664 -2.068 1 97.12 297 GLU B CA 1
ATOM 4556 C C . GLU B 1 297 ? -2.969 -12.344 -0.862 1 97.12 297 GLU B C 1
ATOM 4558 O O . GLU B 1 297 ? -2.803 -12.93 0.208 1 97.12 297 GLU B O 1
ATOM 4563 N N . VAL B 1 298 ? -3.92 -11.438 -1.044 1 97.75 298 VAL B N 1
ATOM 4564 C CA . VAL B 1 298 ? -4.824 -11.031 0.026 1 97.75 298 VAL B CA 1
ATOM 4565 C C . VAL B 1 298 ? -5.703 -12.203 0.437 1 97.75 298 VAL B C 1
ATOM 4567 O O . VAL B 1 298 ? -5.922 -12.438 1.628 1 97.75 298 VAL B O 1
ATOM 4570 N N . LEU B 1 299 ? -6.188 -12.961 -0.555 1 98.31 299 LEU B N 1
ATOM 4571 C CA . LEU B 1 299 ? -7.027 -14.117 -0.271 1 98.31 299 LEU B CA 1
ATOM 4572 C C . LEU B 1 299 ? -6.242 -15.188 0.474 1 98.31 299 LEU B C 1
ATOM 4574 O O . LEU B 1 299 ? -6.75 -15.789 1.421 1 98.31 299 LEU B O 1
ATOM 4578 N N . LEU B 1 300 ? -5.027 -15.398 0.035 1 98.56 300 LEU B N 1
ATOM 4579 C CA . LEU B 1 300 ? -4.191 -16.406 0.691 1 98.56 300 LEU B CA 1
ATOM 4580 C C . LEU B 1 300 ? -3.824 -15.961 2.104 1 98.56 300 LEU B C 1
ATOM 4582 O O . LEU B 1 300 ? -3.824 -16.766 3.031 1 98.56 300 LEU B O 1
ATOM 4586 N N . ALA B 1 301 ? -3.502 -14.703 2.287 1 98.5 301 ALA B N 1
ATOM 4587 C CA . ALA B 1 301 ? -3.207 -14.156 3.611 1 98.5 301 ALA B CA 1
ATOM 4588 C C . ALA B 1 301 ? -4.402 -14.328 4.551 1 98.5 301 ALA B C 1
ATOM 4590 O O . ALA B 1 301 ? -4.234 -14.688 5.715 1 98.5 301 ALA B O 1
ATOM 4591 N N . ASN B 1 302 ? -5.57 -14 4.039 1 97.81 302 ASN B N 1
ATOM 4592 C CA . ASN B 1 302 ? -6.77 -14.172 4.852 1 97.81 302 ASN B CA 1
ATOM 4593 C C . ASN B 1 302 ? -6.914 -15.617 5.34 1 97.81 302 ASN B C 1
ATOM 4595 O O . ASN B 1 302 ? -7.246 -15.844 6.504 1 97.81 302 ASN B O 1
ATOM 4599 N N . ARG B 1 303 ? -6.711 -16.578 4.457 1 98.06 303 ARG B N 1
ATOM 4600 C CA . ARG B 1 303 ? -6.789 -17.984 4.832 1 98.06 303 ARG B CA 1
ATOM 4601 C C . ARG B 1 303 ? -5.766 -18.328 5.91 1 98.06 303 ARG B C 1
ATOM 4603 O O . ARG B 1 303 ? -6.074 -19.047 6.867 1 98.06 303 ARG B O 1
ATOM 4610 N N . LEU B 1 304 ? -4.508 -17.844 5.75 1 98.06 304 LEU B N 1
ATOM 4611 C CA . LEU B 1 304 ? -3.471 -18.047 6.762 1 98.06 304 LEU B CA 1
ATOM 4612 C C . LEU B 1 304 ? -3.928 -17.516 8.117 1 98.06 304 LEU B C 1
ATOM 4614 O O . LEU B 1 304 ? -3.756 -18.188 9.141 1 98.06 304 LEU B O 1
ATOM 4618 N N . ILE B 1 305 ? -4.523 -16.328 8.133 1 96.5 305 ILE B N 1
ATOM 4619 C CA . ILE B 1 305 ? -4.992 -15.68 9.352 1 96.5 305 ILE B CA 1
ATOM 4620 C C . ILE B 1 305 ? -6.078 -16.547 10 1 96.5 305 ILE B C 1
ATOM 4622 O O . ILE B 1 305 ? -6.07 -16.75 11.219 1 96.5 305 ILE B O 1
ATOM 4626 N N . GLU B 1 306 ? -6.965 -17.047 9.188 1 95.62 306 GLU B N 1
ATOM 4627 C CA . GLU B 1 306 ? -8.023 -17.922 9.688 1 95.62 306 GLU B CA 1
ATOM 4628 C C . GLU B 1 306 ? -7.449 -19.188 10.312 1 95.62 306 GLU B C 1
ATOM 4630 O O . GLU B 1 306 ? -7.879 -19.609 11.391 1 95.62 306 GLU B O 1
ATOM 4635 N N . LEU B 1 307 ? -6.512 -19.797 9.648 1 95.5 307 LEU B N 1
ATOM 4636 C CA . LEU B 1 307 ? -5.895 -21.031 10.133 1 95.5 307 LEU B CA 1
ATOM 4637 C C . LEU B 1 307 ? -5.156 -20.781 11.445 1 95.5 3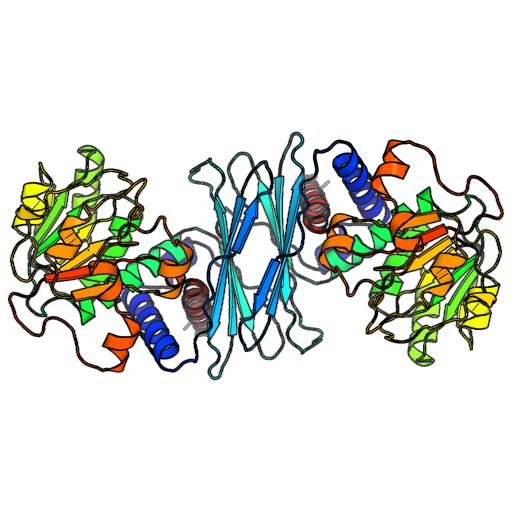07 LEU B C 1
ATOM 4639 O O . LEU B 1 307 ? -5.176 -21.641 12.344 1 95.5 307 LEU B O 1
ATOM 4643 N N . ALA B 1 308 ? -4.488 -19.656 11.516 1 91.81 308 ALA B N 1
ATOM 4644 C CA . ALA B 1 308 ? -3.684 -19.328 12.695 1 91.81 308 ALA B CA 1
ATOM 4645 C C . ALA B 1 308 ? -4.57 -19 13.891 1 91.81 308 ALA B C 1
ATOM 4647 O O . ALA B 1 308 ? -4.203 -19.281 15.039 1 91.81 308 ALA B O 1
ATOM 4648 N N . THR B 1 309 ? -5.648 -18.281 13.688 1 84.5 309 THR B N 1
ATOM 4649 C CA . THR B 1 309 ? -6.547 -17.891 14.773 1 84.5 309 THR B CA 1
ATOM 4650 C C . THR B 1 309 ? -7.352 -19.094 15.266 1 84.5 309 THR B C 1
ATOM 4652 O O . THR B 1 309 ? -7.684 -19.188 16.453 1 84.5 309 THR B O 1
ATOM 4655 N N . ALA B 1 310 ? -7.738 -20 14.398 1 78.56 310 ALA B N 1
ATOM 4656 C CA . ALA B 1 310 ? -8.438 -21.234 14.781 1 78.56 310 ALA B CA 1
ATOM 4657 C C . ALA B 1 310 ? -7.551 -22.125 15.641 1 78.56 310 ALA B C 1
ATOM 4659 O O . ALA B 1 310 ? -8.031 -22.766 16.578 1 78.56 310 ALA B O 1
ATOM 4660 N N . ALA B 1 311 ? -6.305 -22.219 15.398 1 68.62 311 ALA B N 1
ATOM 4661 C CA . ALA B 1 311 ? -5.371 -23.031 16.172 1 68.62 311 ALA B CA 1
ATOM 4662 C C . ALA B 1 311 ? -5.176 -22.453 17.578 1 68.62 311 ALA B C 1
ATOM 4664 O O . ALA B 1 311 ? -4.992 -23.203 18.531 1 68.62 311 ALA B O 1
ATOM 4665 N N . ASP B 1 312 ? -5.109 -21.156 17.656 1 61.31 312 ASP B N 1
ATOM 4666 C CA . ASP B 1 312 ? -4.961 -20.547 18.969 1 61.31 312 ASP B CA 1
ATOM 4667 C C . ASP B 1 312 ? -6.191 -20.797 19.844 1 61.31 312 ASP B C 1
ATOM 4669 O O . ASP B 1 312 ? -6.09 -20.875 21.062 1 61.31 312 ASP B O 1
ATOM 4673 N N . ASP B 1 313 ? -7.34 -20.984 19.188 1 52.56 313 ASP B N 1
ATOM 4674 C CA . ASP B 1 313 ? -8.555 -21.297 19.922 1 52.56 313 ASP B CA 1
ATOM 4675 C C . ASP B 1 313 ? -8.633 -22.781 20.25 1 52.56 313 ASP B C 1
ATOM 4677 O O . ASP B 1 313 ? -9.547 -23.234 20.953 1 52.56 313 ASP B O 1
ATOM 4681 N N . SER B 1 314 ? -7.82 -23.688 19.609 1 50.94 314 SER B N 1
ATOM 4682 C CA . SER B 1 314 ? -7.863 -25.094 19.969 1 50.94 314 SER B CA 1
ATOM 4683 C C . SER B 1 314 ? -7.266 -25.328 21.359 1 50.94 314 SER B C 1
ATOM 4685 O O . SER B 1 314 ? -6.129 -24.922 21.625 1 50.94 314 SER B O 1
ATOM 4687 N N . PRO B 1 315 ? -8.094 -25.844 22.438 1 40 315 PRO B N 1
ATOM 4688 C CA . PRO B 1 315 ? -7.637 -26.125 23.812 1 40 315 PRO B CA 1
ATOM 4689 C C . PRO B 1 315 ? -6.379 -26.984 23.844 1 40 315 PRO B C 1
ATOM 4691 O O . PRO B 1 315 ? -6.16 -27.797 22.938 1 40 315 PRO B O 1
ATOM 4694 N N . LEU B 1 316 ? -5.297 -26.578 24.594 1 31.42 316 LEU B N 1
ATOM 4695 C CA . LEU B 1 316 ? -4.355 -27.578 25.094 1 31.42 316 LEU B CA 1
ATOM 4696 C C . LEU B 1 316 ? -5.094 -28.734 25.766 1 31.42 316 LEU B C 1
ATOM 4698 O O . LEU B 1 316 ? -5.855 -28.531 26.703 1 31.42 316 LEU B O 1
ATOM 4702 N N . LYS B 1 317 ? -5.203 -29.859 25.141 1 23.59 317 LYS B N 1
ATOM 4703 C CA . LYS B 1 317 ? -5.457 -31.031 25.969 1 23.59 317 LYS B CA 1
ATOM 4704 C C . LYS B 1 317 ? -4.289 -31.297 26.922 1 23.59 317 LYS B C 1
ATOM 4706 O O . LYS B 1 317 ? -3.133 -31.328 26.5 1 23.59 317 LYS B O 1
#

Sequence (634 aa):
MTIPLFTDDDVRHKLDMPTAIEVMQQAFGRQAAGTLAAPARLQADLEVGKLVFTTGAATDTPSYLGFRVYDVTQLHSPGRAELTAVFNTDDGALKGIVVGPLLGAVRTGAIGGVAVKWLSRPDARVLGILGSGYQARTQLEAALSVRSFSEIRVHSRSVERCAAFAKQASKMTTATVQACRSAREVVEAADVLICATASGEPVFDSAWLRRGVHINTIGPKFHSASELEASVAGRAQRIITDSLAQAAAVGEDFILHGSDDFARLTSLSDIISANEPAPRAAEEISLFYSLGLAGTEVLLANRLIELATAADDSPLKMTIPLFTDDDVRHKLDMPTAIEVMQQAFGRQAAGTLAAPARLQADLEVGKLVFTTGAATDTPSYLGFRVYDVTQLHSPGRAELTAVFNTDDGALKGIVVGPLLGAVRTGAIGGVAVKWLSRPDARVLGILGSGYQARTQLEAALSVRSFSEIRVHSRSVERCAAFAKQASKMTTATVQACRSAREVVEAADVLICATASGEPVFDSAWLRRGVHINTIGPKFHSASELEASVAGRAQRIITDSLAQAAAVGEDFILHGSDDFARLTSLSDIISANEPAPRAAEEISLFYSLGLAGTEVLLANRLIELATAADDSPLK

Nearest PDB structures (foldseek):
  6t3e-assembly1_A  TM=9.091E-01  e=9.962E-30  Thermococcus litoralis DSM 5473
  8j1g-assembly1_B  TM=8.617E-01  e=2.957E-22  Pseudomonas veronii
  8j1g-assembly1_A  TM=8.513E-01  e=9.275E-22  Pseudomonas veronii
  8j1c-assembly2_C  TM=8.449E-01  e=1.180E-21  Pseudomonas veronii
  1x7d-assembly1_A  TM=8.447E-01  e=8.090E-21  Pseudomonas putida

Foldseek 3Di:
DDAAEAEPVLCVPQPALVNLLVLVLVQLLCVLVVQKDWAAKDKDDDPQWIKIKFKMWRNPPQIKIWIKIWIPGVPPDPPTKMKIWIAGPVVRHTLHMYIDCVLVLSNLLSNLLLCCQQAFDQQWAEEFEEDQDSNSLSVLSSVVSRHHHQEYEYEYPDQVSLVVSQVVSVVVHVHHGDYDPASLVRQLRGSEYEYDDQFQDARDDLVSHAFRHEYEYDYDFWPRGDNHAPCNLVQAPAAEEQDPNLQVVCPPGGNCPPHPSNVRYYYPSVSSNVVPRDDPDSRGYYYYYYRDSGNSSNSSVVVSSVSVVVVVPDDDD/DDAAEAEPVLCVPQPALLNLLVLVLVQLLCVLVVQKDWAAKDKDDDPQWIKIKFKMWRNPPQIKIWIKIWIPGVPPDPPTKMKIWIAGPVVRHTLHMYIDCVLVLSNLLSNLLNCCQQAFDQPWAEEFEEDQDSNSLSVLSSVVSRHHHQEYEYEYPDQVSLVVSQVVSVVVHVHHGDYDPAPLVRQLRGSEYEYDDQFQDARDDLVSHAFRHEYEYDYDFWPRGDNHAPCNLVQAPAAEEQDPNLQVVCPPGGNCPPHPSNVRYYYPSVSSNVVPRDDPDSRGYYYYYYRDSGNSSNSSVVVSSVSVVVVVPPDDD

Solvent-accessible surface area (backbone atoms only — not comparable to full-atom values): 31607 Å² total; per-residue (Å²): 135,87,74,50,74,39,40,45,68,48,44,68,75,65,48,55,58,66,58,44,23,52,50,43,48,49,48,30,47,27,46,59,72,67,33,42,31,49,54,69,72,45,78,47,83,34,91,70,34,28,44,35,35,26,34,16,17,45,61,48,91,85,41,33,34,32,30,34,39,36,64,58,38,89,57,85,33,95,46,44,38,21,41,34,37,30,26,33,53,88,46,36,32,66,67,32,37,40,41,36,56,50,60,56,41,45,48,53,9,12,48,50,18,42,48,48,56,38,38,28,58,89,80,41,38,28,40,15,31,38,28,54,47,76,58,28,52,33,35,48,54,19,42,60,66,63,43,70,49,58,32,36,29,32,21,42,93,48,64,68,49,23,44,52,38,31,57,55,50,40,75,76,45,87,33,49,56,40,61,45,95,39,52,63,68,24,44,56,61,20,32,34,34,38,37,31,37,87,37,51,48,54,65,64,61,64,85,46,57,42,78,23,19,18,36,40,40,55,35,42,57,27,68,89,24,10,31,58,50,69,62,44,60,73,66,30,77,38,40,31,24,61,25,65,64,42,50,56,67,54,33,83,41,26,48,44,48,96,42,79,61,43,79,56,53,40,45,47,27,58,37,60,64,64,68,48,67,43,54,92,43,82,58,39,22,30,35,35,47,53,69,55,50,38,17,51,57,26,58,51,49,49,52,44,50,52,53,54,54,53,55,71,66,52,76,86,125,134,86,74,51,75,40,40,45,69,48,43,69,75,64,49,55,59,66,59,43,23,51,51,43,49,50,47,30,46,27,46,58,72,68,32,41,32,50,53,68,72,45,75,48,82,36,90,70,35,29,44,38,37,27,32,17,17,45,61,46,90,84,41,32,34,32,31,34,39,35,63,59,37,89,60,84,34,95,46,45,37,22,42,35,37,30,29,34,54,86,44,36,32,66,66,32,36,38,40,37,57,50,60,56,41,45,47,54,9,13,48,50,17,43,49,47,57,38,37,29,59,90,78,40,37,26,38,14,31,40,28,52,47,76,60,28,52,33,35,49,55,19,43,59,68,61,44,71,49,56,32,35,28,32,23,40,92,47,62,66,50,22,45,51,39,31,55,55,50,39,74,75,45,87,32,49,56,40,60,46,96,38,52,63,69,24,43,55,60,20,32,33,34,36,35,33,40,87,38,52,47,52,65,65,62,63,84,47,57,42,76,23,20,19,36,41,39,55,35,42,56,26,68,90,24,12,32,58,50,68,63,43,60,71,67,29,79,37,39,33,24,62,26,66,62,42,52,56,68,55,34,83,42,25,50,44,49,95,43,78,64,44,77,55,53,41,46,48,27,57,37,59,66,64,68,48,67,44,55,93,44,81,57,38,21,31,37,36,48,52,67,54,51,37,16,51,58,27,58,51,48,48,51,43,50,51,52,54,54,52,54,70,67,50,77,86,126

pLDDT: mean 91.85, std 11.2, range [23.59, 98.88]

Radius of gyration: 28.75 Å; Cα contacts (8 Å, |Δi|>4): 1489; chains: 2; bounding box: 48×85×70 Å

Secondary structure (DSSP, 8-state):
----EE-HHHHHHH--HHHHHHHHHHHHHHHHHT-EE-PPPEEEE-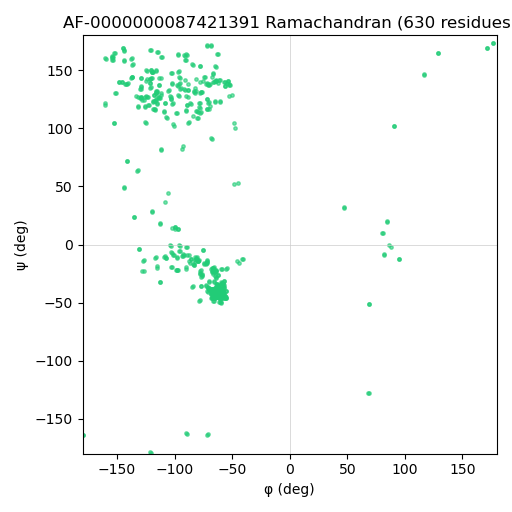SS-EEEEEEEEE-SSSPEEEEEEEE--S---TT--EEEEEEETTT--EEEEEESSHHHHHHHHHHHHHHHHHHS-TT--EEEEE--SHHHHHHHHHHHHH---SEEEEE-S-HHHHHHHHHHHHTT-SSEEEE-SSHHHHHTT-SEEEE----SS--S-GGGPPTT-EEEE-S-BBSS-BSS-THHHHH-SEEEES-HHHHHHHGGGBTTTTSTTGGGEEEHHHHHHHT--S-SSTT--EEEE----TTHHHHHHHHHHHHHHHHHTS---/----EE-HHHHHHH--HHHHHHHHHHHHHHHHHT-EE-PPPEEEE-SS-EEEEEEEEE-SSSPEEEEEEEE--S---TT--EEEEEEETTT--EEEEEESSHHHHHHHHHHHHHHHHHHS-TT--EEEEE--SHHHHHHHHHHHHH---SEEEEE-S-HHHHHHHHHHHHTT-SSEEEE-SSHHHHHTT-SEEEE----SS--S-GGGPPTT-EEEE-S-BBSS-BSS-THHHHH-SEEEES-HHHHHHHGGGBTTTTSTTGGGEEEHHHHHHHT--S-SSTT--EEEE----TTHHHHHHHHHHHHHHHHHTS---

InterPro domains:
  IPR003462 Ornithine cyclodeaminase/mu-crystallin [PF02423] (9-302)
  IPR003462 Ornithine cyclodeaminase/mu-crystallin [PIRSF001439] (5-312)
  IPR003462 Ornithine cyclodeaminase/mu-crystallin [PTHR13812] (5-311)
  IPR023401 Ornithine cyclodeaminase, N-terminal [G3DSA:3.30.1780.10] (18-305)
  IPR036291 NAD(P)-binding domain superfamily [SSF51735] (2-311)

Organism: NCBI:txid2527985